Protein 9A1D (pdb70)

Radius of gyration: 10.18 Å; Cα contacts (8 Å, |Δi|>4): 101; chains: 1; bounding box: 21×28×16 Å

Nearest PDB structures (foldseek):
  6che-assembly1_A  TM=9.660E-01  e=5.397E-08  Streptococcus sp. 'group G'
  5hi1-assembly3_C  TM=9.562E-01  e=9.779E-08  Streptococcus sp. 'group G'
  8dij-assembly1_A  TM=9.666E-01  e=1.659E-07  Streptococcus
  1fcc-assembly1_D  TM=9.504E-01  e=1.453E-07  Streptococcus
  4kgr-assembly6_F  TM=9.557E-01  e=2.022E-07  unclassified

Structure (mmCIF, N/CA/C/O backbone):
data_9A1D
#
_entry.id   9A1D
#
loop_
_entity.id
_entity.type
_entity.pdbx_description
1 polymer 'Immunoglobulin G-binding protein G'
#
loop_
_atom_site.group_PDB
_atom_site.id
_atom_site.type_symbol
_atom_site.label_atom_id
_atom_site.label_alt_id
_atom_site.label_comp_id
_atom_site.label_asym_id
_atom_site.label_entity_id
_atom_site.label_seq_id
_atom_site.pdbx_PDB_ins_code
_atom_site.Cartn_x
_atom_site.Cartn_y
_atom_site.Cartn_z
_atom_site.occupancy
_atom_site.B_iso_or_equiv
_atom_site.auth_seq_id
_atom_site.auth_comp_id
_atom_site.auth_asym_id
_atom_site.auth_atom_id
_atom_site.pdbx_PDB_model_num
ATOM 1 N N . THR A 1 1 ? 0.000 0.000 0.000 1.000 0.000 1 THR A N 1
ATOM 2 C CA . THR A 1 1 ? 1.458 0.000 0.000 1.000 0.000 1 THR A CA 1
ATOM 3 C C . THR A 1 1 ? 2.009 1.420 0.000 1.000 0.000 1 THR A C 1
ATOM 4 O O . THR A 1 1 ? 1.609 2.252 -0.815 1.000 0.000 1 THR A O 1
ATOM 17 N N . THR A 1 2 ? 2.929 1.692 0.919 1.000 0.000 2 THR A N 1
ATOM 18 C CA . THR A 1 2 ? 3.581 2.995 0.988 1.000 0.000 2 THR A CA 1
ATOM 19 C C . THR A 1 2 ? 4.831 3.032 0.118 1.000 0.000 2 THR A C 1
ATOM 20 O O . THR A 1 2 ? 5.725 2.199 0.263 1.000 0.000 2 THR A O 1
ATOM 31 N N . TYR A 1 3 ? 4.886 4.004 -0.787 1.000 0.000 3 TYR A N 1
ATOM 32 C CA . TYR A 1 3 ? 6.039 4.168 -1.665 1.000 0.000 3 TYR A CA 1
ATOM 33 C C . TYR A 1 3 ? 6.858 5.392 -1.276 1.000 0.000 3 TYR A C 1
ATOM 34 O O . TYR A 1 3 ? 6.309 6.410 -0.857 1.000 0.000 3 TYR A O 1
ATOM 52 N N . LYS A 1 4 ? 8.175 5.286 -1.418 1.000 0.000 4 LYS A N 1
ATOM 53 C CA . LYS A 1 4 ? 9.075 6.373 -1.054 1.000 0.000 4 LYS A CA 1
ATOM 54 C C . LYS A 1 4 ? 9.435 7.220 -2.268 1.000 0.000 4 LYS A C 1
ATOM 55 O O . LYS A 1 4 ? 9.632 6.698 -3.365 1.000 0.000 4 LYS A O 1
ATOM 74 N N . LEU A 1 5 ? 9.518 8.531 -2.065 1.000 0.000 5 LEU A N 1
ATOM 75 C CA . LEU A 1 5 ? 9.957 9.442 -3.115 1.000 0.000 5 LEU A CA 1
ATOM 76 C C . LEU A 1 5 ? 11.198 10.217 -2.688 1.000 0.000 5 LEU A C 1
ATOM 77 O O . LEU A 1 5 ? 11.173 10.953 -1.702 1.000 0.000 5 LEU A O 1
ATOM 93 N N . ILE A 1 6 ? 12.282 10.046 -3.437 1.000 0.000 6 ILE A N 1
ATOM 94 C CA . ILE A 1 6 ? 13.510 10.792 -3.188 1.000 0.000 6 ILE A CA 1
ATOM 95 C C . ILE A 1 6 ? 13.708 11.889 -4.227 1.000 0.000 6 ILE A C 1
ATOM 96 O O . ILE A 1 6 ? 13.741 11.621 -5.428 1.000 0.000 6 ILE A O 1
ATOM 112 N N . LEU A 1 7 ? 13.841 13.125 -3.758 1.000 0.000 7 LEU A N 1
ATOM 113 C CA . LEU A 1 7 ? 13.933 14.276 -4.647 1.000 0.000 7 LEU A CA 1
ATOM 114 C C . LEU A 1 7 ? 15.324 14.896 -4.602 1.000 0.000 7 LEU A C 1
ATOM 115 O O . LEU A 1 7 ? 15.748 15.419 -3.572 1.000 0.000 7 LEU A O 1
ATOM 131 N N . ASN A 1 8 ? 16.030 14.835 -5.726 1.000 0.000 8 ASN A N 1
ATOM 132 C CA . ASN A 1 8 ? 17.261 15.597 -5.900 1.000 0.000 8 ASN A CA 1
ATOM 133 C C . ASN A 1 8 ? 17.144 16.575 -7.062 1.000 0.000 8 ASN A C 1
ATOM 134 O O . ASN A 1 8 ? 17.938 16.535 -8.002 1.000 0.000 8 ASN A O 1
ATOM 145 N N . LEU A 1 9 ? 16.150 17.454 -6.991 1.000 0.000 9 LEU A N 1
ATOM 146 C CA . LEU A 1 9 ? 15.850 18.362 -8.092 1.000 0.000 9 LEU A CA 1
ATOM 147 C C . LEU A 1 9 ? 16.569 19.694 -7.918 1.000 0.000 9 LEU A C 1
ATOM 148 O O . LEU A 1 9 ? 17.270 19.907 -6.929 1.000 0.000 9 LEU A O 1
ATOM 164 N N . LYS A 1 10 ? 16.390 20.587 -8.885 1.000 0.000 10 LYS A N 1
ATOM 165 C CA . LYS A 1 10 ? 17.030 21.896 -8.847 1.000 0.000 10 LYS A CA 1
ATOM 166 C C . LYS A 1 10 ? 16.511 22.730 -7.683 1.000 0.000 10 LYS A C 1
ATOM 167 O O . LYS A 1 10 ? 17.208 23.608 -7.175 1.000 0.000 10 LYS A O 1
ATOM 186 N N . PHE A 1 11 ? 15.281 22.450 -7.264 1.000 0.000 11 PHE A N 1
ATOM 187 C CA . PHE A 1 11 ? 14.649 23.204 -6.188 1.000 0.000 11 PHE A CA 1
ATOM 188 C C . PHE A 1 11 ? 14.288 22.296 -5.018 1.000 0.000 11 PHE A C 1
ATOM 189 O O . PHE A 1 11 ? 14.359 22.704 -3.859 1.000 0.000 11 PHE A O 1
ATOM 206 N N . ALA A 1 12 ? 13.901 21.064 -5.330 1.000 0.000 12 ALA A N 1
ATOM 207 C CA . ALA A 1 12 ? 13.465 20.117 -4.310 1.000 0.000 12 ALA A CA 1
ATOM 208 C C . ALA A 1 12 ? 14.629 19.271 -3.810 1.000 0.000 12 ALA A C 1
ATOM 209 O O . ALA A 1 12 ? 15.262 18.552 -4.583 1.000 0.000 12 ALA A O 1
ATOM 216 N N . PHE A 1 13 ? 14.906 19.362 -2.514 1.000 0.000 13 PHE A N 1
ATOM 217 C CA . PHE A 1 13 ? 15.952 18.557 -1.896 1.000 0.000 13 PHE A CA 1
ATOM 218 C C . PHE A 1 13 ? 15.436 17.843 -0.653 1.000 0.000 13 PHE A C 1
ATOM 219 O O . PHE A 1 13 ? 15.086 18.481 0.340 1.000 0.000 13 PHE A O 1
ATOM 236 N N . GLY A 1 14 ? 15.392 16.517 -0.714 1.000 0.000 14 GLY A N 1
ATOM 237 C CA . GLY A 1 14 ? 14.962 15.711 0.423 1.000 0.000 14 GLY A CA 1
ATOM 238 C C . GLY A 1 14 ? 14.222 14.461 -0.036 1.000 0.000 14 GLY A C 1
ATOM 239 O O . GLY A 1 14 ? 14.416 13.989 -1.156 1.000 0.000 14 GLY A O 1
ATOM 243 N N . ASP A 1 15 ? 13.372 13.929 0.836 1.000 0.000 15 ASP A N 1
ATOM 244 C CA . ASP A 1 15 ? 12.574 12.754 0.509 1.000 0.000 15 ASP A CA 1
ATOM 245 C C . ASP A 1 15 ? 11.280 12.726 1.312 1.000 0.000 15 ASP A C 1
ATOM 246 O O . ASP A 1 15 ? 11.148 13.421 2.320 1.000 0.000 15 ASP A O 1
ATOM 255 N N . THR A 1 16 ? 10.326 11.919 0.860 1.000 0.000 16 THR A N 1
ATOM 256 C CA . THR A 1 16 ? 9.051 11.777 1.552 1.000 0.000 16 THR A CA 1
ATOM 257 C C . THR A 1 16 ? 8.410 10.428 1.256 1.000 0.000 16 THR A C 1
ATOM 258 O O . THR A 1 16 ? 8.982 9.601 0.545 1.000 0.000 16 THR A O 1
ATOM 269 N N . ASN A 1 17 ? 7.220 10.210 1.806 1.000 0.000 17 ASN A N 1
ATOM 270 C CA . ASN A 1 17 ? 6.490 8.967 1.585 1.000 0.000 17 ASN A CA 1
ATOM 271 C C . ASN A 1 17 ? 5.049 9.240 1.176 1.000 0.000 17 ASN A C 1
ATOM 272 O O . ASN A 1 17 ? 4.469 10.260 1.551 1.000 0.000 17 ASN A O 1
ATOM 283 N N . SER A 1 18 ? 4.474 8.324 0.404 1.000 0.000 18 SER A N 1
ATOM 284 C CA . SER A 1 18 ? 3.082 8.437 -0.014 1.000 0.000 18 SER A CA 1
ATOM 285 C C . SER A 1 18 ? 2.497 7.074 -0.359 1.000 0.000 18 SER A C 1
ATOM 286 O O . SER A 1 18 ? 3.165 6.237 -0.967 1.000 0.000 18 SER A O 1
ATOM 294 N N . GLU A 1 19 ? 1.247 6.856 0.034 1.000 0.000 19 GLU A N 1
ATOM 295 C CA . GLU A 1 19 ? 0.574 5.587 -0.221 1.000 0.000 19 GLU A CA 1
ATOM 296 C C . GLU A 1 19 ? 0.006 5.538 -1.633 1.000 0.000 19 GLU A C 1
ATOM 297 O O . GLU A 1 19 ? -0.421 6.557 -2.176 1.000 0.000 19 GLU A O 1
ATOM 309 N N . ALA A 1 20 ? 0.003 4.348 -2.224 1.000 0.000 20 ALA A N 1
ATOM 310 C CA . ALA A 1 20 ? -0.550 4.157 -3.559 1.000 0.000 20 ALA A CA 1
ATOM 311 C C . ALA A 1 20 ? -1.001 2.717 -3.768 1.000 0.000 20 ALA A C 1
ATOM 312 O O . ALA A 1 20 ? -0.501 1.799 -3.116 1.000 0.000 20 ALA A O 1
ATOM 319 N N . VAL A 1 21 ? -1.947 2.525 -4.680 1.000 0.000 21 VAL A N 1
ATOM 320 C CA . VAL A 1 21 ? -2.482 1.198 -4.962 1.000 0.000 21 VAL A CA 1
ATOM 321 C C . VAL A 1 21 ? -1.441 0.319 -5.644 1.000 0.000 21 VAL A C 1
ATOM 322 O O . VAL A 1 21 ? -1.409 -0.895 -5.440 1.000 0.000 21 VAL A O 1
ATOM 335 N N . ASP A 1 22 ? -0.592 0.939 -6.456 1.000 0.000 22 ASP A N 1
ATOM 336 C CA . ASP A 1 22 ? 0.427 0.208 -7.202 1.000 0.000 22 ASP A CA 1
ATOM 337 C C . ASP A 1 22 ? 1.613 1.103 -7.535 1.000 0.000 22 ASP A C 1
ATOM 338 O O . ASP A 1 22 ? 1.555 2.320 -7.356 1.000 0.000 22 ASP A O 1
ATOM 347 N N . ALA A 1 23 ? 2.690 0.494 -8.020 1.000 0.000 23 ALA A N 1
ATOM 348 C CA . ALA A 1 23 ? 3.892 1.235 -8.383 1.000 0.000 23 ALA A CA 1
ATOM 349 C C . ALA A 1 23 ? 3.627 2.176 -9.551 1.000 0.000 23 ALA A C 1
ATOM 350 O O . ALA A 1 23 ? 4.281 3.210 -9.688 1.000 0.000 23 ALA A O 1
ATOM 357 N N . ALA A 1 24 ? 2.664 1.813 -10.391 1.000 0.000 24 ALA A N 1
ATOM 358 C CA . ALA A 1 24 ? 2.272 2.651 -11.517 1.000 0.000 24 ALA A CA 1
ATOM 359 C C . ALA A 1 24 ? 1.676 3.970 -11.041 1.000 0.000 24 ALA A C 1
ATOM 360 O O . ALA A 1 24 ? 2.040 5.039 -11.530 1.000 0.000 24 ALA A O 1
ATOM 367 N N . GLU A 1 25 ? 0.758 3.887 -10.084 1.000 0.000 25 GLU A N 1
ATOM 368 C CA . GLU A 1 25 ? 0.160 5.077 -9.491 1.000 0.000 25 GLU A CA 1
ATOM 369 C C . GLU A 1 25 ? 1.211 5.938 -8.802 1.000 0.000 25 GLU A C 1
ATOM 370 O O . GLU A 1 25 ? 1.236 7.157 -8.969 1.000 0.000 25 GLU A O 1
ATOM 382 N N . ALA A 1 26 ? 2.079 5.296 -8.027 1.000 0.000 26 ALA A N 1
ATOM 383 C CA . ALA A 1 26 ? 3.145 5.999 -7.324 1.000 0.000 26 ALA A CA 1
ATOM 384 C C . ALA A 1 26 ? 4.049 6.744 -8.299 1.000 0.000 26 ALA A C 1
ATOM 385 O O . ALA A 1 26 ? 4.338 7.926 -8.112 1.000 0.000 26 ALA A O 1
ATOM 392 N N . GLU A 1 27 ? 4.492 6.046 -9.338 1.000 0.000 27 GLU A N 1
ATOM 393 C CA . GLU A 1 27 ? 5.385 6.633 -10.330 1.000 0.000 27 GLU A CA 1
ATOM 394 C C . GLU A 1 27 ? 4.759 7.863 -10.976 1.000 0.000 27 GLU A C 1
ATOM 395 O O . GLU A 1 27 ? 5.387 8.918 -11.061 1.000 0.000 27 GLU A O 1
ATOM 407 N N . LYS A 1 28 ? 3.519 7.720 -11.429 1.000 0.000 28 LYS A N 1
ATOM 408 C CA . LYS A 1 28 ? 2.838 8.790 -12.148 1.000 0.000 28 LYS A CA 1
ATOM 409 C C . LYS A 1 28 ? 2.675 10.025 -11.272 1.000 0.000 28 LYS A C 1
ATOM 410 O O . LYS A 1 28 ? 2.942 11.146 -11.707 1.000 0.000 28 LYS A O 1
ATOM 429 N N . LYS A 1 29 ? 2.235 9.814 -10.037 1.000 0.000 29 LYS A N 1
ATOM 430 C CA . LYS A 1 29 ? 1.977 10.916 -9.117 1.000 0.000 29 LYS A CA 1
ATOM 431 C C . LYS A 1 29 ? 3.275 11.580 -8.675 1.000 0.000 29 LYS A C 1
ATOM 432 O O . LYS A 1 29 ? 3.323 12.791 -8.464 1.000 0.000 29 LYS A O 1
ATOM 451 N N . PHE A 1 30 ? 4.326 10.779 -8.537 1.000 0.000 30 PHE A N 1
ATOM 452 C CA . PHE A 1 30 ? 5.642 11.296 -8.181 1.000 0.000 30 PHE A CA 1
ATOM 453 C C . PHE A 1 30 ? 6.210 12.167 -9.295 1.000 0.000 30 PHE A C 1
ATOM 454 O O . PHE A 1 30 ? 6.881 13.166 -9.034 1.000 0.000 30 PHE A O 1
ATOM 471 N N . LYS A 1 31 ? 5.938 11.782 -10.537 1.000 0.000 31 LYS A N 1
ATOM 472 C CA . LYS A 1 31 ? 6.345 12.575 -11.691 1.000 0.000 31 LYS A CA 1
ATOM 473 C C . LYS A 1 31 ? 5.547 13.870 -11.779 1.000 0.000 31 LYS A C 1
ATOM 474 O O . LYS A 1 31 ? 6.069 14.906 -12.191 1.000 0.000 31 LYS A O 1
ATOM 493 N N . GLN A 1 32 ? 4.278 13.805 -11.388 1.000 0.000 32 GLN A N 1
ATOM 494 C CA . GLN A 1 32 ? 3.442 14.996 -11.298 1.000 0.000 32 GLN A CA 1
ATOM 495 C C . GLN A 1 32 ? 3.953 15.946 -10.222 1.000 0.000 32 GLN A C 1
ATOM 496 O O . GLN A 1 32 ? 3.890 17.166 -10.377 1.000 0.000 32 GLN A O 1
ATOM 510 N N . TYR A 1 33 ? 4.457 15.380 -9.131 1.000 0.000 33 TYR A N 1
ATOM 511 C CA . TYR A 1 33 ? 5.055 16.173 -8.063 1.000 0.000 33 TYR A CA 1
ATOM 512 C C . TYR A 1 33 ? 6.311 16.887 -8.544 1.000 0.000 33 TYR A C 1
ATOM 513 O O . TYR A 1 33 ? 6.527 18.060 -8.236 1.000 0.000 33 TYR A O 1
ATOM 531 N N . ALA A 1 34 ? 7.139 16.173 -9.300 1.000 0.000 34 ALA A N 1
ATOM 532 C CA . ALA A 1 34 ? 8.332 16.762 -9.896 1.000 0.000 34 ALA A CA 1
ATOM 533 C C . ALA A 1 34 ? 7.968 17.834 -10.915 1.000 0.000 34 ALA A C 1
ATOM 534 O O . ALA A 1 34 ? 8.670 18.835 -11.055 1.000 0.000 34 ALA A O 1
ATOM 541 N N . ASN A 1 35 ? 6.866 17.618 -11.625 1.000 0.000 35 ASN A N 1
ATOM 542 C CA . ASN A 1 35 ? 6.342 18.616 -12.549 1.000 0.000 35 ASN A CA 1
ATOM 543 C C . ASN A 1 35 ? 5.866 19.858 -11.806 1.000 0.000 35 ASN A C 1
ATOM 544 O O . ASN A 1 35 ? 5.993 20.977 -12.303 1.000 0.000 35 ASN A O 1
ATOM 555 N N . ASP A 1 36 ? 5.317 19.654 -10.614 1.000 0.000 36 ASP A N 1
ATOM 556 C CA . ASP A 1 36 ? 4.934 20.762 -9.747 1.000 0.000 36 ASP A CA 1
ATOM 557 C C . ASP A 1 36 ? 6.156 21.537 -9.272 1.000 0.000 36 ASP A C 1
ATOM 558 O O . ASP A 1 36 ? 6.099 22.753 -9.087 1.000 0.000 36 ASP A O 1
ATOM 567 N N . HIS A 1 37 ? 7.261 20.827 -9.075 1.000 0.000 37 HIS A N 1
ATOM 568 C CA . HIS A 1 37 ? 8.534 21.462 -8.757 1.000 0.000 37 HIS A CA 1
ATOM 569 C C . HIS A 1 37 ? 9.138 22.130 -9.986 1.000 0.000 37 HIS A C 1
ATOM 570 O O . HIS A 1 37 ? 9.886 23.102 -9.872 1.000 0.000 37 HIS A O 1
ATOM 584 N N . GLY A 1 38 ? 8.810 21.604 -11.161 1.000 0.000 38 GLY A N 1
ATOM 585 C CA . GLY A 1 38 ? 9.218 22.219 -12.418 1.000 0.000 38 GLY A CA 1
ATOM 586 C C . GLY A 1 38 ? 10.546 21.652 -12.903 1.000 0.000 38 GLY A C 1
ATOM 587 O O . GLY A 1 38 ? 11.243 22.276 -13.702 1.000 0.000 38 GLY A O 1
ATOM 591 N N . VAL A 1 39 ? 10.889 20.464 -12.416 1.000 0.000 39 VAL A N 1
ATOM 592 C CA . VAL A 1 39 ? 12.156 19.831 -12.764 1.000 0.000 39 VAL A CA 1
ATOM 593 C C . VAL A 1 39 ? 11.960 18.359 -13.102 1.000 0.000 39 VAL A C 1
ATOM 594 O O . VAL A 1 39 ? 11.393 17.601 -12.316 1.000 0.000 39 VAL A O 1
ATOM 607 N N . ASP A 1 40 ? 12.434 17.959 -14.278 1.000 0.000 40 ASP A N 1
ATOM 608 C CA . ASP A 1 40 ? 12.366 16.564 -14.697 1.000 0.000 40 ASP A CA 1
ATOM 609 C C . ASP A 1 40 ? 13.752 16.016 -15.012 1.000 0.000 40 ASP A C 1
ATOM 610 O O . ASP A 1 40 ? 14.256 16.176 -16.123 1.000 0.000 40 ASP A O 1
ATOM 619 N N . GLY A 1 41 ? 14.364 15.367 -14.026 1.000 0.000 41 GLY A N 1
ATOM 620 C CA . GLY A 1 41 ? 15.710 14.830 -14.183 1.000 0.000 41 GLY A CA 1
ATOM 621 C C . GLY A 1 41 ? 15.674 13.347 -14.530 1.000 0.000 41 GLY A C 1
ATOM 622 O O . GLY A 1 41 ? 14.696 12.855 -15.093 1.000 0.000 41 GLY A O 1
ATOM 626 N N . GLU A 1 42 ? 16.746 12.639 -14.192 1.000 0.000 42 GLU A N 1
ATOM 627 C CA . GLU A 1 42 ? 16.826 11.204 -14.439 1.000 0.000 42 GLU A CA 1
ATOM 628 C C . GLU A 1 42 ? 16.036 10.421 -13.399 1.000 0.000 42 GLU A C 1
ATOM 629 O O . GLU A 1 42 ? 16.126 10.694 -12.202 1.000 0.000 42 GLU A O 1
ATOM 641 N N . TRP A 1 43 ? 15.260 9.447 -13.862 1.000 0.000 43 TRP A N 1
ATOM 642 C CA . TRP A 1 43 ? 14.377 8.688 -12.985 1.000 0.000 43 TRP A CA 1
ATOM 643 C C . TRP A 1 43 ? 14.871 7.258 -12.809 1.000 0.000 43 TRP A C 1
ATOM 644 O O . TRP A 1 43 ? 15.162 6.567 -13.786 1.000 0.000 43 TRP A O 1
ATOM 665 N N . THR A 1 44 ? 14.963 6.819 -11.559 1.000 0.000 44 THR A N 1
ATOM 666 C CA . THR A 1 44 ? 15.170 5.408 -11.256 1.000 0.000 44 THR A CA 1
ATOM 667 C C . THR A 1 44 ? 14.197 4.925 -10.188 1.000 0.000 44 THR A C 1
ATOM 668 O O . THR A 1 44 ? 13.502 5.725 -9.560 1.000 0.000 44 THR A O 1
ATOM 679 N N . TYR A 1 45 ? 14.151 3.613 -9.986 1.000 0.000 45 TYR A N 1
ATOM 680 C CA . TYR A 1 45 ? 13.245 3.019 -9.011 1.000 0.000 45 TYR A CA 1
ATOM 681 C C . TYR A 1 45 ? 13.767 1.674 -8.520 1.000 0.000 45 TYR A C 1
ATOM 682 O O . TYR A 1 45 ? 14.597 1.044 -9.174 1.000 0.000 45 TYR A O 1
ATOM 700 N N . ASP A 1 46 ? 13.275 1.240 -7.365 1.000 0.000 46 ASP A N 1
ATOM 701 C CA . ASP A 1 46 ? 13.584 -0.089 -6.852 1.000 0.000 46 ASP A CA 1
ATOM 702 C C . ASP A 1 46 ? 12.350 -0.748 -6.249 1.000 0.000 46 ASP A C 1
ATOM 703 O O . ASP A 1 46 ? 11.896 -0.369 -5.170 1.000 0.000 46 ASP A O 1
ATOM 712 N N . ASP A 1 47 ? 11.810 -1.737 -6.954 1.000 0.000 47 ASP A N 1
ATOM 713 C CA . ASP A 1 47 ? 10.578 -2.393 -6.533 1.000 0.000 47 ASP A CA 1
ATOM 714 C C . ASP A 1 47 ? 10.778 -3.157 -5.231 1.000 0.000 47 ASP A C 1
ATOM 715 O O . ASP A 1 47 ? 9.838 -3.342 -4.458 1.000 0.000 47 ASP A O 1
ATOM 724 N N . ALA A 1 48 ? 12.008 -3.600 -4.993 1.000 0.000 48 ALA A N 1
ATOM 725 C CA . ALA A 1 48 ? 12.330 -4.358 -3.790 1.000 0.000 48 ALA A CA 1
ATOM 726 C C . ALA A 1 48 ? 12.157 -3.507 -2.539 1.000 0.000 48 ALA A C 1
ATOM 727 O O . ALA A 1 48 ? 11.825 -4.018 -1.470 1.000 0.000 48 ALA A O 1
ATOM 734 N N . THR A 1 49 ? 12.382 -2.205 -2.680 1.000 0.000 49 THR A N 1
ATOM 735 C CA . THR A 1 49 ? 12.273 -1.283 -1.555 1.000 0.000 49 THR A CA 1
ATOM 736 C C . THR A 1 49 ? 11.136 -0.292 -1.765 1.000 0.000 49 THR A C 1
ATOM 737 O O . THR A 1 49 ? 10.936 0.618 -0.960 1.000 0.000 49 THR A O 1
ATOM 748 N N . LYS A 1 50 ? 10.392 -0.473 -2.851 1.000 0.000 50 LYS A N 1
ATOM 749 C CA . LYS A 1 50 ? 9.242 0.374 -3.142 1.000 0.000 50 LYS A CA 1
ATOM 750 C C . LYS A 1 50 ? 9.633 1.846 -3.163 1.000 0.000 50 LYS A C 1
ATOM 751 O O . LYS A 1 50 ? 8.895 2.702 -2.675 1.000 0.000 50 LYS A O 1
ATOM 770 N N . THR A 1 51 ? 10.799 2.135 -3.731 1.000 0.000 51 THR A N 1
ATOM 771 C CA . THR A 1 51 ? 11.368 3.476 -3.673 1.000 0.000 51 THR A CA 1
ATOM 772 C C . THR A 1 51 ? 11.581 4.045 -5.070 1.000 0.000 51 THR A C 1
ATOM 773 O O . THR A 1 51 ? 12.168 3.393 -5.933 1.000 0.000 51 THR A O 1
ATOM 784 N N . PHE A 1 52 ? 11.101 5.265 -5.286 1.000 0.000 52 PHE A N 1
ATOM 785 C CA . PHE A 1 52 ? 11.391 5.996 -6.514 1.000 0.000 52 PHE A CA 1
ATOM 786 C C . PHE A 1 52 ? 12.355 7.146 -6.256 1.000 0.000 52 PHE A C 1
ATOM 787 O O . PHE A 1 52 ? 12.293 7.800 -5.215 1.000 0.000 52 PHE A O 1
ATOM 804 N N . THR A 1 53 ? 13.247 7.389 -7.211 1.000 0.000 53 THR A N 1
ATOM 805 C CA . THR A 1 53 ? 14.259 8.429 -7.068 1.000 0.000 53 THR A CA 1
ATOM 806 C C . THR A 1 53 ? 14.386 9.252 -8.343 1.000 0.000 53 THR A C 1
ATOM 807 O O . THR A 1 53 ? 14.405 8.707 -9.446 1.000 0.000 53 THR A O 1
ATOM 818 N N . VAL A 1 54 ? 14.474 10.569 -8.185 1.000 0.000 54 VAL A N 1
ATOM 819 C CA . VAL A 1 54 ? 14.748 11.458 -9.307 1.000 0.000 54 VAL A CA 1
ATOM 820 C C . VAL A 1 54 ? 15.897 12.407 -8.990 1.000 0.000 54 VAL A C 1
ATOM 821 O O . VAL A 1 54 ? 15.951 12.993 -7.909 1.000 0.000 54 VAL A O 1
ATOM 834 N N . THR A 1 55 ? 16.814 12.555 -9.940 1.000 0.000 55 THR A N 1
ATOM 835 C CA . THR A 1 55 ? 17.969 13.427 -9.761 1.000 0.000 55 THR A CA 1
ATOM 836 C C . THR A 1 55 ? 18.184 14.313 -10.981 1.000 0.000 55 THR A C 1
ATOM 837 O O . THR A 1 55 ? 18.227 13.829 -12.112 1.000 0.000 55 THR A O 1
ATOM 848 N N . ALA A 1 56 ? 18.320 15.614 -10.745 1.000 0.000 56 ALA A N 1
ATOM 849 C CA . ALA A 1 56 ? 18.510 16.573 -11.826 1.000 0.000 56 ALA A CA 1
ATOM 850 C C . ALA A 1 56 ? 19.987 16.746 -12.156 1.000 0.000 56 ALA A C 1
ATOM 851 O O . ALA A 1 56 ? 20.547 15.937 -12.842 1.000 0.000 56 ALA A O 1
ATOM 859 N N . THR A 1 1 ? 0.394 0.043 -1.433 1.000 0.000 1 THR A N 2
ATOM 860 C CA . THR A 1 1 ? 1.293 0.273 -0.308 1.000 0.000 1 THR A CA 2
ATOM 861 C C . THR A 1 1 ? 1.864 1.685 -0.339 1.000 0.000 1 THR A C 2
ATOM 862 O O . THR A 1 1 ? 1.599 2.451 -1.266 1.000 0.000 1 THR A O 2
ATOM 875 N N . THR A 1 2 ? 2.648 2.023 0.679 1.000 0.000 2 THR A N 2
ATOM 876 C CA . THR A 1 2 ? 3.275 3.337 0.759 1.000 0.000 2 THR A CA 2
ATOM 877 C C . THR A 1 2 ? 4.622 3.348 0.051 1.000 0.000 2 THR A C 2
ATOM 878 O O . THR A 1 2 ? 5.507 2.551 0.364 1.000 0.000 2 THR A O 2
ATOM 889 N N . TYR A 1 3 ? 4.775 4.257 -0.907 1.000 0.000 3 TYR A N 2
ATOM 890 C CA . TYR A 1 3 ? 6.023 4.388 -1.649 1.000 0.000 3 TYR A CA 2
ATOM 891 C C . TYR A 1 3 ? 6.795 5.626 -1.213 1.000 0.000 3 TYR A C 2
ATOM 892 O O . TYR A 1 3 ? 6.206 6.619 -0.785 1.000 0.000 3 TYR A O 2
ATOM 910 N N . LYS A 1 4 ? 8.117 5.562 -1.323 1.000 0.000 4 LYS A N 2
ATOM 911 C CA . LYS A 1 4 ? 8.973 6.682 -0.950 1.000 0.000 4 LYS A CA 2
ATOM 912 C C . LYS A 1 4 ? 9.548 7.370 -2.182 1.000 0.000 4 LYS A C 2
ATOM 913 O O . LYS A 1 4 ? 10.032 6.712 -3.103 1.000 0.000 4 LYS A O 2
ATOM 932 N N . LEU A 1 5 ? 9.491 8.697 -2.193 1.000 0.000 5 LEU A N 2
ATOM 933 C CA . LEU A 1 5 ? 10.087 9.481 -3.268 1.000 0.000 5 LEU A CA 2
ATOM 934 C C . LEU A 1 5 ? 11.292 10.269 -2.772 1.000 0.000 5 LEU A C 2
ATOM 935 O O . LEU A 1 5 ? 11.208 10.991 -1.778 1.000 0.000 5 LEU A O 2
ATOM 951 N N . ILE A 1 6 ? 12.414 10.129 -3.470 1.000 0.000 6 ILE A N 2
ATOM 952 C CA . ILE A 1 6 ? 13.606 10.912 -3.171 1.000 0.000 6 ILE A CA 2
ATOM 953 C C . ILE A 1 6 ? 13.955 11.847 -4.323 1.000 0.000 6 ILE A C 2
ATOM 954 O O . ILE A 1 6 ? 14.199 11.401 -5.444 1.000 0.000 6 ILE A O 2
ATOM 970 N N . LEU A 1 7 ? 13.974 13.144 -4.040 1.000 0.000 7 LEU A N 2
ATOM 971 C CA . LEU A 1 7 ? 14.221 14.150 -5.068 1.000 0.000 7 LEU A CA 2
ATOM 972 C C . LEU A 1 7 ? 15.618 14.742 -4.934 1.000 0.000 7 LEU A C 2
ATOM 973 O O . LEU A 1 7 ? 15.997 15.230 -3.869 1.000 0.000 7 LEU A O 2
ATOM 989 N N . ASN A 1 8 ? 16.379 14.697 -6.021 1.000 0.000 8 ASN A N 2
ATOM 990 C CA . ASN A 1 8 ? 17.670 15.374 -6.080 1.000 0.000 8 ASN A CA 2
ATOM 991 C C . ASN A 1 8 ? 17.782 16.239 -7.330 1.000 0.000 8 ASN A C 2
ATOM 992 O O . ASN A 1 8 ? 18.630 15.999 -8.188 1.000 0.000 8 ASN A O 2
ATOM 1003 N N . LEU A 1 9 ? 16.919 17.244 -7.425 1.000 0.000 9 LEU A N 2
ATOM 1004 C CA . LEU A 1 9 ? 16.857 18.090 -8.612 1.000 0.000 9 LEU A CA 2
ATOM 1005 C C . LEU A 1 9 ? 17.498 19.448 -8.354 1.000 0.000 9 LEU A C 2
ATOM 1006 O O . LEU A 1 9 ? 17.943 19.734 -7.243 1.000 0.000 9 LEU A O 2
ATOM 1022 N N . LYS A 1 10 ? 17.542 20.282 -9.389 1.000 0.000 10 LYS A N 2
ATOM 1023 C CA . LYS A 1 10 ? 18.173 21.592 -9.290 1.000 0.000 10 LYS A CA 2
ATOM 1024 C C . LYS A 1 10 ? 17.599 22.394 -8.128 1.000 0.000 10 LYS A C 2
ATOM 1025 O O . LYS A 1 10 ? 18.326 23.100 -7.429 1.000 0.000 10 LYS A O 2
ATOM 1044 N N . PHE A 1 11 ? 16.291 22.281 -7.928 1.000 0.000 11 PHE A N 2
ATOM 1045 C CA . PHE A 1 11 ? 15.604 23.052 -6.898 1.000 0.000 11 PHE A CA 2
ATOM 1046 C C . PHE A 1 11 ? 15.036 22.144 -5.815 1.000 0.000 11 PHE A C 2
ATOM 1047 O O . PHE A 1 11 ? 15.007 22.508 -4.639 1.000 0.000 11 PHE A O 2
ATOM 1064 N N . ALA A 1 12 ? 14.586 20.961 -6.219 1.000 0.000 12 ALA A N 2
ATOM 1065 C CA . ALA A 1 12 ? 13.918 20.044 -5.304 1.000 0.000 12 ALA A CA 2
ATOM 1066 C C . ALA A 1 12 ? 14.919 19.126 -4.615 1.000 0.000 12 ALA A C 2
ATOM 1067 O O . ALA A 1 12 ? 15.377 18.143 -5.197 1.000 0.000 12 ALA A O 2
ATOM 1074 N N . PHE A 1 13 ? 15.254 19.452 -3.371 1.000 0.000 13 PHE A N 2
ATOM 1075 C CA . PHE A 1 13 ? 16.082 18.580 -2.547 1.000 0.000 13 PHE A CA 2
ATOM 1076 C C . PHE A 1 13 ? 15.309 18.065 -1.340 1.000 0.000 13 PHE A C 2
ATOM 1077 O O . PHE A 1 13 ? 14.789 18.846 -0.544 1.000 0.000 13 PHE A O 2
ATOM 1094 N N . GLY A 1 14 ? 15.236 16.744 -1.211 1.000 0.000 14 GLY A N 2
ATOM 1095 C CA . GLY A 1 14 ? 14.599 16.121 -0.057 1.000 0.000 14 GLY A CA 2
ATOM 1096 C C . GLY A 1 14 ? 13.883 14.835 -0.450 1.000 0.000 14 GLY A C 2
ATOM 1097 O O . GLY A 1 14 ? 14.201 14.224 -1.470 1.000 0.000 14 GLY A O 2
ATOM 1101 N N . ASP A 1 15 ? 12.917 14.429 0.366 1.000 0.000 15 ASP A N 2
ATOM 1102 C CA . ASP A 1 15 ? 12.146 13.221 0.099 1.000 0.000 15 ASP A CA 2
ATOM 1103 C C . ASP A 1 15 ? 10.733 13.334 0.656 1.000 0.000 15 ASP A C 2
ATOM 1104 O O . ASP A 1 15 ? 10.403 14.298 1.348 1.000 0.000 15 ASP A O 2
ATOM 1113 N N . THR A 1 16 ? 9.901 12.344 0.351 1.000 0.000 16 THR A N 2
ATOM 1114 C CA . THR A 1 16 ? 8.538 12.302 0.867 1.000 0.000 16 THR A CA 2
ATOM 1115 C C . THR A 1 16 ? 7.938 10.909 0.725 1.000 0.000 16 THR A C 2
ATOM 1116 O O . THR A 1 16 ? 8.550 10.015 0.141 1.000 0.000 16 THR A O 2
ATOM 1127 N N . ASN A 1 17 ? 6.736 10.731 1.262 1.000 0.000 17 ASN A N 2
ATOM 1128 C CA . ASN A 1 17 ? 6.039 9.453 1.173 1.000 0.000 17 ASN A CA 2
ATOM 1129 C C . ASN A 1 17 ? 4.611 9.637 0.677 1.000 0.000 17 ASN A C 2
ATOM 1130 O O . ASN A 1 17 ? 3.990 10.673 0.915 1.000 0.000 17 ASN A O 2
ATOM 1141 N N . SER A 1 18 ? 4.095 8.627 -0.016 1.000 0.000 18 SER A N 2
ATOM 1142 C CA . SER A 1 18 ? 2.723 8.656 -0.506 1.000 0.000 18 SER A CA 2
ATOM 1143 C C . SER A 1 18 ? 2.217 7.252 -0.811 1.000 0.000 18 SER A C 2
ATOM 1144 O O . SER A 1 18 ? 2.950 6.421 -1.345 1.000 0.000 18 SER A O 2
ATOM 1152 N N . GLU A 1 19 ? 0.960 6.995 -0.468 1.000 0.000 19 GLU A N 2
ATOM 1153 C CA . GLU A 1 19 ? 0.332 5.711 -0.763 1.000 0.000 19 GLU A CA 2
ATOM 1154 C C . GLU A 1 19 ? -0.070 5.619 -2.229 1.000 0.000 19 GLU A C 2
ATOM 1155 O O . GLU A 1 19 ? -0.554 6.589 -2.812 1.000 0.000 19 GLU A O 2
ATOM 1167 N N . ALA A 1 20 ? 0.134 4.447 -2.821 1.000 0.000 20 ALA A N 2
ATOM 1168 C CA . ALA A 1 20 ? -0.217 4.222 -4.217 1.000 0.000 20 ALA A CA 2
ATOM 1169 C C . ALA A 1 20 ? -0.625 2.773 -4.457 1.000 0.000 20 ALA A C 2
ATOM 1170 O O . ALA A 1 20 ? -0.239 1.878 -3.706 1.000 0.000 20 ALA A O 2
ATOM 1177 N N . VAL A 1 21 ? -1.407 2.551 -5.508 1.000 0.000 21 VAL A N 2
ATOM 1178 C CA . VAL A 1 21 ? -1.891 1.214 -5.832 1.000 0.000 21 VAL A CA 2
ATOM 1179 C C . VAL A 1 21 ? -0.740 0.284 -6.192 1.000 0.000 21 VAL A C 2
ATOM 1180 O O . VAL A 1 21 ? -0.638 -0.826 -5.669 1.000 0.000 21 VAL A O 2
ATOM 1193 N N . ASP A 1 22 ? 0.126 0.743 -7.089 1.000 0.000 22 ASP A N 2
ATOM 1194 C CA . ASP A 1 22 ? 1.308 -0.020 -7.473 1.000 0.000 22 ASP A CA 2
ATOM 1195 C C . ASP A 1 22 ? 2.451 0.903 -7.877 1.000 0.000 22 ASP A C 2
ATOM 1196 O O . ASP A 1 22 ? 2.400 2.110 -7.643 1.000 0.000 22 ASP A O 2
ATOM 1205 N N . ALA A 1 23 ? 3.483 0.326 -8.484 1.000 0.000 23 ALA A N 2
ATOM 1206 C CA . ALA A 1 23 ? 4.670 1.083 -8.863 1.000 0.000 23 ALA A CA 2
ATOM 1207 C C . ALA A 1 23 ? 4.342 2.128 -9.923 1.000 0.000 23 ALA A C 2
ATOM 1208 O O . ALA A 1 23 ? 4.872 3.239 -9.898 1.000 0.000 23 ALA A O 2
ATOM 1215 N N . ALA A 1 24 ? 3.465 1.765 -10.853 1.000 0.000 24 ALA A N 2
ATOM 1216 C CA . ALA A 1 24 ? 3.056 2.674 -11.917 1.000 0.000 24 ALA A CA 2
ATOM 1217 C C . ALA A 1 24 ? 2.307 3.876 -11.357 1.000 0.000 24 ALA A C 2
ATOM 1218 O O . ALA A 1 24 ? 2.575 5.018 -11.733 1.000 0.000 24 ALA A O 2
ATOM 1225 N N . GLU A 1 25 ? 1.365 3.613 -10.458 1.000 0.000 25 GLU A N 2
ATOM 1226 C CA . GLU A 1 25 ? 0.598 4.677 -9.818 1.000 0.000 25 GLU A CA 2
ATOM 1227 C C . GLU A 1 25 ? 1.491 5.556 -8.952 1.000 0.000 25 GLU A C 2
ATOM 1228 O O . GLU A 1 25 ? 1.302 6.771 -8.882 1.000 0.000 25 GLU A O 2
ATOM 1240 N N . ALA A 1 26 ? 2.465 4.936 -8.294 1.000 0.000 26 ALA A N 2
ATOM 1241 C CA . ALA A 1 26 ? 3.441 5.672 -7.500 1.000 0.000 26 ALA A CA 2
ATOM 1242 C C . ALA A 1 26 ? 4.237 6.642 -8.366 1.000 0.000 26 ALA A C 2
ATOM 1243 O O . ALA A 1 26 ? 4.430 7.801 -7.999 1.000 0.000 26 ALA A O 2
ATOM 1250 N N . GLU A 1 27 ? 4.697 6.160 -9.515 1.000 0.000 27 GLU A N 2
ATOM 1251 C CA . GLU A 1 27 ? 5.447 6.992 -10.449 1.000 0.000 27 GLU A CA 2
ATOM 1252 C C . GLU A 1 27 ? 4.601 8.153 -10.954 1.000 0.000 27 GLU A C 2
ATOM 1253 O O . GLU A 1 27 ? 5.088 9.275 -11.090 1.000 0.000 27 GLU A O 2
ATOM 1265 N N . LYS A 1 28 ? 3.331 7.878 -11.230 1.000 0.000 28 LYS A N 2
ATOM 1266 C CA . LYS A 1 28 ? 2.411 8.901 -11.711 1.000 0.000 28 LYS A CA 2
ATOM 1267 C C . LYS A 1 28 ? 2.228 10.006 -10.678 1.000 0.000 28 LYS A C 2
ATOM 1268 O O . LYS A 1 28 ? 2.274 11.191 -11.008 1.000 0.000 28 LYS A O 2
ATOM 1287 N N . LYS A 1 29 ? 2.020 9.610 -9.427 1.000 0.000 29 LYS A N 2
ATOM 1288 C CA . LYS A 1 29 ? 1.835 10.566 -8.342 1.000 0.000 29 LYS A CA 2
ATOM 1289 C C . LYS A 1 29 ? 3.118 11.338 -8.063 1.000 0.000 29 LYS A C 2
ATOM 1290 O O . LYS A 1 29 ? 3.083 12.535 -7.774 1.000 0.000 29 LYS A O 2
ATOM 1309 N N . PHE A 1 30 ? 4.249 10.648 -8.150 1.000 0.000 30 PHE A N 2
ATOM 1310 C CA . PHE A 1 30 ? 5.548 11.272 -7.928 1.000 0.000 30 PHE A CA 2
ATOM 1311 C C . PHE A 1 30 ? 5.907 12.218 -9.066 1.000 0.000 30 PHE A C 2
ATOM 1312 O O . PHE A 1 30 ? 6.606 13.210 -8.864 1.000 0.000 30 PHE A O 2
ATOM 1329 N N . LYS A 1 31 ? 5.426 11.903 -10.263 1.000 0.000 31 LYS A N 2
ATOM 1330 C CA . LYS A 1 31 ? 5.633 12.762 -11.423 1.000 0.000 31 LYS A CA 2
ATOM 1331 C C . LYS A 1 31 ? 4.855 14.065 -11.288 1.000 0.000 31 LYS A C 2
ATOM 1332 O O . LYS A 1 31 ? 5.378 15.143 -11.572 1.000 0.000 31 LYS A O 2
ATOM 1351 N N . GLN A 1 32 ? 3.604 13.959 -10.856 1.000 0.000 32 GLN A N 2
ATOM 1352 C CA . GLN A 1 32 ? 2.779 15.134 -10.601 1.000 0.000 32 GLN A CA 2
ATOM 1353 C C . GLN A 1 32 ? 3.342 15.963 -9.454 1.000 0.000 32 GLN A C 2
ATOM 1354 O O . GLN A 1 32 ? 3.274 17.192 -9.472 1.000 0.000 32 GLN A O 2
ATOM 1368 N N . TYR A 1 33 ? 3.896 15.284 -8.456 1.000 0.000 33 TYR A N 2
ATOM 1369 C CA . TYR A 1 33 ? 4.552 15.958 -7.341 1.000 0.000 33 TYR A CA 2
ATOM 1370 C C . TYR A 1 33 ? 5.760 16.756 -7.815 1.000 0.000 33 TYR A C 2
ATOM 1371 O O . TYR A 1 33 ? 5.942 17.911 -7.431 1.000 0.000 33 TYR A O 2
ATOM 1389 N N . ALA A 1 34 ? 6.583 16.134 -8.652 1.000 0.000 34 ALA A N 2
ATOM 1390 C CA . ALA A 1 34 ? 7.732 16.810 -9.241 1.000 0.000 34 ALA A CA 2
ATOM 1391 C C . ALA A 1 34 ? 7.292 17.941 -10.163 1.000 0.000 34 ALA A C 2
ATOM 1392 O O . ALA A 1 34 ? 7.974 18.958 -10.283 1.000 0.000 34 ALA A O 2
ATOM 1399 N N . ASN A 1 35 ? 6.149 17.755 -10.814 1.000 0.000 35 ASN A N 2
ATOM 1400 C CA . ASN A 1 35 ? 5.587 18.783 -11.683 1.000 0.000 35 ASN A CA 2
ATOM 1401 C C . ASN A 1 35 ? 5.110 19.984 -10.876 1.000 0.000 35 ASN A C 2
ATOM 1402 O O . ASN A 1 35 ? 5.166 21.122 -11.346 1.000 0.000 35 ASN A O 2
ATOM 1413 N N . ASP A 1 36 ? 4.641 19.726 -9.661 1.000 0.000 36 ASP A N 2
ATOM 1414 C CA . ASP A 1 36 ? 4.262 20.794 -8.743 1.000 0.000 36 ASP A CA 2
ATOM 1415 C C . ASP A 1 36 ? 5.470 21.633 -8.344 1.000 0.000 36 ASP A C 2
ATOM 1416 O O . ASP A 1 36 ? 5.362 22.844 -8.154 1.000 0.000 36 ASP A O 2
ATOM 1425 N N . HIS A 1 37 ? 6.622 20.980 -8.221 1.000 0.000 37 HIS A N 2
ATOM 1426 C CA . HIS A 1 37 ? 7.877 21.682 -7.977 1.000 0.000 37 HIS A CA 2
ATOM 1427 C C . HIS A 1 37 ? 8.416 22.307 -9.257 1.000 0.000 37 HIS A C 2
ATOM 1428 O O . HIS A 1 37 ? 9.128 23.310 -9.217 1.000 0.000 37 HIS A O 2
ATOM 1442 N N . GLY A 1 38 ? 8.075 21.706 -10.392 1.000 0.000 38 GLY A N 2
ATOM 1443 C CA . GLY A 1 38 ? 8.531 22.198 -11.687 1.000 0.000 38 GLY A CA 2
ATOM 1444 C C . GLY A 1 38 ? 9.913 21.657 -12.026 1.000 0.000 38 GLY A C 2
ATOM 1445 O O . GLY A 1 38 ? 10.705 22.322 -12.692 1.000 0.000 38 GLY A O 2
ATOM 1449 N N . VAL A 1 39 ? 10.197 20.443 -11.564 1.000 0.000 39 VAL A N 2
ATOM 1450 C CA . VAL A 1 39 ? 11.518 19.849 -11.734 1.000 0.000 39 VAL A CA 2
ATOM 1451 C C . VAL A 1 39 ? 11.427 18.493 -12.423 1.000 0.000 39 VAL A C 2
ATOM 1452 O O . VAL A 1 39 ? 10.357 17.886 -12.482 1.000 0.000 39 VAL A O 2
ATOM 1465 N N . ASP A 1 40 ? 12.556 18.022 -12.941 1.000 0.000 40 ASP A N 2
ATOM 1466 C CA . ASP A 1 40 ? 12.621 16.707 -13.566 1.000 0.000 40 ASP A CA 2
ATOM 1467 C C . ASP A 1 40 ? 14.064 16.251 -13.742 1.000 0.000 40 ASP A C 2
ATOM 1468 O O . ASP A 1 40 ? 14.989 17.063 -13.716 1.000 0.000 40 ASP A O 2
ATOM 1477 N N . GLY A 1 41 ? 14.250 14.947 -13.920 1.000 0.000 41 GLY A N 2
ATOM 1478 C CA . GLY A 1 41 ? 15.586 14.374 -14.036 1.000 0.000 41 GLY A CA 2
ATOM 1479 C C . GLY A 1 41 ? 15.519 12.887 -14.366 1.000 0.000 41 GLY A C 2
ATOM 1480 O O . GLY A 1 41 ? 14.486 12.385 -14.806 1.000 0.000 41 GLY A O 2
ATOM 1484 N N . GLU A 1 42 ? 16.628 12.189 -14.149 1.000 0.000 42 GLU A N 2
ATOM 1485 C CA . GLU A 1 42 ? 16.692 10.755 -14.405 1.000 0.000 42 GLU A CA 2
ATOM 1486 C C . GLU A 1 42 ? 15.817 9.981 -13.428 1.000 0.000 42 GLU A C 2
ATOM 1487 O O . GLU A 1 42 ? 15.907 10.172 -12.214 1.000 0.000 42 GLU A O 2
ATOM 1499 N N . TRP A 1 43 ? 14.973 9.105 -13.962 1.000 0.000 43 TRP A N 2
ATOM 1500 C CA . TRP A 1 43 ? 14.039 8.343 -13.142 1.000 0.000 43 TRP A CA 2
ATOM 1501 C C . TRP A 1 43 ? 14.558 6.936 -12.879 1.000 0.000 43 TRP A C 2
ATOM 1502 O O . TRP A 1 43 ? 14.640 6.113 -13.791 1.000 0.000 43 TRP A O 2
ATOM 1523 N N . THR A 1 44 ? 14.908 6.665 -11.627 1.000 0.000 44 THR A N 2
ATOM 1524 C CA . THR A 1 44 ? 15.194 5.304 -11.189 1.000 0.000 44 THR A CA 2
ATOM 1525 C C . THR A 1 44 ? 14.310 4.906 -10.013 1.000 0.000 44 THR A C 2
ATOM 1526 O O . THR A 1 44 ? 13.686 5.756 -9.378 1.000 0.000 44 THR A O 2
ATOM 1537 N N . TYR A 1 45 ? 14.261 3.610 -9.728 1.000 0.000 45 TYR A N 2
ATOM 1538 C CA . TYR A 1 45 ? 13.444 3.096 -8.634 1.000 0.000 45 TYR A CA 2
ATOM 1539 C C . TYR A 1 45 ? 13.831 1.665 -8.282 1.000 0.000 45 TYR A C 2
ATOM 1540 O O . TYR A 1 45 ? 14.523 0.993 -9.047 1.000 0.000 45 TYR A O 2
ATOM 1558 N N . ASP A 1 46 ? 13.379 1.205 -7.122 1.000 0.000 46 ASP A N 2
ATOM 1559 C CA . ASP A 1 46 ? 13.572 -0.185 -6.722 1.000 0.000 46 ASP A CA 2
ATOM 1560 C C . ASP A 1 46 ? 12.316 -0.751 -6.074 1.000 0.000 46 ASP A C 2
ATOM 1561 O O . ASP A 1 46 ? 11.925 -0.332 -4.983 1.000 0.000 46 ASP A O 2
ATOM 1570 N N . ASP A 1 47 ? 11.686 -1.706 -6.749 1.000 0.000 47 ASP A N 2
ATOM 1571 C CA . ASP A 1 47 ? 10.419 -2.262 -6.289 1.000 0.000 47 ASP A CA 2
ATOM 1572 C C . ASP A 1 47 ? 10.613 -3.116 -5.044 1.000 0.000 47 ASP A C 2
ATOM 1573 O O . ASP A 1 47 ? 9.656 -3.418 -4.331 1.000 0.000 47 ASP A O 2
ATOM 1582 N N . ALA A 1 48 ? 11.857 -3.505 -4.786 1.000 0.000 48 ALA A N 2
ATOM 1583 C CA . ALA A 1 48 ? 12.189 -4.275 -3.594 1.000 0.000 48 ALA A CA 2
ATOM 1584 C C . ALA A 1 48 ? 12.178 -3.397 -2.349 1.000 0.000 48 ALA A C 2
ATOM 1585 O O . ALA A 1 48 ? 12.064 -3.893 -1.228 1.000 0.000 48 ALA A O 2
ATOM 1592 N N . THR A 1 49 ? 12.297 -2.089 -2.554 1.000 0.000 49 THR A N 2
ATOM 1593 C CA . THR A 1 49 ? 12.285 -1.137 -1.449 1.000 0.000 49 THR A CA 2
ATOM 1594 C C . THR A 1 49 ? 11.157 -0.126 -1.605 1.000 0.000 49 THR A C 2
ATOM 1595 O O . THR A 1 49 ? 11.005 0.782 -0.787 1.000 0.000 49 THR A O 2
ATOM 1606 N N . LYS A 1 50 ? 10.367 -0.287 -2.661 1.000 0.000 50 LYS A N 2
ATOM 1607 C CA . LYS A 1 50 ? 9.219 0.581 -2.900 1.000 0.000 50 LYS A CA 2
ATOM 1608 C C . LYS A 1 50 ? 9.634 2.046 -2.928 1.000 0.000 50 LYS A C 2
ATOM 1609 O O . LYS A 1 50 ? 8.910 2.916 -2.444 1.000 0.000 50 LYS A O 2
ATOM 1628 N N . THR A 1 51 ? 10.804 2.313 -3.498 1.000 0.000 51 THR A N 2
ATOM 1629 C CA . THR A 1 51 ? 11.381 3.653 -3.471 1.000 0.000 51 THR A CA 2
ATOM 1630 C C . THR A 1 51 ? 11.682 4.152 -4.878 1.000 0.000 51 THR A C 2
ATOM 1631 O O . THR A 1 51 ? 12.334 3.464 -5.664 1.000 0.000 51 THR A O 2
ATOM 1642 N N . PHE A 1 52 ? 11.203 5.351 -5.190 1.000 0.000 52 PHE A N 2
ATOM 1643 C CA . PHE A 1 52 ? 11.581 6.030 -6.424 1.000 0.000 52 PHE A CA 2
ATOM 1644 C C . PHE A 1 52 ? 12.565 7.161 -6.149 1.000 0.000 52 PHE A C 2
ATOM 1645 O O . PHE A 1 52 ? 12.481 7.835 -5.123 1.000 0.000 52 PHE A O 2
ATOM 1662 N N . THR A 1 53 ? 13.498 7.362 -7.073 1.000 0.000 53 THR A N 2
ATOM 1663 C CA . THR A 1 53 ? 14.496 8.417 -6.937 1.000 0.000 53 THR A CA 2
ATOM 1664 C C . THR A 1 53 ? 14.672 9.180 -8.243 1.000 0.000 53 THR A C 2
ATOM 1665 O O . THR A 1 53 ? 14.957 8.590 -9.285 1.000 0.000 53 THR A O 2
ATOM 1676 N N . VAL A 1 54 ? 14.500 10.496 -8.182 1.000 0.000 54 VAL A N 2
ATOM 1677 C CA . VAL A 1 54 ? 14.647 11.344 -9.359 1.000 0.000 54 VAL A CA 2
ATOM 1678 C C . VAL A 1 54 ? 15.828 12.295 -9.210 1.000 0.000 54 VAL A C 2
ATOM 1679 O O . VAL A 1 54 ? 15.798 13.215 -8.393 1.000 0.000 54 VAL A O 2
ATOM 1692 N N . THR A 1 55 ? 16.869 12.065 -10.003 1.000 0.000 55 THR A N 2
ATOM 1693 C CA . THR A 1 55 ? 18.123 12.792 -9.851 1.000 0.000 55 THR A CA 2
ATOM 1694 C C . THR A 1 55 ? 18.459 13.582 -11.109 1.000 0.000 55 THR A C 2
ATOM 1695 O O . THR A 1 55 ? 18.384 13.058 -12.221 1.000 0.000 55 THR A O 2
ATOM 1706 N N . ALA A 1 56 ? 18.828 14.846 -10.928 1.000 0.000 56 ALA A N 2
ATOM 1707 C CA . ALA A 1 56 ? 19.178 15.710 -12.049 1.000 0.000 56 ALA A CA 2
ATOM 1708 C C . ALA A 1 56 ? 20.384 15.168 -12.806 1.000 0.000 56 ALA A C 2
ATOM 1709 O O . ALA A 1 56 ? 20.244 14.278 -13.599 1.000 0.000 56 ALA A O 2
ATOM 1717 N N . THR A 1 1 ? -0.130 0.188 -0.382 1.000 0.000 1 THR A N 3
ATOM 1718 C CA . THR A 1 1 ? 1.323 0.212 -0.270 1.000 0.000 1 THR A CA 3
ATOM 1719 C C . THR A 1 1 ? 1.854 1.639 -0.309 1.000 0.000 1 THR A C 3
ATOM 1720 O O . THR A 1 1 ? 1.532 2.408 -1.216 1.000 0.000 1 THR A O 3
ATOM 1733 N N . THR A 1 2 ? 2.669 1.989 0.680 1.000 0.000 2 THR A N 3
ATOM 1734 C CA . THR A 1 2 ? 3.308 3.299 0.721 1.000 0.000 2 THR A CA 3
ATOM 1735 C C . THR A 1 2 ? 4.649 3.281 -0.000 1.000 0.000 2 THR A C 3
ATOM 1736 O O . THR A 1 2 ? 5.525 2.477 0.318 1.000 0.000 2 THR A O 3
ATOM 1747 N N . TYR A 1 3 ? 4.804 4.172 -0.973 1.000 0.000 3 TYR A N 3
ATOM 1748 C CA . TYR A 1 3 ? 6.045 4.269 -1.733 1.000 0.000 3 TYR A CA 3
ATOM 1749 C C . TYR A 1 3 ? 6.854 5.489 -1.313 1.000 0.000 3 TYR A C 3
ATOM 1750 O O . TYR A 1 3 ? 6.304 6.469 -0.812 1.000 0.000 3 TYR A O 3
ATOM 1768 N N . LYS A 1 4 ? 8.165 5.423 -1.519 1.000 0.000 4 LYS A N 3
ATOM 1769 C CA . LYS A 1 4 ? 9.058 6.508 -1.130 1.000 0.000 4 LYS A CA 3
ATOM 1770 C C . LYS A 1 4 ? 9.664 7.187 -2.352 1.000 0.000 4 LYS A C 3
ATOM 1771 O O . LYS A 1 4 ? 10.107 6.523 -3.288 1.000 0.000 4 LYS A O 3
ATOM 1790 N N . LEU A 1 5 ? 9.679 8.516 -2.337 1.000 0.000 5 LEU A N 3
ATOM 1791 C CA . LEU A 1 5 ? 10.336 9.287 -3.385 1.000 0.000 5 LEU A CA 3
ATOM 1792 C C . LEU A 1 5 ? 11.569 10.005 -2.850 1.000 0.000 5 LEU A C 3
ATOM 1793 O O . LEU A 1 5 ? 11.497 10.723 -1.853 1.000 0.000 5 LEU A O 3
ATOM 1809 N N . ILE A 1 6 ? 12.699 9.806 -3.520 1.000 0.000 6 ILE A N 3
ATOM 1810 C CA . ILE A 1 6 ? 13.930 10.504 -3.168 1.000 0.000 6 ILE A CA 3
ATOM 1811 C C . ILE A 1 6 ? 14.415 11.377 -4.319 1.000 0.000 6 ILE A C 3
ATOM 1812 O O . ILE A 1 6 ? 14.593 10.901 -5.440 1.000 0.000 6 ILE A O 3
ATOM 1828 N N . LEU A 1 7 ? 14.628 12.657 -4.033 1.000 0.000 7 LEU A N 3
ATOM 1829 C CA . LEU A 1 7 ? 15.077 13.603 -5.048 1.000 0.000 7 LEU A CA 3
ATOM 1830 C C . LEU A 1 7 ? 16.572 13.870 -4.929 1.000 0.000 7 LEU A C 3
ATOM 1831 O O . LEU A 1 7 ? 17.063 14.250 -3.867 1.000 0.000 7 LEU A O 3
ATOM 1847 N N . ASN A 1 8 ? 17.292 13.667 -6.027 1.000 0.000 8 ASN A N 3
ATOM 1848 C CA . ASN A 1 8 ? 18.713 13.988 -6.081 1.000 0.000 8 ASN A CA 3
ATOM 1849 C C . ASN A 1 8 ? 19.042 14.829 -7.308 1.000 0.000 8 ASN A C 3
ATOM 1850 O O . ASN A 1 8 ? 19.776 14.391 -8.195 1.000 0.000 8 ASN A O 3
ATOM 1861 N N . LEU A 1 9 ? 18.496 16.040 -7.353 1.000 0.000 9 LEU A N 3
ATOM 1862 C CA . LEU A 1 9 ? 18.729 16.944 -8.473 1.000 0.000 9 LEU A CA 3
ATOM 1863 C C . LEU A 1 9 ? 19.958 17.811 -8.232 1.000 0.000 9 LEU A C 3
ATOM 1864 O O . LEU A 1 9 ? 20.508 17.834 -7.132 1.000 0.000 9 LEU A O 3
ATOM 1880 N N . LYS A 1 10 ? 20.384 18.525 -9.270 1.000 0.000 10 LYS A N 3
ATOM 1881 C CA . LYS A 1 10 ? 21.559 19.382 -9.179 1.000 0.000 10 LYS A CA 3
ATOM 1882 C C . LYS A 1 10 ? 21.454 20.339 -7.998 1.000 0.000 10 LYS A C 3
ATOM 1883 O O . LYS A 1 10 ? 22.437 20.588 -7.300 1.000 0.000 10 LYS A O 3
ATOM 1902 N N . PHE A 1 11 ? 20.256 20.871 -7.779 1.000 0.000 11 PHE A N 3
ATOM 1903 C CA . PHE A 1 11 ? 20.029 21.831 -6.706 1.000 0.000 11 PHE A CA 3
ATOM 1904 C C . PHE A 1 11 ? 19.002 21.310 -5.709 1.000 0.000 11 PHE A C 3
ATOM 1905 O O . PHE A 1 11 ? 19.103 21.565 -4.509 1.000 0.000 11 PHE A O 3
ATOM 1922 N N . ALA A 1 12 ? 18.014 20.578 -6.212 1.000 0.000 12 ALA A N 3
ATOM 1923 C CA . ALA A 1 12 ? 16.898 20.128 -5.389 1.000 0.000 12 ALA A CA 3
ATOM 1924 C C . ALA A 1 12 ? 17.219 18.807 -4.702 1.000 0.000 12 ALA A C 3
ATOM 1925 O O . ALA A 1 12 ? 17.494 17.804 -5.361 1.000 0.000 12 ALA A O 3
ATOM 1932 N N . PHE A 1 13 ? 17.181 18.812 -3.374 1.000 0.000 13 PHE A N 3
ATOM 1933 C CA . PHE A 1 13 ? 17.384 17.595 -2.597 1.000 0.000 13 PHE A CA 3
ATOM 1934 C C . PHE A 1 13 ? 16.281 17.411 -1.562 1.000 0.000 13 PHE A C 3
ATOM 1935 O O . PHE A 1 13 ? 15.719 18.386 -1.060 1.000 0.000 13 PHE A O 3
ATOM 1952 N N . GLY A 1 14 ? 15.975 16.157 -1.247 1.000 0.000 14 GLY A N 3
ATOM 1953 C CA . GLY A 1 14 ? 14.963 15.845 -0.246 1.000 0.000 14 GLY A CA 3
ATOM 1954 C C . GLY A 1 14 ? 14.269 14.525 -0.557 1.000 0.000 14 GLY A C 3
ATOM 1955 O O . GLY A 1 14 ? 14.677 13.798 -1.463 1.000 0.000 14 GLY A O 3
ATOM 1959 N N . ASP A 1 15 ? 13.218 14.222 0.196 1.000 0.000 15 ASP A N 3
ATOM 1960 C CA . ASP A 1 15 ? 12.434 13.014 -0.031 1.000 0.000 15 ASP A CA 3
ATOM 1961 C C . ASP A 1 15 ? 11.010 13.177 0.484 1.000 0.000 15 ASP A C 3
ATOM 1962 O O . ASP A 1 15 ? 10.682 14.175 1.125 1.000 0.000 15 ASP A O 3
ATOM 1971 N N . THR A 1 16 ? 10.167 12.189 0.199 1.000 0.000 16 THR A N 3
ATOM 1972 C CA . THR A 1 16 ? 8.796 12.184 0.697 1.000 0.000 16 THR A CA 3
ATOM 1973 C C . THR A 1 16 ? 8.166 10.804 0.562 1.000 0.000 16 THR A C 3
ATOM 1974 O O . THR A 1 16 ? 8.757 9.896 -0.022 1.000 0.000 16 THR A O 3
ATOM 1985 N N . ASN A 1 17 ? 6.963 10.654 1.103 1.000 0.000 17 ASN A N 3
ATOM 1986 C CA . ASN A 1 17 ? 6.241 9.389 1.027 1.000 0.000 17 ASN A CA 3
ATOM 1987 C C . ASN A 1 17 ? 4.812 9.599 0.542 1.000 0.000 17 ASN A C 3
ATOM 1988 O O . ASN A 1 17 ? 4.224 10.659 0.753 1.000 0.000 17 ASN A O 3
ATOM 1999 N N . SER A 1 18 ? 4.259 8.581 -0.109 1.000 0.000 18 SER A N 3
ATOM 2000 C CA . SER A 1 18 ? 2.878 8.630 -0.576 1.000 0.000 18 SER A CA 3
ATOM 2001 C C . SER A 1 18 ? 2.333 7.230 -0.830 1.000 0.000 18 SER A C 3
ATOM 2002 O O . SER A 1 18 ? 3.036 6.366 -1.354 1.000 0.000 18 SER A O 3
ATOM 2010 N N . GLU A 1 19 ? 1.077 7.014 -0.456 1.000 0.000 19 GLU A N 3
ATOM 2011 C CA . GLU A 1 19 ? 0.412 5.741 -0.705 1.000 0.000 19 GLU A CA 3
ATOM 2012 C C . GLU A 1 19 ? -0.135 5.673 -2.125 1.000 0.000 19 GLU A C 3
ATOM 2013 O O . GLU A 1 19 ? -0.663 6.655 -2.644 1.000 0.000 19 GLU A O 3
ATOM 2025 N N . ALA A 1 20 ? -0.006 4.506 -2.748 1.000 0.000 20 ALA A N 3
ATOM 2026 C CA . ALA A 1 20 ? -0.481 4.310 -4.112 1.000 0.000 20 ALA A CA 3
ATOM 2027 C C . ALA A 1 20 ? -0.959 2.880 -4.329 1.000 0.000 20 ALA A C 3
ATOM 2028 O O . ALA A 1 20 ? -0.527 1.960 -3.636 1.000 0.000 20 ALA A O 3
ATOM 2035 N N . VAL A 1 21 ? -1.853 2.700 -5.295 1.000 0.000 21 VAL A N 3
ATOM 2036 C CA . VAL A 1 21 ? -2.387 1.380 -5.610 1.000 0.000 21 VAL A CA 3
ATOM 2037 C C . VAL A 1 21 ? -1.296 0.459 -6.143 1.000 0.000 21 VAL A C 3
ATOM 2038 O O . VAL A 1 21 ? -1.288 -0.739 -5.858 1.000 0.000 21 VAL A O 3
ATOM 2051 N N . ASP A 1 22 ? -0.377 1.025 -6.918 1.000 0.000 22 ASP A N 3
ATOM 2052 C CA . ASP A 1 22 ? 0.708 0.252 -7.509 1.000 0.000 22 ASP A CA 3
ATOM 2053 C C . ASP A 1 22 ? 1.915 1.134 -7.807 1.000 0.000 22 ASP A C 3
ATOM 2054 O O . ASP A 1 22 ? 1.846 2.356 -7.685 1.000 0.000 22 ASP A O 3
ATOM 2063 N N . ALA A 1 23 ? 3.018 0.505 -8.200 1.000 0.000 23 ALA A N 3
ATOM 2064 C CA . ALA A 1 23 ? 4.232 1.234 -8.547 1.000 0.000 23 ALA A CA 3
ATOM 2065 C C . ALA A 1 23 ? 3.982 2.203 -9.694 1.000 0.000 23 ALA A C 3
ATOM 2066 O O . ALA A 1 23 ? 4.546 3.297 -9.729 1.000 0.000 23 ALA A O 3
ATOM 2073 N N . ALA A 1 24 ? 3.136 1.797 -10.634 1.000 0.000 24 ALA A N 3
ATOM 2074 C CA . ALA A 1 24 ? 2.762 2.654 -11.752 1.000 0.000 24 ALA A CA 3
ATOM 2075 C C . ALA A 1 24 ? 2.061 3.916 -11.268 1.000 0.000 24 ALA A C 3
ATOM 2076 O O . ALA A 1 24 ? 2.366 5.019 -11.721 1.000 0.000 24 ALA A O 3
ATOM 2083 N N . GLU A 1 25 ? 1.120 3.749 -10.345 1.000 0.000 25 GLU A N 3
ATOM 2084 C CA . GLU A 1 25 ? 0.387 4.876 -9.783 1.000 0.000 25 GLU A CA 3
ATOM 2085 C C . GLU A 1 25 ? 1.297 5.760 -8.940 1.000 0.000 25 GLU A C 3
ATOM 2086 O O . GLU A 1 25 ? 1.142 6.981 -8.913 1.000 0.000 25 GLU A O 3
ATOM 2098 N N . ALA A 1 26 ? 2.248 5.136 -8.254 1.000 0.000 26 ALA A N 3
ATOM 2099 C CA . ALA A 1 26 ? 3.233 5.871 -7.469 1.000 0.000 26 ALA A CA 3
ATOM 2100 C C . ALA A 1 26 ? 4.127 6.722 -8.362 1.000 0.000 26 ALA A C 3
ATOM 2101 O O . ALA A 1 26 ? 4.446 7.863 -8.030 1.000 0.000 26 ALA A O 3
ATOM 2108 N N . GLU A 1 27 ? 4.527 6.159 -9.498 1.000 0.000 27 GLU A N 3
ATOM 2109 C CA . GLU A 1 27 ? 5.320 6.892 -10.477 1.000 0.000 27 GLU A CA 3
ATOM 2110 C C . GLU A 1 27 ? 4.558 8.098 -11.012 1.000 0.000 27 GLU A C 3
ATOM 2111 O O . GLU A 1 27 ? 5.124 9.177 -11.179 1.000 0.000 27 GLU A O 3
ATOM 2123 N N . LYS A 1 28 ? 3.270 7.907 -11.278 1.000 0.000 28 LYS A N 3
ATOM 2124 C CA . LYS A 1 28 ? 2.413 8.995 -11.733 1.000 0.000 28 LYS A CA 3
ATOM 2125 C C . LYS A 1 28 ? 2.360 10.121 -10.708 1.000 0.000 28 LYS A C 3
ATOM 2126 O O . LYS A 1 28 ? 2.515 11.292 -11.050 1.000 0.000 28 LYS A O 3
ATOM 2145 N N . LYS A 1 29 ? 2.138 9.757 -9.449 1.000 0.000 29 LYS A N 3
ATOM 2146 C CA . LYS A 1 29 ? 2.009 10.740 -8.380 1.000 0.000 29 LYS A CA 3
ATOM 2147 C C . LYS A 1 29 ? 3.332 11.453 -8.126 1.000 0.000 29 LYS A C 3
ATOM 2148 O O . LYS A 1 29 ? 3.360 12.659 -7.880 1.000 0.000 29 LYS A O 3
ATOM 2167 N N . PHE A 1 30 ? 4.425 10.701 -8.187 1.000 0.000 30 PHE A N 3
ATOM 2168 C CA . PHE A 1 30 ? 5.748 11.249 -7.913 1.000 0.000 30 PHE A CA 3
ATOM 2169 C C . PHE A 1 30 ? 6.229 12.126 -9.063 1.000 0.000 30 PHE A C 3
ATOM 2170 O O . PHE A 1 30 ? 6.956 13.097 -8.853 1.000 0.000 30 PHE A O 3
ATOM 2187 N N . LYS A 1 31 ? 5.820 11.777 -10.278 1.000 0.000 31 LYS A N 3
ATOM 2188 C CA . LYS A 1 31 ? 6.155 12.568 -11.455 1.000 0.000 31 LYS A CA 3
ATOM 2189 C C . LYS A 1 31 ? 5.442 13.915 -11.436 1.000 0.000 31 LYS A C 3
ATOM 2190 O O . LYS A 1 31 ? 6.040 14.948 -11.736 1.000 0.000 31 LYS A O 3
ATOM 2209 N N . GLN A 1 32 ? 4.163 13.896 -11.080 1.000 0.000 32 GLN A N 3
ATOM 2210 C CA . GLN A 1 32 ? 3.389 15.123 -10.937 1.000 0.000 32 GLN A CA 3
ATOM 2211 C C . GLN A 1 32 ? 3.901 15.965 -9.776 1.000 0.000 32 GLN A C 3
ATOM 2212 O O . GLN A 1 32 ? 3.989 17.189 -9.875 1.000 0.000 32 GLN A O 3
ATOM 2226 N N . TYR A 1 33 ? 4.239 15.303 -8.675 1.000 0.000 33 TYR A N 3
ATOM 2227 C CA . TYR A 1 33 ? 4.871 15.969 -7.543 1.000 0.000 33 TYR A CA 3
ATOM 2228 C C . TYR A 1 33 ? 6.132 16.708 -7.972 1.000 0.000 33 TYR A C 3
ATOM 2229 O O . TYR A 1 33 ? 6.315 17.883 -7.651 1.000 0.000 33 TYR A O 3
ATOM 2247 N N . ALA A 1 34 ? 7.001 16.013 -8.698 1.000 0.000 34 ALA A N 3
ATOM 2248 C CA . ALA A 1 34 ? 8.225 16.615 -9.211 1.000 0.000 34 ALA A CA 3
ATOM 2249 C C . ALA A 1 34 ? 7.919 17.783 -10.139 1.000 0.000 34 ALA A C 3
ATOM 2250 O O . ALA A 1 34 ? 8.547 18.838 -10.054 1.000 0.000 34 ALA A O 3
ATOM 2257 N N . ASN A 1 35 ? 6.948 17.589 -11.026 1.000 0.000 35 ASN A N 3
ATOM 2258 C CA . ASN A 1 35 ? 6.580 18.614 -11.995 1.000 0.000 35 ASN A CA 3
ATOM 2259 C C . ASN A 1 35 ? 6.122 19.890 -11.300 1.000 0.000 35 ASN A C 3
ATOM 2260 O O . ASN A 1 35 ? 6.361 20.994 -11.789 1.000 0.000 35 ASN A O 3
ATOM 2271 N N . ASP A 1 36 ? 5.460 19.731 -10.159 1.000 0.000 36 ASP A N 3
ATOM 2272 C CA . ASP A 1 36 ? 4.963 20.870 -9.396 1.000 0.000 36 ASP A CA 3
ATOM 2273 C C . ASP A 1 36 ? 6.109 21.729 -8.879 1.000 0.000 36 ASP A C 3
ATOM 2274 O O . ASP A 1 36 ? 5.929 22.911 -8.584 1.000 0.000 36 ASP A O 3
ATOM 2283 N N . HIS A 1 37 ? 7.290 21.129 -8.770 1.000 0.000 37 HIS A N 3
ATOM 2284 C CA . HIS A 1 37 ? 8.460 21.827 -8.251 1.000 0.000 37 HIS A CA 3
ATOM 2285 C C . HIS A 1 37 ? 9.426 22.191 -9.372 1.000 0.000 37 HIS A C 3
ATOM 2286 O O . HIS A 1 37 ? 10.516 22.703 -9.121 1.000 0.000 37 HIS A O 3
ATOM 2300 N N . GLY A 1 38 ? 9.019 21.921 -10.608 1.000 0.000 38 GLY A N 3
ATOM 2301 C CA . GLY A 1 38 ? 9.857 22.201 -11.768 1.000 0.000 38 GLY A CA 3
ATOM 2302 C C . GLY A 1 38 ? 10.981 21.180 -11.894 1.000 0.000 38 GLY A C 3
ATOM 2303 O O . GLY A 1 38 ? 12.017 21.456 -12.499 1.000 0.000 38 GLY A O 3
ATOM 2307 N N . VAL A 1 39 ? 10.771 20.001 -11.320 1.000 0.000 39 VAL A N 3
ATOM 2308 C CA . VAL A 1 39 ? 11.776 18.945 -11.347 1.000 0.000 39 VAL A CA 3
ATOM 2309 C C . VAL A 1 39 ? 11.514 17.964 -12.482 1.000 0.000 39 VAL A C 3
ATOM 2310 O O . VAL A 1 39 ? 10.401 17.461 -12.636 1.000 0.000 39 VAL A O 3
ATOM 2323 N N . ASP A 1 40 ? 12.545 17.694 -13.275 1.000 0.000 40 ASP A N 3
ATOM 2324 C CA . ASP A 1 40 ? 12.445 16.727 -14.361 1.000 0.000 40 ASP A CA 3
ATOM 2325 C C . ASP A 1 40 ? 13.786 16.054 -14.625 1.000 0.000 40 ASP A C 3
ATOM 2326 O O . ASP A 1 40 ? 14.563 16.507 -15.466 1.000 0.000 40 ASP A O 3
ATOM 2335 N N . GLY A 1 41 ? 14.051 14.971 -13.904 1.000 0.000 41 GLY A N 3
ATOM 2336 C CA . GLY A 1 41 ? 15.295 14.228 -14.065 1.000 0.000 41 GLY A CA 3
ATOM 2337 C C . GLY A 1 41 ? 15.033 12.814 -14.564 1.000 0.000 41 GLY A C 3
ATOM 2338 O O . GLY A 1 41 ? 14.004 12.544 -15.184 1.000 0.000 41 GLY A O 3
ATOM 2342 N N . GLU A 1 42 ? 15.970 11.912 -14.291 1.000 0.000 42 GLU A N 3
ATOM 2343 C CA . GLU A 1 42 ? 15.802 10.505 -14.633 1.000 0.000 42 GLU A CA 3
ATOM 2344 C C . GLU A 1 42 ? 15.082 9.750 -13.522 1.000 0.000 42 GLU A C 3
ATOM 2345 O O . GLU A 1 42 ? 15.497 9.786 -12.364 1.000 0.000 42 GLU A O 3
ATOM 2357 N N . TRP A 1 43 ? 14.002 9.066 -13.883 1.000 0.000 43 TRP A N 3
ATOM 2358 C CA . TRP A 1 43 ? 13.216 8.308 -12.916 1.000 0.000 43 TRP A CA 3
ATOM 2359 C C . TRP A 1 43 ? 13.681 6.860 -12.842 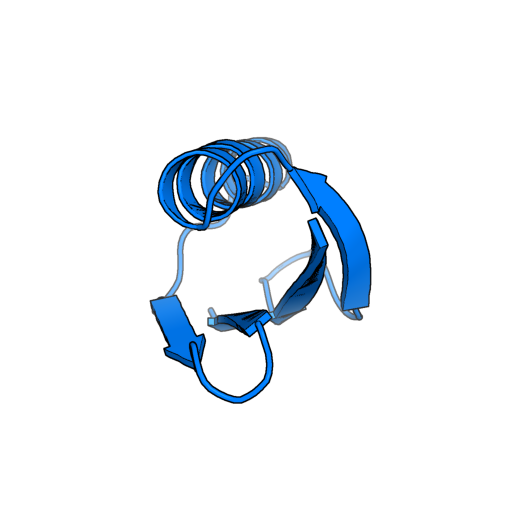1.000 0.000 43 TRP A C 3
ATOM 2360 O O . TRP A 1 43 ? 13.647 6.136 -13.837 1.000 0.000 43 TRP A O 3
ATOM 2381 N N . THR A 1 44 ? 14.115 6.442 -11.658 1.000 0.000 44 THR A N 3
ATOM 2382 C CA . THR A 1 44 ? 14.429 5.041 -11.407 1.000 0.000 44 THR A CA 3
ATOM 2383 C C . THR A 1 44 ? 13.615 4.494 -10.241 1.000 0.000 44 THR A C 3
ATOM 2384 O O . THR A 1 44 ? 13.028 5.255 -9.471 1.000 0.000 44 THR A O 3
ATOM 2395 N N . TYR A 1 45 ? 13.584 3.172 -10.116 1.000 0.000 45 TYR A N 3
ATOM 2396 C CA . TYR A 1 45 ? 12.728 2.515 -9.135 1.000 0.000 45 TYR A CA 3
ATOM 2397 C C . TYR A 1 45 ? 13.408 1.284 -8.549 1.000 0.000 45 TYR A C 3
ATOM 2398 O O . TYR A 1 45 ? 13.843 0.396 -9.282 1.000 0.000 45 TYR A O 3
ATOM 2416 N N . ASP A 1 46 ? 13.497 1.238 -7.224 1.000 0.000 46 ASP A N 3
ATOM 2417 C CA . ASP A 1 46 ? 13.953 0.040 -6.528 1.000 0.000 46 ASP A CA 3
ATOM 2418 C C . ASP A 1 46 ? 12.788 -0.703 -5.887 1.000 0.000 46 ASP A C 3
ATOM 2419 O O . ASP A 1 46 ? 12.256 -0.276 -4.862 1.000 0.000 46 ASP A O 3
ATOM 2428 N N . ASP A 1 47 ? 12.396 -1.816 -6.497 1.000 0.000 47 ASP A N 3
ATOM 2429 C CA . ASP A 1 47 ? 11.238 -2.575 -6.037 1.000 0.000 47 ASP A CA 3
ATOM 2430 C C . ASP A 1 47 ? 11.500 -3.209 -4.678 1.000 0.000 47 ASP A C 3
ATOM 2431 O O . ASP A 1 47 ? 10.571 -3.456 -3.907 1.000 0.000 47 ASP A O 3
ATOM 2440 N N . ALA A 1 48 ? 12.770 -3.471 -4.387 1.000 0.000 48 ALA A N 3
ATOM 2441 C CA . ALA A 1 48 ? 13.154 -4.105 -3.131 1.000 0.000 48 ALA A CA 3
ATOM 2442 C C . ALA A 1 48 ? 12.834 -3.209 -1.942 1.000 0.000 48 ALA A C 3
ATOM 2443 O O . ALA A 1 48 ? 12.590 -3.692 -0.836 1.000 0.000 48 ALA A O 3
ATOM 2450 N N . THR A 1 49 ? 12.837 -1.901 -2.175 1.000 0.000 49 THR A N 3
ATOM 2451 C CA . THR A 1 49 ? 12.563 -0.934 -1.120 1.000 0.000 49 THR A CA 3
ATOM 2452 C C . THR A 1 49 ? 11.357 -0.068 -1.464 1.000 0.000 49 THR A C 3
ATOM 2453 O O . THR A 1 49 ? 11.014 0.857 -0.728 1.000 0.000 49 THR A O 3
ATOM 2464 N N . LYS A 1 50 ? 10.718 -0.374 -2.588 1.000 0.000 50 LYS A N 3
ATOM 2465 C CA . LYS A 1 50 ? 9.543 0.369 -3.027 1.000 0.000 50 LYS A CA 3
ATOM 2466 C C . LYS A 1 50 ? 9.830 1.864 -3.095 1.000 0.000 50 LYS A C 3
ATOM 2467 O O . LYS A 1 50 ? 9.007 2.683 -2.683 1.000 0.000 50 LYS A O 3
ATOM 2486 N N . THR A 1 51 ? 11.001 2.214 -3.616 1.000 0.000 51 THR A N 3
ATOM 2487 C CA . THR A 1 51 ? 11.469 3.595 -3.589 1.000 0.000 51 THR A CA 3
ATOM 2488 C C . THR A 1 51 ? 11.767 4.101 -4.995 1.000 0.000 51 THR A C 3
ATOM 2489 O O . THR A 1 51 ? 12.594 3.533 -5.707 1.000 0.000 51 THR A O 3
ATOM 2500 N N . PHE A 1 52 ? 11.088 5.174 -5.387 1.000 0.000 52 PHE A N 3
ATOM 2501 C CA . PHE A 1 52 ? 11.424 5.885 -6.616 1.000 0.000 52 PHE A CA 3
ATOM 2502 C C . PHE A 1 52 ? 12.477 6.955 -6.364 1.000 0.000 52 PHE A C 3
ATOM 2503 O O . PHE A 1 52 ? 12.496 7.586 -5.307 1.000 0.000 52 PHE A O 3
ATOM 2520 N N . THR A 1 53 ? 13.356 7.156 -7.341 1.000 0.000 53 THR A N 3
ATOM 2521 C CA . THR A 1 53 ? 14.433 8.130 -7.215 1.000 0.000 53 THR A CA 3
ATOM 2522 C C . THR A 1 53 ? 14.566 8.972 -8.477 1.000 0.000 53 THR A C 3
ATOM 2523 O O . THR A 1 53 ? 14.590 8.443 -9.588 1.000 0.000 53 THR A O 3
ATOM 2534 N N . VAL A 1 54 ? 14.650 10.286 -8.299 1.000 0.000 54 VAL A N 3
ATOM 2535 C CA . VAL A 1 54 ? 14.870 11.197 -9.415 1.000 0.000 54 VAL A CA 3
ATOM 2536 C C . VAL A 1 54 ? 16.297 11.732 -9.418 1.000 0.000 54 VAL A C 3
ATOM 2537 O O . VAL A 1 54 ? 16.675 12.523 -8.554 1.000 0.000 54 VAL A O 3
ATOM 2550 N N . THR A 1 55 ? 17.085 11.294 -10.394 1.000 0.000 55 THR A N 3
ATOM 2551 C CA . THR A 1 55 ? 18.494 11.665 -10.466 1.000 0.000 55 THR A CA 3
ATOM 2552 C C . THR A 1 55 ? 18.723 12.757 -11.503 1.000 0.000 55 THR A C 3
ATOM 2553 O O . THR A 1 55 ? 18.247 12.660 -12.634 1.000 0.000 55 THR A O 3
ATOM 2564 N N . ALA A 1 56 ? 19.455 13.794 -11.111 1.000 0.000 56 ALA A N 3
ATOM 2565 C CA . ALA A 1 56 ? 19.819 14.865 -12.030 1.000 0.000 56 ALA A CA 3
ATOM 2566 C C . ALA A 1 56 ? 20.211 14.312 -13.394 1.000 0.000 56 ALA A C 3
ATOM 2567 O O . ALA A 1 56 ? 19.361 13.994 -14.179 1.000 0.000 56 ALA A O 3
ATOM 2575 N N . THR A 1 1 ? -0.632 0.915 -0.200 1.000 0.000 1 THR A N 4
ATOM 2576 C CA . THR A 1 1 ? 0.810 0.764 -0.047 1.000 0.000 1 THR A CA 4
ATOM 2577 C C . THR A 1 1 ? 1.517 2.110 -0.132 1.000 0.000 1 THR A C 4
ATOM 2578 O O . THR A 1 1 ? 1.311 2.873 -1.077 1.000 0.000 1 THR A O 4
ATOM 2591 N N . THR A 1 2 ? 2.353 2.398 0.860 1.000 0.000 2 THR A N 4
ATOM 2592 C CA . THR A 1 2 ? 3.113 3.642 0.886 1.000 0.000 2 THR A CA 4
ATOM 2593 C C . THR A 1 2 ? 4.453 3.483 0.179 1.000 0.000 2 THR A C 4
ATOM 2594 O O . THR A 1 2 ? 5.233 2.585 0.501 1.000 0.000 2 THR A O 4
ATOM 2605 N N . TYR A 1 3 ? 4.715 4.359 -0.786 1.000 0.000 3 TYR A N 4
ATOM 2606 C CA . TYR A 1 3 ? 5.974 4.335 -1.521 1.000 0.000 3 TYR A CA 4
ATOM 2607 C C . TYR A 1 3 ? 6.835 5.544 -1.178 1.000 0.000 3 TYR A C 4
ATOM 2608 O O . TYR A 1 3 ? 6.319 6.618 -0.870 1.000 0.000 3 TYR A O 4
ATOM 2626 N N . LYS A 1 4 ? 8.150 5.361 -1.231 1.000 0.000 4 LYS A N 4
ATOM 2627 C CA . LYS A 1 4 ? 9.085 6.431 -0.906 1.000 0.000 4 LYS A CA 4
ATOM 2628 C C . LYS A 1 4 ? 9.542 7.162 -2.162 1.000 0.000 4 LYS A C 4
ATOM 2629 O O . LYS A 1 4 ? 9.720 6.554 -3.216 1.000 0.000 4 LYS A O 4
ATOM 2648 N N . LEU A 1 5 ? 9.732 8.472 -2.042 1.000 0.000 5 LEU A N 4
ATOM 2649 C CA . LEU A 1 5 ? 10.292 9.268 -3.127 1.000 0.000 5 LEU A CA 4
ATOM 2650 C C . LEU A 1 5 ? 11.510 10.055 -2.663 1.000 0.000 5 LEU A C 4
ATOM 2651 O O . LEU A 1 5 ? 11.441 10.808 -1.692 1.000 0.000 5 LEU A O 4
ATOM 2667 N N . ILE A 1 6 ? 12.626 9.875 -3.363 1.000 0.000 6 ILE A N 4
ATOM 2668 C CA . ILE A 1 6 ? 13.828 10.658 -3.101 1.000 0.000 6 ILE A CA 4
ATOM 2669 C C . ILE A 1 6 ? 13.959 11.812 -4.088 1.000 0.000 6 ILE A C 4
ATOM 2670 O O . ILE A 1 6 ? 13.919 11.610 -5.302 1.000 0.000 6 ILE A O 4
ATOM 2686 N N . LEU A 1 7 ? 14.116 13.021 -3.560 1.000 0.000 7 LEU A N 4
ATOM 2687 C CA . LEU A 1 7 ? 14.148 14.220 -4.387 1.000 0.000 7 LEU A CA 4
ATOM 2688 C C . LEU A 1 7 ? 15.567 14.756 -4.527 1.000 0.000 7 LEU A C 4
ATOM 2689 O O . LEU A 1 7 ? 16.170 15.206 -3.551 1.000 0.000 7 LEU A O 4
ATOM 2705 N N . ASN A 1 8 ? 16.098 14.704 -5.743 1.000 0.000 8 ASN A N 4
ATOM 2706 C CA . ASN A 1 8 ? 17.336 15.400 -6.070 1.000 0.000 8 ASN A CA 4
ATOM 2707 C C . ASN A 1 8 ? 17.121 16.417 -7.183 1.000 0.000 8 ASN A C 4
ATOM 2708 O O . ASN A 1 8 ? 17.806 16.387 -8.206 1.000 0.000 8 ASN A O 4
ATOM 2719 N N . LEU A 1 9 ? 16.166 17.318 -6.977 1.000 0.000 9 LEU A N 4
ATOM 2720 C CA . LEU A 1 9 ? 15.759 18.254 -8.018 1.000 0.000 9 LEU A CA 4
ATOM 2721 C C . LEU A 1 9 ? 16.491 19.583 -7.882 1.000 0.000 9 LEU A C 4
ATOM 2722 O O . LEU A 1 9 ? 17.089 19.870 -6.844 1.000 0.000 9 LEU A O 4
ATOM 2738 N N . LYS A 1 10 ? 16.443 20.390 -8.935 1.000 0.000 10 LYS A N 4
ATOM 2739 C CA . LYS A 1 10 ? 17.165 21.656 -8.965 1.000 0.000 10 LYS A CA 4
ATOM 2740 C C . LYS A 1 10 ? 16.878 22.483 -7.717 1.000 0.000 10 LYS A C 4
ATOM 2741 O O . LYS A 1 10 ? 17.767 23.145 -7.181 1.000 0.000 10 LYS A O 4
ATOM 2760 N N . PHE A 1 11 ? 15.632 22.441 -7.259 1.000 0.000 11 PHE A N 4
ATOM 2761 C CA . PHE A 1 11 ? 15.208 23.240 -6.116 1.000 0.000 11 PHE A CA 4
ATOM 2762 C C . PHE A 1 11 ? 14.818 22.354 -4.940 1.000 0.000 11 PHE A C 4
ATOM 2763 O O . PHE A 1 11 ? 15.043 22.707 -3.782 1.000 0.000 11 PHE A O 4
ATOM 2780 N N . ALA A 1 12 ? 14.231 21.201 -5.242 1.000 0.000 12 ALA A N 4
ATOM 2781 C CA . ALA A 1 12 ? 13.714 20.310 -4.211 1.000 0.000 12 ALA A CA 4
ATOM 2782 C C . ALA A 1 12 ? 14.734 19.239 -3.845 1.000 0.000 12 ALA A C 4
ATOM 2783 O O . ALA A 1 12 ? 14.950 18.291 -4.600 1.000 0.000 12 ALA A O 4
ATOM 2790 N N . PHE A 1 13 ? 15.360 19.397 -2.684 1.000 0.000 13 PHE A N 4
ATOM 2791 C CA . PHE A 1 13 ? 16.257 18.377 -2.152 1.000 0.000 13 PHE A CA 4
ATOM 2792 C C . PHE A 1 13 ? 15.705 17.775 -0.866 1.000 0.000 13 PHE A C 4
ATOM 2793 O O . PHE A 1 13 ? 15.298 18.497 0.044 1.000 0.000 13 PHE A O 4
ATOM 2810 N N . GLY A 1 14 ? 15.693 16.448 -0.797 1.000 0.000 14 GLY A N 4
ATOM 2811 C CA . GLY A 1 14 ? 15.178 15.746 0.372 1.000 0.000 14 GLY A CA 4
ATOM 2812 C C . GLY A 1 14 ? 14.483 14.450 -0.026 1.000 0.000 14 GLY A C 4
ATOM 2813 O O . GLY A 1 14 ? 14.849 13.816 -1.015 1.000 0.000 14 GLY A O 4
ATOM 2817 N N . ASP A 1 15 ? 13.476 14.063 0.751 1.000 0.000 15 ASP A N 4
ATOM 2818 C CA . ASP A 1 15 ? 12.648 12.911 0.414 1.000 0.000 15 ASP A CA 4
ATOM 2819 C C . ASP A 1 15 ? 11.234 13.072 0.957 1.000 0.000 15 ASP A C 4
ATOM 2820 O O . ASP A 1 15 ? 10.950 14.002 1.712 1.000 0.000 15 ASP A O 4
ATOM 2829 N N . THR A 1 16 ? 10.350 12.160 0.569 1.000 0.000 16 THR A N 4
ATOM 2830 C CA . THR A 1 16 ? 8.974 12.171 1.054 1.000 0.000 16 THR A CA 4
ATOM 2831 C C . THR A 1 16 ? 8.316 10.809 0.874 1.000 0.000 16 THR A C 4
ATOM 2832 O O . THR A 1 16 ? 8.930 9.876 0.354 1.000 0.000 16 THR A O 4
ATOM 2843 N N . ASN A 1 17 ? 7.064 10.700 1.307 1.000 0.000 17 ASN A N 4
ATOM 2844 C CA . ASN A 1 17 ? 6.311 9.460 1.168 1.000 0.000 17 ASN A CA 4
ATOM 2845 C C . ASN A 1 17 ? 4.882 9.732 0.717 1.000 0.000 17 ASN A C 4
ATOM 2846 O O . ASN A 1 17 ? 4.305 10.770 1.042 1.000 0.000 17 ASN A O 4
ATOM 2857 N N . SER A 1 18 ? 4.313 8.793 -0.032 1.000 0.000 18 SER A N 4
ATOM 2858 C CA . SER A 1 18 ? 2.939 8.917 -0.503 1.000 0.000 18 SER A CA 4
ATOM 2859 C C . SER A 1 18 ? 2.353 7.555 -0.853 1.000 0.000 18 SER A C 4
ATOM 2860 O O . SER A 1 18 ? 3.066 6.659 -1.306 1.000 0.000 18 SER A O 4
ATOM 2868 N N . GLU A 1 19 ? 1.050 7.404 -0.640 1.000 0.000 19 GLU A N 4
ATOM 2869 C CA . GLU A 1 19 ? 0.371 6.142 -0.904 1.000 0.000 19 GLU A CA 4
ATOM 2870 C C . GLU A 1 19 ? -0.019 6.021 -2.371 1.000 0.000 19 GLU A C 4
ATOM 2871 O O . GLU A 1 19 ? -0.308 7.020 -3.030 1.000 0.000 19 GLU A O 4
ATOM 2883 N N . ALA A 1 20 ? -0.024 4.793 -2.878 1.000 0.000 20 ALA A N 4
ATOM 2884 C CA . ALA A 1 20 ? -0.433 4.534 -4.253 1.000 0.000 20 ALA A CA 4
ATOM 2885 C C . ALA A 1 20 ? -0.972 3.117 -4.410 1.000 0.000 20 ALA A C 4
ATOM 2886 O O . ALA A 1 20 ? -0.626 2.223 -3.638 1.000 0.000 20 ALA A O 4
ATOM 2893 N N . VAL A 1 21 ? -1.820 2.919 -5.413 1.000 0.000 21 VAL A N 4
ATOM 2894 C CA . VAL A 1 21 ? -2.408 1.611 -5.673 1.000 0.000 21 VAL A CA 4
ATOM 2895 C C . VAL A 1 21 ? -1.346 0.604 -6.094 1.000 0.000 21 VAL A C 4
ATOM 2896 O O . VAL A 1 21 ? -1.424 -0.576 -5.752 1.000 0.000 21 VAL A O 4
ATOM 2909 N N . ASP A 1 22 ? -0.351 1.076 -6.839 1.000 0.000 22 ASP A N 4
ATOM 2910 C CA . ASP A 1 22 ? 0.700 0.208 -7.354 1.000 0.000 22 ASP A CA 4
ATOM 2911 C C . ASP A 1 22 ? 1.984 0.987 -7.606 1.000 0.000 22 ASP A C 4
ATOM 2912 O O . ASP A 1 22 ? 2.005 2.215 -7.516 1.000 0.000 22 ASP A O 4
ATOM 2921 N N . ALA A 1 23 ? 3.056 0.266 -7.921 1.000 0.000 23 ALA A N 4
ATOM 2922 C CA . ALA A 1 23 ? 4.338 0.892 -8.222 1.000 0.000 23 ALA A CA 4
ATOM 2923 C C . ALA A 1 23 ? 4.229 1.822 -9.423 1.000 0.000 23 ALA A C 4
ATOM 2924 O O . ALA A 1 23 ? 4.868 2.873 -9.467 1.000 0.000 23 ALA A O 4
ATOM 2931 N N . ALA A 1 24 ? 3.417 1.427 -10.398 1.000 0.000 24 ALA A N 4
ATOM 2932 C CA . ALA A 1 24 ? 3.176 2.254 -11.575 1.000 0.000 24 ALA A CA 4
ATOM 2933 C C . ALA A 1 24 ? 2.469 3.551 -11.203 1.000 0.000 24 ALA A C 4
ATOM 2934 O O . ALA A 1 24 ? 2.833 4.626 -11.681 1.000 0.000 24 ALA A O 4
ATOM 2941 N N . GLU A 1 25 ? 1.459 3.444 -10.348 1.000 0.000 25 GLU A N 4
ATOM 2942 C CA . GLU A 1 25 ? 0.720 4.612 -9.884 1.000 0.000 25 GLU A CA 4
ATOM 2943 C C . GLU A 1 25 ? 1.601 5.519 -9.034 1.000 0.000 25 GLU A C 4
ATOM 2944 O O . GLU A 1 25 ? 1.457 6.742 -9.061 1.000 0.000 25 GLU A O 4
ATOM 2956 N N . ALA A 1 26 ? 2.512 4.914 -8.282 1.000 0.000 26 ALA A N 4
ATOM 2957 C CA . ALA A 1 26 ? 3.482 5.669 -7.497 1.000 0.000 26 ALA A CA 4
ATOM 2958 C C . ALA A 1 26 ? 4.401 6.486 -8.397 1.000 0.000 26 ALA A C 4
ATOM 2959 O O . ALA A 1 26 ? 4.665 7.658 -8.129 1.000 0.000 26 ALA A O 4
ATOM 2966 N N . GLU A 1 27 ? 4.887 5.860 -9.464 1.000 0.000 27 GLU A N 4
ATOM 2967 C CA . GLU A 1 27 ? 5.714 6.551 -10.446 1.000 0.000 27 GLU A CA 4
ATOM 2968 C C . GLU A 1 27 ? 4.974 7.735 -11.055 1.000 0.000 27 GLU A C 4
ATOM 2969 O O . GLU A 1 27 ? 5.547 8.808 -11.240 1.000 0.000 27 GLU A O 4
ATOM 2981 N N . LYS A 1 28 ? 3.698 7.532 -11.367 1.000 0.000 28 LYS A N 4
ATOM 2982 C CA . LYS A 1 28 ? 2.870 8.591 -11.931 1.000 0.000 28 LYS A CA 4
ATOM 2983 C C . LYS A 1 28 ? 2.767 9.776 -10.980 1.000 0.000 28 LYS A C 4
ATOM 2984 O O . LYS A 1 28 ? 2.957 10.924 -11.381 1.000 0.000 28 LYS A O 4
ATOM 3003 N N . LYS A 1 29 ? 2.464 9.491 -9.718 1.000 0.000 29 LYS A N 4
ATOM 3004 C CA . LYS A 1 29 ? 2.304 10.536 -8.714 1.000 0.000 29 LYS A CA 4
ATOM 3005 C C . LYS A 1 29 ? 3.620 11.254 -8.451 1.000 0.000 29 LYS A C 4
ATOM 3006 O O . LYS A 1 29 ? 3.650 12.473 -8.281 1.000 0.000 29 LYS A O 4
ATOM 3025 N N . PHE A 1 30 ? 4.709 10.492 -8.419 1.000 0.000 30 PHE A N 4
ATOM 3026 C CA . PHE A 1 30 ? 6.022 11.044 -8.111 1.000 0.000 30 PHE A CA 4
ATOM 3027 C C . PHE A 1 30 ? 6.533 11.917 -9.251 1.000 0.000 30 PHE A C 4
ATOM 3028 O O . PHE A 1 30 ? 7.217 12.915 -9.023 1.000 0.000 30 PHE A O 4
ATOM 3045 N N . LYS A 1 31 ? 6.199 11.535 -10.478 1.000 0.000 31 LYS A N 4
ATOM 3046 C CA . LYS A 1 31 ? 6.482 12.364 -11.643 1.000 0.000 31 LYS A CA 4
ATOM 3047 C C . LYS A 1 31 ? 5.700 13.670 -11.592 1.000 0.000 31 LYS A C 4
ATOM 3048 O O . LYS A 1 31 ? 6.223 14.733 -11.926 1.000 0.000 31 LYS A O 4
ATOM 3067 N N . GLN A 1 32 ? 4.441 13.585 -11.172 1.000 0.000 32 GLN A N 4
ATOM 3068 C CA . GLN A 1 32 ? 3.610 14.770 -10.994 1.000 0.000 32 GLN A CA 4
ATOM 3069 C C . GLN A 1 32 ? 4.167 15.673 -9.902 1.000 0.000 32 GLN A C 4
ATOM 3070 O O . GLN A 1 32 ? 4.111 16.898 -10.006 1.000 0.000 32 GLN A O 4
ATOM 3084 N N . TYR A 1 33 ? 4.706 15.061 -8.852 1.000 0.000 33 TYR A N 4
ATOM 3085 C CA . TYR A 1 33 ? 5.319 15.809 -7.761 1.000 0.000 33 TYR A CA 4
ATOM 3086 C C . TYR A 1 33 ? 6.514 16.619 -8.251 1.000 0.000 33 TYR A C 4
ATOM 3087 O O . TYR A 1 33 ? 6.661 17.793 -7.911 1.000 0.000 33 TYR A O 4
ATOM 3105 N N . ALA A 1 34 ? 7.364 15.984 -9.051 1.000 0.000 34 ALA A N 4
ATOM 3106 C CA . ALA A 1 34 ? 8.504 16.666 -9.651 1.000 0.000 34 ALA A CA 4
ATOM 3107 C C . ALA A 1 34 ? 8.051 17.758 -10.610 1.000 0.000 34 ALA A C 4
ATOM 3108 O O . ALA A 1 34 ? 8.683 18.810 -10.711 1.000 0.000 34 ALA A O 4
ATOM 3115 N N . ASN A 1 35 ? 6.953 17.503 -11.313 1.000 0.000 35 ASN A N 4
ATOM 3116 C CA . ASN A 1 35 ? 6.348 18.507 -12.181 1.000 0.000 35 ASN A CA 4
ATOM 3117 C C . ASN A 1 35 ? 5.784 19.668 -11.372 1.000 0.000 35 ASN A C 4
ATOM 3118 O O . ASN A 1 35 ? 5.781 20.811 -11.829 1.000 0.000 35 ASN A O 4
ATOM 3129 N N . ASP A 1 36 ? 5.308 19.368 -10.169 1.000 0.000 36 ASP A N 4
ATOM 3130 C CA . ASP A 1 36 ? 4.832 20.399 -9.254 1.000 0.000 36 ASP A CA 4
ATOM 3131 C C . ASP A 1 36 ? 5.986 21.241 -8.726 1.000 0.000 36 ASP A C 4
ATOM 3132 O O . ASP A 1 36 ? 5.826 22.432 -8.459 1.000 0.000 36 ASP A O 4
ATOM 3141 N N . HIS A 1 37 ? 7.149 20.615 -8.577 1.000 0.000 37 HIS A N 4
ATOM 3142 C CA . HIS A 1 37 ? 8.367 21.336 -8.226 1.000 0.000 37 HIS A CA 4
ATOM 3143 C C . HIS A 1 37 ? 8.909 22.115 -9.418 1.000 0.000 37 HIS A C 4
ATOM 3144 O O . HIS A 1 37 ? 9.599 23.122 -9.252 1.000 0.000 37 HIS A O 4
ATOM 3158 N N . GLY A 1 38 ? 8.593 21.644 -10.619 1.000 0.000 38 GLY A N 4
ATOM 3159 C CA . GLY A 1 38 ? 8.939 22.363 -11.839 1.000 0.000 38 GLY A CA 4
ATOM 3160 C C . GLY A 1 38 ? 10.275 21.891 -12.397 1.000 0.000 38 GLY A C 4
ATOM 3161 O O . GLY A 1 38 ? 10.952 22.624 -13.119 1.000 0.000 38 GLY A O 4
ATOM 3165 N N . VAL A 1 39 ? 10.651 20.662 -12.058 1.000 0.000 39 VAL A N 4
ATOM 3166 C CA . VAL A 1 39 ? 11.911 20.092 -12.519 1.000 0.000 39 VAL A CA 4
ATOM 3167 C C . VAL A 1 39 ? 11.688 18.761 -13.227 1.000 0.000 39 VAL A C 4
ATOM 3168 O O . VAL A 1 39 ? 11.231 17.793 -12.618 1.000 0.000 39 VAL A O 4
ATOM 3181 N N . ASP A 1 40 ? 12.013 18.720 -14.514 1.000 0.000 40 ASP A N 4
ATOM 3182 C CA . ASP A 1 40 ? 11.900 17.492 -15.294 1.000 0.000 40 ASP A CA 4
ATOM 3183 C C . ASP A 1 40 ? 13.255 16.816 -15.453 1.000 0.000 40 ASP A C 4
ATOM 3184 O O . ASP A 1 40 ? 14.006 17.118 -16.380 1.000 0.000 40 ASP A O 4
ATOM 3193 N N . GLY A 1 41 ? 13.564 15.898 -14.543 1.000 0.000 41 GLY A N 4
ATOM 3194 C CA . GLY A 1 41 ? 14.841 15.193 -14.566 1.000 0.000 41 GLY A CA 4
ATOM 3195 C C . GLY A 1 41 ? 14.672 13.765 -15.071 1.000 0.000 41 GLY A C 4
ATOM 3196 O O . GLY A 1 41 ? 13.936 13.516 -16.024 1.000 0.000 41 GLY A O 4
ATOM 3200 N N . GLU A 1 42 ? 15.361 12.830 -14.424 1.000 0.000 42 GLU A N 4
ATOM 3201 C CA . GLU A 1 42 ? 15.235 11.418 -14.760 1.000 0.000 42 GLU A CA 4
ATOM 3202 C C . GLU A 1 42 ? 14.717 10.613 -13.575 1.000 0.000 42 GLU A C 4
ATOM 3203 O O . GLU A 1 42 ? 14.959 10.965 -12.420 1.000 0.000 42 GLU A O 4
ATOM 3215 N N . TRP A 1 43 ? 14.002 9.532 -13.867 1.000 0.000 43 TRP A N 4
ATOM 3216 C CA . TRP A 1 43 ? 13.339 8.749 -12.831 1.000 0.000 43 TRP A CA 4
ATOM 3217 C C . TRP A 1 43 ? 13.868 7.321 -12.799 1.000 0.000 43 TRP A C 4
ATOM 3218 O O . TRP A 1 43 ? 13.937 6.651 -13.829 1.000 0.000 43 TRP A O 4
ATOM 3239 N N . THR A 1 44 ? 14.237 6.858 -11.609 1.000 0.000 44 THR A N 4
ATOM 3240 C CA . THR A 1 44 ? 14.511 5.444 -11.388 1.000 0.000 44 THR A CA 4
ATOM 3241 C C . THR A 1 44 ? 13.685 4.897 -10.230 1.000 0.000 44 THR A C 4
ATOM 3242 O O . THR A 1 44 ? 13.066 5.656 -9.485 1.000 0.000 44 THR A O 4
ATOM 3253 N N . TYR A 1 45 ? 13.680 3.577 -10.086 1.000 0.000 45 TYR A N 4
ATOM 3254 C CA . TYR A 1 45 ? 12.837 2.917 -9.095 1.000 0.000 45 TYR A CA 4
ATOM 3255 C C . TYR A 1 45 ? 13.496 1.649 -8.569 1.000 0.000 45 TYR A C 4
ATOM 3256 O O . TYR A 1 45 ? 14.335 1.049 -9.241 1.000 0.000 45 TYR A O 4
ATOM 3274 N N . ASP A 1 46 ? 13.110 1.244 -7.363 1.000 0.000 46 ASP A N 4
ATOM 3275 C CA . ASP A 1 46 ? 13.493 -0.059 -6.833 1.000 0.000 46 ASP A CA 4
ATOM 3276 C C . ASP A 1 46 ? 12.315 -0.744 -6.152 1.000 0.000 46 ASP A C 4
ATOM 3277 O O . ASP A 1 46 ? 11.947 -0.395 -5.030 1.000 0.000 46 ASP A O 4
ATOM 3286 N N . ASP A 1 47 ? 11.729 -1.720 -6.835 1.000 0.000 47 ASP A N 4
ATOM 3287 C CA . ASP A 1 47 ? 10.517 -2.373 -6.352 1.000 0.000 47 ASP A CA 4
ATOM 3288 C C . ASP A 1 47 ? 10.794 -3.182 -5.092 1.000 0.000 47 ASP A C 4
ATOM 3289 O O . ASP A 1 47 ? 9.901 -3.395 -4.271 1.000 0.000 47 ASP A O 4
ATOM 3298 N N . ALA A 1 48 ? 12.035 -3.632 -4.943 1.000 0.000 48 ALA A N 4
ATOM 3299 C CA . ALA A 1 48 ? 12.427 -4.438 -3.793 1.000 0.000 48 ALA A CA 4
ATOM 3300 C C . ALA A 1 48 ? 12.325 -3.640 -2.500 1.000 0.000 48 ALA A C 4
ATOM 3301 O O . ALA A 1 48 ? 12.081 -4.199 -1.431 1.000 0.000 48 ALA A O 4
ATOM 3308 N N . THR A 1 49 ? 12.513 -2.328 -2.604 1.000 0.000 49 THR A N 4
ATOM 3309 C CA . THR A 1 49 ? 12.466 -1.453 -1.439 1.000 0.000 49 THR A CA 4
ATOM 3310 C C . THR A 1 49 ? 11.311 -0.466 -1.538 1.000 0.000 49 THR A C 4
ATOM 3311 O O . THR A 1 49 ? 11.161 0.415 -0.691 1.000 0.000 49 THR A O 4
ATOM 3322 N N . LYS A 1 50 ? 10.495 -0.618 -2.576 1.000 0.000 50 LYS A N 4
ATOM 3323 C CA . LYS A 1 50 ? 9.355 0.264 -2.789 1.000 0.000 50 LYS A CA 4
ATOM 3324 C C . LYS A 1 50 ? 9.780 1.727 -2.785 1.000 0.000 50 LYS A C 4
ATOM 3325 O O . LYS A 1 50 ? 9.068 2.588 -2.268 1.000 0.000 50 LYS A O 4
ATOM 3344 N N . THR A 1 51 ? 10.943 2.001 -3.365 1.000 0.000 51 THR A N 4
ATOM 3345 C CA . THR A 1 51 ? 11.531 3.334 -3.310 1.000 0.000 51 THR A CA 4
ATOM 3346 C C . THR A 1 51 ? 11.798 3.876 -4.708 1.000 0.000 51 THR A C 4
ATOM 3347 O O . THR A 1 51 ? 12.411 3.204 -5.538 1.000 0.000 51 THR A O 4
ATOM 3358 N N . PHE A 1 52 ? 11.337 5.095 -4.963 1.000 0.000 52 PHE A N 4
ATOM 3359 C CA . PHE A 1 52 ? 11.608 5.768 -6.228 1.000 0.000 52 PHE A CA 4
ATOM 3360 C C . PHE A 1 52 ? 12.564 6.938 -6.036 1.000 0.000 52 PHE A C 4
ATOM 3361 O O . PHE A 1 52 ? 12.613 7.543 -4.964 1.000 0.000 52 PHE A O 4
ATOM 3378 N N . THR A 1 53 ? 13.324 7.252 -7.079 1.000 0.000 53 THR A N 4
ATOM 3379 C CA . THR A 1 53 ? 14.286 8.345 -7.024 1.000 0.000 53 THR A CA 4
ATOM 3380 C C . THR A 1 53 ? 14.214 9.206 -8.279 1.000 0.000 53 THR A C 4
ATOM 3381 O O . THR A 1 53 ? 14.172 8.690 -9.396 1.000 0.000 53 THR A O 4
ATOM 3392 N N . VAL A 1 54 ? 14.199 10.521 -8.088 1.000 0.000 54 VAL A N 4
ATOM 3393 C CA . VAL A 1 54 ? 14.248 11.457 -9.204 1.000 0.000 54 VAL A CA 4
ATOM 3394 C C . VAL A 1 54 ? 15.399 12.442 -9.049 1.000 0.000 54 VAL A C 4
ATOM 3395 O O . VAL A 1 54 ? 15.614 12.996 -7.971 1.000 0.000 54 VAL A O 4
ATOM 3408 N N . THR A 1 55 ? 16.139 12.655 -10.132 1.000 0.000 55 THR A N 4
ATOM 3409 C CA . THR A 1 55 ? 17.307 13.528 -10.103 1.000 0.000 55 THR A CA 4
ATOM 3410 C C . THR A 1 55 ? 17.328 14.462 -11.306 1.000 0.000 55 THR A C 4
ATOM 3411 O O . THR A 1 55 ? 17.103 14.036 -12.438 1.000 0.000 55 THR A O 4
ATOM 3422 N N . ALA A 1 56 ? 17.597 15.738 -11.052 1.000 0.000 56 ALA A N 4
ATOM 3423 C CA . ALA A 1 56 ? 17.634 16.739 -12.113 1.000 0.000 56 ALA A CA 4
ATOM 3424 C C . ALA A 1 56 ? 18.778 16.471 -13.083 1.000 0.000 56 ALA A C 4
ATOM 3425 O O . ALA A 1 56 ? 18.656 15.639 -13.939 1.000 0.000 56 ALA A O 4
ATOM 3433 N N . THR A 1 1 ? -0.583 1.096 -0.159 1.000 0.000 1 THR A N 5
ATOM 3434 C CA . THR A 1 1 ? 0.849 0.871 -0.004 1.000 0.000 1 THR A CA 5
ATOM 3435 C C . THR A 1 1 ? 1.620 2.184 -0.038 1.000 0.000 1 THR A C 5
ATOM 3436 O O . THR A 1 1 ? 1.435 3.001 -0.941 1.000 0.000 1 THR A O 5
ATOM 3449 N N . THR A 1 2 ? 2.484 2.383 0.952 1.000 0.000 2 THR A N 5
ATOM 3450 C CA . THR A 1 2 ? 3.300 3.589 1.026 1.000 0.000 2 THR A CA 5
ATOM 3451 C C . THR A 1 2 ? 4.637 3.394 0.323 1.000 0.000 2 THR A C 5
ATOM 3452 O O . THR A 1 2 ? 5.376 2.457 0.622 1.000 0.000 2 THR A O 5
ATOM 3463 N N . TYR A 1 3 ? 4.941 4.286 -0.615 1.000 0.000 3 TYR A N 5
ATOM 3464 C CA . TYR A 1 3 ? 6.202 4.227 -1.346 1.000 0.000 3 TYR A CA 5
ATOM 3465 C C . TYR A 1 3 ? 7.109 5.393 -0.974 1.000 0.000 3 TYR A C 5
ATOM 3466 O O . TYR A 1 3 ? 6.636 6.492 -0.684 1.000 0.000 3 TYR A O 5
ATOM 3484 N N . LYS A 1 4 ? 8.415 5.146 -0.983 1.000 0.000 4 LYS A N 5
ATOM 3485 C CA . LYS A 1 4 ? 9.390 6.169 -0.628 1.000 0.000 4 LYS A CA 5
ATOM 3486 C C . LYS A 1 4 ? 9.749 7.030 -1.832 1.000 0.000 4 LYS A C 5
ATOM 3487 O O . LYS A 1 4 ? 9.954 6.519 -2.934 1.000 0.000 4 LYS A O 5
ATOM 3506 N N . LEU A 1 5 ? 9.824 8.339 -1.615 1.000 0.000 5 LEU A N 5
ATOM 3507 C CA . LEU A 1 5 ? 10.192 9.271 -2.675 1.000 0.000 5 LEU A CA 5
ATOM 3508 C C . LEU A 1 5 ? 11.436 10.066 -2.300 1.000 0.000 5 LEU A C 5
ATOM 3509 O O . LEU A 1 5 ? 11.433 10.822 -1.328 1.000 0.000 5 LEU A O 5
ATOM 3525 N N . ILE A 1 6 ? 12.501 9.891 -3.076 1.000 0.000 6 ILE A N 5
ATOM 3526 C CA . ILE A 1 6 ? 13.723 10.663 -2.887 1.000 0.000 6 ILE A CA 5
ATOM 3527 C C . ILE A 1 6 ? 13.839 11.773 -3.924 1.000 0.000 6 ILE A C 5
ATOM 3528 O O . ILE A 1 6 ? 13.908 11.509 -5.124 1.000 0.000 6 ILE A O 5
A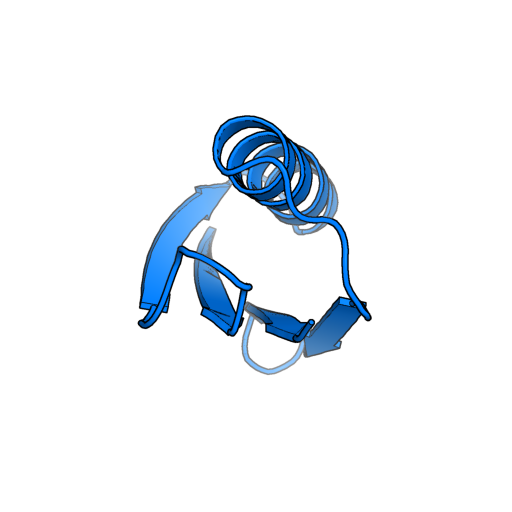TOM 3544 N N . LEU A 1 7 ? 13.862 13.015 -3.453 1.000 0.000 7 LEU A N 5
ATOM 3545 C CA . LEU A 1 7 ? 13.916 14.170 -4.343 1.000 0.000 7 LEU A CA 5
ATOM 3546 C C . LEU A 1 7 ? 15.327 14.739 -4.422 1.000 0.000 7 LEU A C 5
ATOM 3547 O O . LEU A 1 7 ? 15.876 15.201 -3.422 1.000 0.000 7 LEU A O 5
ATOM 3563 N N . ASN A 1 8 ? 15.908 14.702 -5.616 1.000 0.000 8 ASN A N 5
ATOM 3564 C CA . ASN A 1 8 ? 17.129 15.448 -5.897 1.000 0.000 8 ASN A CA 5
ATOM 3565 C C . ASN A 1 8 ? 16.917 16.448 -7.025 1.000 0.000 8 ASN A C 5
ATOM 3566 O O . ASN A 1 8 ? 17.650 16.449 -8.013 1.000 0.000 8 ASN A O 5
ATOM 3577 N N . LEU A 1 9 ? 15.909 17.300 -6.871 1.000 0.000 9 LEU A N 5
ATOM 3578 C CA . LEU A 1 9 ? 15.515 18.220 -7.932 1.000 0.000 9 LEU A CA 5
ATOM 3579 C C . LEU A 1 9 ? 16.171 19.583 -7.751 1.000 0.000 9 LEU A C 5
ATOM 3580 O O . LEU A 1 9 ? 16.680 19.900 -6.675 1.000 0.000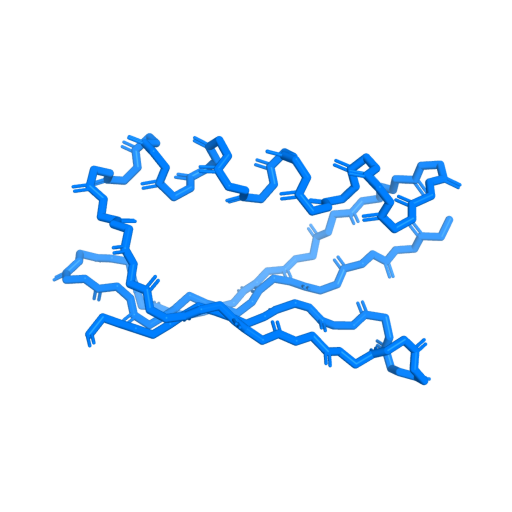 9 LEU A O 5
ATOM 3596 N N . LYS A 1 10 ? 16.155 20.387 -8.809 1.000 0.000 10 LYS A N 5
ATOM 3597 C CA . LYS A 1 10 ? 16.831 21.679 -8.799 1.000 0.000 10 LYS A CA 5
ATOM 3598 C C . LYS A 1 10 ? 16.454 22.488 -7.566 1.000 0.000 10 LYS A C 5
ATOM 3599 O O . LYS A 1 10 ? 17.291 23.181 -6.986 1.000 0.000 10 LYS A O 5
ATOM 3618 N N . PHE A 1 11 ? 15.189 22.397 -7.169 1.000 0.000 11 PHE A N 5
ATOM 3619 C CA . PHE A 1 11 ? 14.683 23.170 -6.039 1.000 0.000 11 PHE A CA 5
ATOM 3620 C C . PHE A 1 11 ? 14.270 22.260 -4.891 1.000 0.000 11 PHE A C 5
ATOM 3621 O O . PHE A 1 11 ? 14.428 22.610 -3.721 1.000 0.000 11 PHE A O 5
ATOM 3638 N N . ALA A 1 12 ? 13.738 21.090 -5.231 1.000 0.000 12 ALA A N 5
ATOM 3639 C CA . ALA A 1 12 ? 13.206 20.171 -4.232 1.000 0.000 12 ALA A CA 5
ATOM 3640 C C . ALA A 1 12 ? 14.244 19.131 -3.832 1.000 0.000 12 ALA A C 5
ATOM 3641 O O . ALA A 1 12 ? 14.523 18.197 -4.582 1.000 0.000 12 ALA A O 5
ATOM 3648 N N . PHE A 1 13 ? 14.814 19.299 -2.643 1.000 0.000 13 PHE A N 5
ATOM 3649 C CA . PHE A 1 13 ? 15.728 18.310 -2.085 1.000 0.000 13 PHE A CA 5
ATOM 3650 C C . PHE A 1 13 ? 15.155 17.681 -0.822 1.000 0.000 13 PHE A C 5
ATOM 3651 O O . PHE A 1 13 ? 14.530 18.359 -0.007 1.000 0.000 13 PHE A O 5
ATOM 3668 N N . GLY A 1 14 ? 15.372 16.379 -0.665 1.000 0.000 14 GLY A N 5
ATOM 3669 C CA . GLY A 1 14 ? 15.056 15.695 0.583 1.000 0.000 14 GLY A CA 5
ATOM 3670 C C . GLY A 1 14 ? 14.234 14.438 0.330 1.000 0.000 14 GLY A C 5
ATOM 3671 O O . GLY A 1 14 ? 13.878 14.136 -0.809 1.000 0.000 14 GLY A O 5
ATOM 3675 N N . ASP A 1 15 ? 13.933 13.708 1.399 1.000 0.000 15 ASP A N 5
ATOM 3676 C CA . ASP A 1 15 ? 13.173 12.468 1.291 1.000 0.000 15 ASP A CA 5
ATOM 3677 C C . ASP A 1 15 ? 11.768 12.633 1.856 1.000 0.000 15 ASP A C 5
ATOM 3678 O O . ASP A 1 15 ? 11.549 13.413 2.783 1.000 0.000 15 ASP A O 5
ATOM 3687 N N . THR A 1 16 ? 10.819 11.895 1.292 1.000 0.000 16 THR A N 5
ATOM 3688 C CA . THR A 1 16 ? 9.454 11.881 1.804 1.000 0.000 16 THR A CA 5
ATOM 3689 C C . THR A 1 16 ? 8.755 10.568 1.473 1.000 0.000 16 THR A C 5
ATOM 3690 O O . THR A 1 16 ? 9.346 9.675 0.867 1.000 0.000 16 THR A O 5
ATOM 3701 N N . ASN A 1 17 ? 7.493 10.457 1.877 1.000 0.000 17 ASN A N 5
ATOM 3702 C CA . ASN A 1 17 ? 6.704 9.264 1.600 1.000 0.000 17 ASN A CA 5
ATOM 3703 C C . ASN A 1 17 ? 5.334 9.627 1.039 1.000 0.000 17 ASN A C 5
ATOM 3704 O O . ASN A 1 17 ? 4.801 10.699 1.325 1.000 0.000 17 ASN A O 5
ATOM 3715 N N . SER A 1 18 ? 4.771 8.729 0.239 1.000 0.000 18 SER A N 5
ATOM 3716 C CA . SER A 1 18 ? 3.454 8.944 -0.348 1.000 0.000 18 SER A CA 5
ATOM 3717 C C . SER A 1 18 ? 2.778 7.622 -0.686 1.000 0.000 18 SER A C 5
ATOM 3718 O O . SER A 1 18 ? 3.431 6.675 -1.126 1.000 0.000 18 SER A O 5
ATOM 3726 N N . GLU A 1 19 ? 1.467 7.563 -0.480 1.000 0.000 19 GLU A N 5
ATOM 3727 C CA . GLU A 1 19 ? 0.707 6.343 -0.726 1.000 0.000 19 GLU A CA 5
ATOM 3728 C C . GLU A 1 19 ? 0.274 6.247 -2.183 1.000 0.000 19 GLU A C 5
ATOM 3729 O O . GLU A 1 19 ? 0.035 7.262 -2.838 1.000 0.000 19 GLU A O 5
ATOM 3741 N N . ALA A 1 20 ? 0.177 5.021 -2.687 1.000 0.000 20 ALA A N 5
ATOM 3742 C CA . ALA A 1 20 ? -0.298 4.787 -4.046 1.000 0.000 20 ALA A CA 5
ATOM 3743 C C . ALA A 1 20 ? -0.893 3.392 -4.187 1.000 0.000 20 ALA A C 5
ATOM 3744 O O . ALA A 1 20 ? -0.547 2.480 -3.436 1.000 0.000 20 ALA A O 5
ATOM 3751 N N . VAL A 1 21 ? -1.788 3.232 -5.156 1.000 0.000 21 VAL A N 5
ATOM 3752 C CA . VAL A 1 21 ? -2.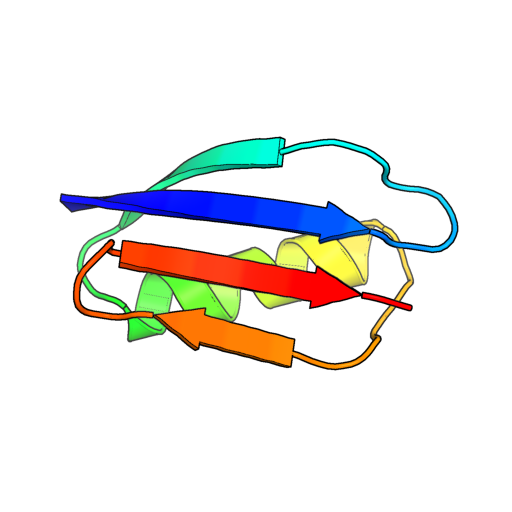429 1.946 -5.402 1.000 0.000 21 VAL A CA 5
ATOM 3753 C C . VAL A 1 21 ? -1.417 0.905 -5.863 1.000 0.000 21 VAL A C 5
ATOM 3754 O O . VAL A 1 21 ? -1.540 -0.278 -5.548 1.000 0.000 21 VAL A O 5
ATOM 3767 N N . ASP A 1 22 ? -0.415 1.354 -6.612 1.000 0.000 22 ASP A N 5
ATOM 3768 C CA . ASP A 1 22 ? 0.609 0.459 -7.138 1.000 0.000 22 ASP A CA 5
ATOM 3769 C C . ASP A 1 22 ? 1.909 1.206 -7.407 1.000 0.000 22 ASP A C 5
ATOM 3770 O O . ASP A 1 22 ? 1.956 2.435 -7.337 1.000 0.000 22 ASP A O 5
ATOM 3779 N N . ALA A 1 23 ? 2.963 0.458 -7.715 1.000 0.000 23 ALA A N 5
ATOM 3780 C CA . ALA A 1 23 ? 4.254 1.051 -8.041 1.000 0.000 23 ALA A CA 5
ATOM 3781 C C . ALA A 1 23 ? 4.162 1.923 -9.287 1.000 0.000 23 ALA A C 5
ATOM 3782 O O . ALA A 1 23 ? 4.816 2.961 -9.380 1.000 0.000 23 ALA A O 5
ATOM 3789 N N . ALA A 1 24 ? 3.345 1.493 -10.243 1.000 0.000 24 ALA A N 5
ATOM 3790 C CA . ALA A 1 24 ? 3.104 2.273 -11.451 1.000 0.000 24 ALA A CA 5
ATOM 3791 C C . ALA A 1 24 ? 2.400 3.583 -11.131 1.000 0.000 24 ALA A C 5
ATOM 3792 O O . ALA A 1 24 ? 2.738 4.632 -11.679 1.000 0.000 24 ALA A O 5
ATOM 3799 N N . GLU A 1 25 ? 1.417 3.518 -10.239 1.000 0.000 25 GLU A N 5
ATOM 3800 C CA . GLU A 1 25 ? 0.682 4.707 -9.820 1.000 0.000 25 GLU A CA 5
ATOM 3801 C C . GLU A 1 25 ? 1.570 5.652 -9.023 1.000 0.000 25 GLU A C 5
ATOM 3802 O O . GLU A 1 25 ? 1.436 6.873 -9.116 1.000 0.000 25 GLU A O 5
ATOM 3814 N N . ALA A 1 26 ? 2.479 5.082 -8.239 1.000 0.000 26 ALA A N 5
ATOM 3815 C CA . ALA A 1 26 ? 3.466 5.871 -7.512 1.000 0.000 26 ALA A CA 5
ATOM 3816 C C . ALA A 1 26 ? 4.379 6.629 -8.467 1.000 0.000 26 ALA A C 5
ATOM 3817 O O . ALA A 1 26 ? 4.656 7.812 -8.268 1.000 0.000 26 ALA A O 5
ATOM 3824 N N . GLU A 1 27 ? 4.843 5.941 -9.504 1.000 0.000 27 GLU A N 5
ATOM 3825 C CA . GLU A 1 27 ? 5.644 6.573 -10.546 1.000 0.000 27 GLU A CA 5
ATOM 3826 C C . GLU A 1 27 ? 4.905 7.749 -11.171 1.000 0.000 27 GLU A C 5
ATOM 3827 O O . GLU A 1 27 ? 5.481 8.819 -11.374 1.000 0.000 27 GLU A O 5
ATOM 3839 N N . LYS A 1 28 ? 3.628 7.546 -11.476 1.000 0.000 28 LYS A N 5
ATOM 3840 C CA . LYS A 1 28 ? 2.804 8.595 -12.063 1.000 0.000 28 LYS A CA 5
ATOM 3841 C C . LYS A 1 28 ? 2.720 9.808 -11.145 1.000 0.000 28 LYS A C 5
ATOM 3842 O O . LYS A 1 28 ? 2.882 10.945 -11.588 1.000 0.000 28 LYS A O 5
ATOM 3861 N N . LYS A 1 29 ? 2.466 9.558 -9.864 1.000 0.000 29 LYS A N 5
ATOM 3862 C CA . LYS A 1 29 ? 2.324 10.632 -8.888 1.000 0.000 29 LYS A CA 5
ATOM 3863 C C . LYS A 1 29 ? 3.629 11.400 -8.720 1.000 0.000 29 LYS A C 5
ATOM 3864 O O . LYS A 1 29 ? 3.630 12.626 -8.616 1.000 0.000 29 LYS A O 5
ATOM 3883 N N . PHE A 1 30 ? 4.740 10.671 -8.695 1.000 0.000 30 PHE A N 5
ATOM 3884 C CA . PHE A 1 30 ? 6.040 11.264 -8.407 1.000 0.000 30 PHE A CA 5
ATOM 3885 C C . PHE A 1 30 ? 6.555 12.067 -9.595 1.000 0.000 30 PHE A C 5
ATOM 3886 O O . PHE A 1 30 ? 7.278 13.049 -9.427 1.000 0.000 30 PHE A O 5
ATOM 3903 N N . LYS A 1 31 ? 6.180 11.641 -10.796 1.000 0.000 31 LYS A N 5
ATOM 3904 C CA . LYS A 1 31 ? 6.443 12.419 -12.001 1.000 0.000 31 LYS A CA 5
ATOM 3905 C C . LYS A 1 31 ? 5.619 13.701 -12.021 1.000 0.000 31 LYS A C 5
ATOM 3906 O O . LYS A 1 31 ? 6.100 14.753 -12.441 1.000 0.000 31 LYS A O 5
ATOM 3925 N N . GLN A 1 32 ? 4.375 13.604 -11.563 1.000 0.000 32 GLN A N 5
ATOM 3926 C CA . GLN A 1 32 ? 3.520 14.777 -11.416 1.000 0.000 32 GLN A CA 5
ATOM 3927 C C . GLN A 1 32 ? 4.070 15.729 -10.362 1.000 0.000 32 GLN A C 5
ATOM 3928 O O . GLN A 1 32 ? 3.989 16.948 -10.510 1.000 0.000 32 GLN A O 5
ATOM 3942 N N . TYR A 1 33 ? 4.629 15.165 -9.296 1.000 0.000 33 TYR A N 5
ATOM 3943 C CA . TYR A 1 33 ? 5.228 15.964 -8.233 1.000 0.000 33 TYR A CA 5
ATOM 3944 C C . TYR A 1 33 ? 6.411 16.772 -8.750 1.000 0.000 33 TYR A C 5
ATOM 3945 O O . TYR A 1 33 ? 6.534 17.963 -8.463 1.000 0.000 33 TYR A O 5
ATOM 3963 N N . ALA A 1 34 ? 7.279 16.118 -9.515 1.000 0.000 34 ALA A N 5
ATOM 3964 C CA . ALA A 1 34 ? 8.421 16.789 -10.123 1.000 0.000 34 ALA A CA 5
ATOM 3965 C C . ALA A 1 34 ? 7.972 17.846 -11.123 1.000 0.000 34 ALA A C 5
ATOM 3966 O O . ALA A 1 34 ? 8.590 18.904 -11.243 1.000 0.000 34 ALA A O 5
ATOM 3973 N N . ASN A 1 35 ? 6.892 17.554 -11.839 1.000 0.000 35 ASN A N 5
ATOM 3974 C CA . ASN A 1 35 ? 6.289 18.522 -12.748 1.000 0.000 35 ASN A CA 5
ATOM 3975 C C . ASN A 1 35 ? 5.718 19.710 -11.985 1.000 0.000 35 ASN A C 5
ATOM 3976 O O . ASN A 1 35 ? 5.753 20.844 -12.465 1.000 0.000 35 ASN A O 5
ATOM 3987 N N . ASP A 1 36 ? 5.191 19.446 -10.794 1.000 0.000 36 ASP A N 5
ATOM 3988 C CA . ASP A 1 36 ? 4.692 20.503 -9.924 1.000 0.000 36 ASP A CA 5
ATOM 3989 C C . ASP A 1 36 ? 5.832 21.362 -9.392 1.000 0.000 36 ASP A C 5
ATOM 3990 O O . ASP A 1 36 ? 5.671 22.565 -9.185 1.000 0.000 36 ASP A O 5
ATOM 3999 N N . HIS A 1 37 ? 6.983 20.738 -9.171 1.000 0.000 37 HIS A N 5
ATOM 4000 C CA . HIS A 1 37 ? 8.186 21.463 -8.779 1.000 0.000 37 HIS A CA 5
ATOM 4001 C C . HIS A 1 37 ? 8.790 22.209 -9.962 1.000 0.000 37 HIS A C 5
ATOM 4002 O O . HIS A 1 37 ? 9.478 23.214 -9.788 1.000 0.000 37 HIS A O 5
ATOM 4016 N N . GLY A 1 38 ? 8.528 21.709 -11.165 1.000 0.000 38 GLY A N 5
ATOM 4017 C CA . GLY A 1 38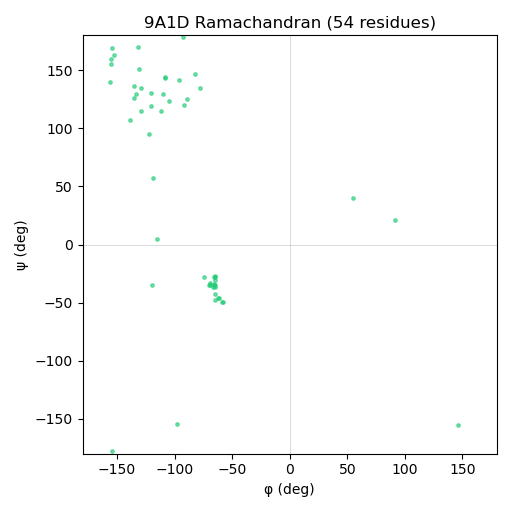 ? 8.973 22.374 -12.384 1.000 0.000 38 GLY A CA 5
ATOM 4018 C C . GLY A 1 38 ? 10.356 21.890 -12.802 1.000 0.000 38 GLY A C 5
ATOM 4019 O O . GLY A 1 38 ? 11.106 22.614 -13.456 1.000 0.000 38 GLY A O 5
ATOM 4023 N N . VAL A 1 39 ? 10.687 20.661 -12.421 1.000 0.000 39 VAL A N 5
ATOM 4024 C CA . VAL A 1 39 ? 11.991 20.087 -12.733 1.000 0.000 39 VAL A CA 5
ATOM 4025 C C . VAL A 1 39 ? 11.847 18.783 -13.506 1.000 0.000 39 VAL A C 5
ATOM 4026 O O . VAL A 1 39 ? 11.328 17.795 -12.986 1.000 0.000 39 VAL A O 5
ATOM 4039 N N . ASP A 1 40 ? 12.310 18.786 -14.752 1.000 0.000 40 ASP A N 5
ATOM 4040 C CA . ASP A 1 40 ? 12.282 17.587 -15.582 1.000 0.000 40 ASP A CA 5
ATOM 4041 C C . ASP A 1 40 ? 13.604 16.835 -15.507 1.000 0.000 40 ASP A C 5
ATOM 4042 O O . ASP A 1 40 ? 14.485 17.023 -16.347 1.000 0.000 40 ASP A O 5
ATOM 4051 N N . GLY A 1 41 ? 13.739 15.981 -14.498 1.000 0.000 41 GLY A N 5
ATOM 4052 C CA . GLY A 1 41 ? 14.957 15.204 -14.309 1.000 0.000 41 GLY A CA 5
ATOM 4053 C C . GLY A 1 41 ? 14.801 13.791 -14.857 1.000 0.000 41 GLY A C 5
ATOM 4054 O O . GLY A 1 41 ? 14.030 13.559 -15.789 1.000 0.000 41 GLY A O 5
ATOM 4058 N N . GLU A 1 42 ? 15.534 12.850 -14.273 1.000 0.000 42 GLU A N 5
ATOM 4059 C CA . GLU A 1 42 ? 15.400 11.443 -14.629 1.000 0.000 42 GLU A CA 5
ATOM 4060 C C . GLU A 1 42 ? 14.791 10.642 -13.485 1.000 0.000 42 GLU A C 5
ATOM 4061 O O . GLU A 1 42 ? 15.086 10.888 -12.316 1.000 0.000 42 GLU A O 5
ATOM 4073 N N . TRP A 1 43 ? 13.940 9.681 -13.831 1.000 0.000 43 TRP A N 5
ATOM 4074 C CA . TRP A 1 43 ? 13.207 8.911 -12.832 1.000 0.000 43 TRP A CA 5
ATOM 4075 C C . TRP A 1 43 ? 13.679 7.463 -12.799 1.000 0.000 43 TRP A C 5
ATOM 4076 O O . TRP A 1 43 ? 13.632 6.762 -13.810 1.000 0.000 43 TRP A O 5
ATOM 4097 N N . THR A 1 44 ? 14.134 7.020 -11.632 1.000 0.000 44 THR A N 5
ATOM 4098 C CA . THR A 1 44 ? 14.405 5.606 -11.401 1.000 0.000 44 THR A CA 5
ATOM 4099 C C . THR A 1 44 ? 13.732 5.118 -10.125 1.000 0.000 44 THR A C 5
ATOM 4100 O O . THR A 1 44 ? 13.249 5.915 -9.321 1.000 0.000 44 THR A O 5
ATOM 4111 N N . TYR A 1 45 ? 13.705 3.802 -9.944 1.000 0.000 45 TYR A N 5
ATOM 4112 C CA . TYR A 1 45 ? 13.086 3.203 -8.767 1.000 0.000 45 TYR A CA 5
ATOM 4113 C C . TYR A 1 45 ? 13.439 1.726 -8.650 1.000 0.000 45 TYR A C 5
ATOM 4114 O O . TYR A 1 45 ? 13.938 1.120 -9.598 1.000 0.000 45 TYR A O 5
ATOM 4132 N N . ASP A 1 46 ? 13.177 1.151 -7.481 1.000 0.000 46 ASP A N 5
ATOM 4133 C CA . ASP A 1 46 ? 13.324 -0.287 -7.284 1.000 0.000 46 ASP A CA 5
ATOM 4134 C C . ASP A 1 46 ? 12.118 -0.868 -6.559 1.000 0.000 46 ASP A C 5
ATOM 4135 O O . ASP A 1 46 ? 11.910 -0.611 -5.373 1.000 0.000 46 ASP A O 5
ATOM 4144 N N . ASP A 1 47 ? 11.324 -1.656 -7.278 1.000 0.000 47 ASP A N 5
ATOM 4145 C CA . ASP A 1 47 ? 10.098 -2.218 -6.724 1.000 0.000 47 ASP A CA 5
ATOM 4146 C C . ASP A 1 47 ? 10.390 -3.091 -5.510 1.000 0.000 47 ASP A C 5
ATOM 4147 O O . ASP A 1 47 ? 9.595 -3.155 -4.574 1.000 0.000 47 ASP A O 5
ATOM 4156 N N . ALA A 1 48 ? 11.538 -3.760 -5.532 1.000 0.000 48 ALA A N 5
ATOM 4157 C CA . ALA A 1 48 ? 11.907 -4.682 -4.464 1.000 0.000 48 ALA A CA 5
ATOM 4158 C C . ALA A 1 48 ? 11.999 -3.965 -3.124 1.000 0.000 48 ALA A C 5
ATOM 4159 O O . ALA A 1 48 ? 11.786 -4.566 -2.072 1.000 0.000 48 ALA A O 5
ATOM 4166 N N . THR A 1 49 ? 12.317 -2.675 -3.170 1.000 0.000 49 THR A N 5
ATOM 4167 C CA . THR A 1 49 ? 12.472 -1.881 -1.957 1.000 0.000 49 THR A CA 5
ATOM 4168 C C . THR A 1 49 ? 11.410 -0.792 -1.873 1.000 0.000 49 THR A C 5
ATOM 4169 O O . THR A 1 49 ? 11.432 0.041 -0.966 1.000 0.000 49 THR A O 5
ATOM 4180 N N . LYS A 1 50 ? 10.482 -0.802 -2.824 1.000 0.000 50 LYS A N 5
ATOM 4181 C CA . LYS A 1 50 ? 9.419 0.194 -2.868 1.000 0.000 50 LYS A CA 5
ATOM 4182 C C . LYS A 1 50 ? 9.981 1.605 -2.751 1.000 0.000 50 LYS A C 5
ATOM 4183 O O . LYS A 1 50 ? 9.401 2.462 -2.083 1.000 0.000 50 LYS A O 5
ATOM 4202 N N . THR A 1 51 ? 11.113 1.841 -3.405 1.000 0.000 51 THR A N 5
ATOM 4203 C CA . THR A 1 51 ? 11.814 3.115 -3.287 1.000 0.000 51 THR A CA 5
ATOM 4204 C C . THR A 1 51 ? 11.961 3.789 -4.646 1.000 0.000 51 THR A C 5
ATOM 4205 O O . THR A 1 51 ? 12.501 3.204 -5.584 1.000 0.000 51 THR A O 5
ATOM 4216 N N . PHE A 1 52 ? 11.478 5.023 -4.744 1.000 0.000 52 PHE A N 5
ATOM 4217 C CA . PHE A 1 52 ? 11.608 5.802 -5.970 1.000 0.000 52 PHE A CA 5
ATOM 4218 C C . PHE A 1 52 ? 12.585 6.956 -5.787 1.000 0.000 52 PHE A C 5
ATOM 4219 O O . PHE A 1 52 ? 12.610 7.602 -4.740 1.000 0.000 52 PHE A O 5
ATOM 4236 N N . THR A 1 53 ? 13.389 7.211 -6.813 1.000 0.000 53 THR A N 5
ATOM 4237 C CA . THR A 1 53 ? 14.377 8.282 -6.765 1.000 0.000 53 THR A CA 5
ATOM 4238 C C . THR A 1 53 ? 14.373 9.095 -8.052 1.000 0.000 53 THR A C 5
ATOM 4239 O O . THR A 1 53 ? 14.442 8.540 -9.150 1.000 0.000 53 THR A O 5
ATOM 4250 N N . VAL A 1 54 ? 14.290 10.415 -7.913 1.000 0.000 54 VAL A N 5
ATOM 4251 C CA . VAL A 1 54 ? 14.353 11.312 -9.061 1.000 0.000 54 VAL A CA 5
ATOM 4252 C C . VAL A 1 54 ? 15.454 12.351 -8.888 1.000 0.000 54 VAL A C 5
ATOM 4253 O O . VAL A 1 54 ? 15.598 12.944 -7.819 1.000 0.000 54 VAL A O 5
ATOM 4266 N N . THR A 1 55 ? 16.226 12.568 -9.947 1.000 0.000 55 THR A N 5
ATOM 4267 C CA . THR A 1 55 ? 17.362 13.482 -9.892 1.000 0.000 55 THR A CA 5
ATOM 4268 C C . THR A 1 55 ? 17.380 14.410 -11.099 1.000 0.000 55 THR A C 5
ATOM 4269 O O . THR A 1 55 ? 17.224 13.968 -12.237 1.000 0.000 55 THR A O 5
ATOM 4280 N N . ALA A 1 56 ? 17.571 15.701 -10.843 1.000 0.000 56 ALA A N 5
ATOM 4281 C CA . ALA A 1 56 ? 17.598 16.697 -11.909 1.000 0.000 56 ALA A CA 5
ATOM 4282 C C . ALA A 1 56 ? 18.748 16.440 -12.873 1.000 0.000 56 ALA A C 5
ATOM 4283 O O . ALA A 1 56 ? 18.642 15.603 -13.726 1.000 0.000 56 ALA A O 5
ATOM 4291 N N . THR A 1 1 ? -0.438 0.499 -0.475 1.000 0.000 1 THR A N 6
ATOM 4292 C CA . THR A 1 1 ? 1.012 0.456 -0.333 1.000 0.000 1 THR A CA 6
ATOM 4293 C C . THR A 1 1 ? 1.611 1.856 -0.372 1.000 0.000 1 THR A C 6
ATOM 4294 O O . THR A 1 1 ? 1.315 2.643 -1.270 1.000 0.000 1 THR A O 6
ATOM 4307 N N . THR A 1 2 ? 2.455 2.161 0.608 1.000 0.000 2 THR A N 6
ATOM 4308 C CA . THR A 1 2 ? 3.146 3.444 0.652 1.000 0.000 2 THR A CA 6
ATOM 4309 C C . THR A 1 2 ? 4.492 3.370 -0.057 1.000 0.000 2 THR A C 6
ATOM 4310 O O . THR A 1 2 ? 5.328 2.525 0.263 1.000 0.000 2 THR A O 6
ATOM 4321 N N . TYR A 1 3 ? 4.696 4.259 -1.023 1.000 0.000 3 TYR A N 6
ATOM 4322 C CA . TYR A 1 3 ? 5.949 4.311 -1.766 1.000 0.000 3 TYR A CA 6
ATOM 4323 C C . TYR A 1 3 ? 6.774 5.528 -1.370 1.000 0.000 3 TYR A C 6
ATOM 4324 O O . TYR A 1 3 ? 6.228 6.563 -0.989 1.000 0.000 3 TYR A O 6
ATOM 4342 N N . LYS A 1 4 ? 8.094 5.399 -1.463 1.000 0.000 4 LYS A N 6
ATOM 4343 C CA . LYS A 1 4 ? 8.998 6.479 -1.092 1.000 0.000 4 LYS A CA 6
ATOM 4344 C C . LYS A 1 4 ? 9.491 7.233 -2.321 1.000 0.000 4 LYS A C 6
ATOM 4345 O O . LYS A 1 4 ? 9.697 6.643 -3.381 1.000 0.000 4 LYS A O 6
ATOM 4364 N N . LEU A 1 5 ? 9.677 8.540 -2.172 1.000 0.000 5 LEU A N 6
ATOM 4365 C CA . LEU A 1 5 ? 10.272 9.354 -3.225 1.000 0.000 5 LEU A CA 6
ATOM 4366 C C . LEU A 1 5 ? 11.511 10.084 -2.723 1.000 0.000 5 LEU A C 6
ATOM 4367 O O . LEU A 1 5 ? 11.451 10.829 -1.745 1.000 0.000 5 LEU A O 6
ATOM 4383 N N . ILE A 1 6 ? 12.634 9.866 -3.399 1.000 0.000 6 ILE A N 6
ATOM 4384 C CA . ILE A 1 6 ? 13.869 10.576 -3.083 1.000 0.000 6 ILE A CA 6
ATOM 4385 C C . ILE A 1 6 ? 14.296 11.476 -4.235 1.000 0.000 6 ILE A C 6
ATOM 4386 O O . ILE A 1 6 ? 14.563 11.003 -5.340 1.000 0.000 6 ILE A O 6
ATOM 4402 N N . LEU A 1 7 ? 14.360 12.776 -3.971 1.000 0.000 7 LEU A N 6
ATOM 4403 C CA . LEU A 1 7 ? 14.725 13.749 -4.994 1.000 0.000 7 LEU A CA 6
ATOM 4404 C C . LEU A 1 7 ? 16.163 14.218 -4.820 1.000 0.000 7 LEU A C 6
ATOM 4405 O O . LEU A 1 7 ? 16.567 14.627 -3.730 1.000 0.000 7 LEU A O 6
ATOM 4421 N N . ASN A 1 8 ? 16.934 14.158 -5.900 1.000 0.000 8 ASN A N 6
ATOM 4422 C CA . ASN A 1 8 ? 18.311 14.642 -5.887 1.000 0.000 8 ASN A CA 6
ATOM 4423 C C . ASN A 1 8 ? 18.576 15.576 -7.061 1.000 0.000 8 ASN A C 6
ATOM 4424 O O . ASN A 1 8 ? 19.555 15.410 -7.789 1.000 0.000 8 ASN A O 6
ATOM 4435 N N . LEU A 1 9 ? 17.700 16.559 -7.239 1.000 0.000 9 LEU A N 6
ATOM 4436 C CA . LEU A 1 9 ? 17.807 17.488 -8.357 1.000 0.000 9 LEU A CA 6
ATOM 4437 C C . LEU A 1 9 ? 18.452 18.798 -7.925 1.000 0.000 9 LEU A C 6
ATOM 4438 O O . LEU A 1 9 ? 18.570 19.080 -6.733 1.000 0.000 9 LEU A O 6
ATOM 4454 N N . LYS A 1 10 ? 18.871 19.596 -8.902 1.000 0.000 10 LYS A N 6
ATOM 4455 C CA . LYS A 1 10 ? 19.640 20.804 -8.628 1.000 0.000 10 LYS A CA 6
ATOM 4456 C C . LYS A 1 10 ? 18.967 21.655 -7.558 1.000 0.000 10 LYS A C 6
ATOM 4457 O O . LYS A 1 10 ? 19.636 22.252 -6.715 1.000 0.000 10 LYS A O 6
ATOM 4476 N N . PHE A 1 11 ? 17.640 21.706 -7.598 1.000 0.000 11 PHE A N 6
ATOM 4477 C CA . PHE A 1 11 ? 16.876 22.512 -6.654 1.000 0.000 11 PHE A CA 6
ATOM 4478 C C . PHE A 1 11 ? 16.016 21.637 -5.751 1.000 0.000 11 PHE A C 6
ATOM 4479 O O . PHE A 1 11 ? 15.818 21.947 -4.576 1.000 0.000 11 PHE A O 6
ATOM 4496 N N . ALA A 1 12 ? 15.506 20.543 -6.308 1.000 0.000 12 ALA A N 6
ATOM 4497 C CA . ALA A 1 12 ? 14.643 19.636 -5.562 1.000 0.000 12 ALA A CA 6
ATOM 4498 C C . ALA A 1 12 ? 15.457 18.581 -4.824 1.000 0.000 12 ALA A C 6
ATOM 4499 O O . ALA A 1 12 ? 15.652 17.473 -5.323 1.000 0.000 12 ALA A O 6
ATOM 4506 N N . PHE A 1 13 ? 15.931 18.932 -3.634 1.000 0.000 13 PHE A N 6
ATOM 4507 C CA . PHE A 1 13 ? 16.535 17.958 -2.733 1.000 0.000 13 PHE A CA 6
ATOM 4508 C C . PHE A 1 13 ? 15.585 17.590 -1.601 1.000 0.000 13 PHE A C 6
ATOM 4509 O O . PHE A 1 13 ? 14.892 18.449 -1.055 1.000 0.000 13 PHE A O 6
ATOM 4526 N N . GLY A 1 14 ? 15.555 16.308 -1.253 1.000 0.000 14 GLY A N 6
ATOM 4527 C CA . GLY A 1 14 ? 14.811 15.848 -0.086 1.000 0.000 14 GLY A CA 6
ATOM 4528 C C . GLY A 1 14 ? 14.161 14.495 -0.347 1.000 0.000 14 GLY A C 6
ATOM 4529 O O . GLY A 1 14 ? 14.396 13.872 -1.382 1.000 0.000 14 GLY A O 6
ATOM 4533 N N . ASP A 1 15 ? 13.340 14.048 0.598 1.000 0.000 15 ASP A N 6
ATOM 4534 C CA . ASP A 1 15 ? 12.626 12.784 0.456 1.000 0.000 15 ASP A CA 6
ATOM 4535 C C . ASP A 1 15 ? 11.253 12.851 1.111 1.000 0.000 15 ASP A C 6
ATOM 4536 O O . ASP A 1 15 ? 11.053 13.578 2.085 1.000 0.000 15 ASP A O 6
ATOM 4545 N N . THR A 1 16 ? 10.308 12.090 0.572 1.000 0.000 16 THR A N 6
ATOM 4546 C CA . THR A 1 16 ? 8.954 12.051 1.109 1.000 0.000 16 THR A CA 6
ATOM 4547 C C . THR A 1 16 ? 8.293 10.705 0.845 1.000 0.000 16 THR A C 6
ATOM 4548 O O . THR A 1 16 ? 8.905 9.805 0.269 1.000 0.000 16 THR A O 6
ATOM 4559 N N . ASN A 1 17 ? 7.041 10.572 1.269 1.000 0.000 17 ASN A N 6
ATOM 4560 C CA . ASN A 1 17 ? 6.283 9.346 1.047 1.000 0.000 17 ASN A CA 6
ATOM 4561 C C . ASN A 1 17 ? 4.891 9.649 0.508 1.000 0.000 17 ASN A C 6
ATOM 4562 O O . ASN A 1 17 ? 4.361 10.741 0.709 1.000 0.000 17 ASN A O 6
ATOM 4573 N N . SER A 1 18 ? 4.303 8.674 -0.179 1.000 0.000 18 SER A N 6
ATOM 4574 C CA . SER A 1 18 ? 2.940 8.803 -0.677 1.000 0.000 18 SER A CA 6
ATOM 4575 C C . SER A 1 18 ? 2.333 7.439 -0.981 1.000 0.000 18 SER A C 6
ATOM 4576 O O . SER A 1 18 ? 3.013 6.545 -1.481 1.000 0.000 18 SER A O 6
ATOM 4584 N N . GLU A 1 19 ? 1.049 7.287 -0.674 1.000 0.000 19 GLU A N 6
ATOM 4585 C CA . GLU A 1 19 ? 0.340 6.040 -0.939 1.000 0.000 19 GLU A CA 6
ATOM 4586 C C . GLU A 1 19 ? -0.070 5.940 -2.402 1.000 0.000 19 GLU A C 6
ATOM 4587 O O . GLU A 1 19 ? -0.380 6.947 -3.040 1.000 0.000 19 GLU A O 6
ATOM 4599 N N . ALA A 1 20 ? -0.071 4.721 -2.928 1.000 0.000 20 ALA A N 6
ATOM 4600 C CA . ALA A 1 20 ? -0.487 4.482 -4.306 1.000 0.000 20 ALA A CA 6
ATOM 4601 C C . ALA A 1 20 ? -0.984 3.054 -4.491 1.000 0.000 20 ALA A C 6
ATOM 4602 O O . ALA A 1 20 ? -0.605 2.152 -3.744 1.000 0.000 20 ALA A O 6
ATOM 4609 N N . VAL A 1 21 ? -1.836 2.855 -5.491 1.000 0.000 21 VAL A N 6
ATOM 4610 C CA . VAL A 1 21 ? -2.369 1.531 -5.792 1.000 0.000 21 VAL A CA 6
ATOM 4611 C C . VAL A 1 21 ? -1.266 0.586 -6.253 1.000 0.000 21 VAL A C 6
ATOM 4612 O O . VAL A 1 21 ? -1.279 -0.602 -5.931 1.000 0.000 21 VAL A O 6
ATOM 4625 N N . ASP A 1 22 ? -0.313 1.121 -7.008 1.000 0.000 22 ASP A N 6
ATOM 4626 C CA . ASP A 1 22 ? 0.785 0.320 -7.537 1.000 0.000 22 ASP A CA 6
ATOM 4627 C C . ASP A 1 22 ? 2.010 1.181 -7.814 1.000 0.000 22 ASP A C 6
ATOM 4628 O O . ASP A 1 22 ? 1.952 2.408 -7.728 1.000 0.000 22 ASP A O 6
ATOM 4637 N N . ALA A 1 23 ? 3.120 0.531 -8.149 1.000 0.000 23 ALA A N 6
ATOM 4638 C CA . ALA A 1 23 ? 4.355 1.238 -8.469 1.000 0.000 23 ALA A CA 6
ATOM 4639 C C . ALA A 1 23 ? 4.156 2.192 -9.640 1.000 0.000 23 ALA A C 6
ATOM 4640 O O . ALA A 1 23 ? 4.713 3.289 -9.659 1.000 0.000 23 ALA A O 6
ATOM 4647 N N . ALA A 1 24 ? 3.360 1.766 -10.614 1.000 0.000 24 ALA A N 6
ATOM 4648 C CA . ALA A 1 24 ? 3.039 2.605 -11.763 1.000 0.000 24 ALA A CA 6
ATOM 4649 C C . ALA A 1 24 ? 2.317 3.875 -11.332 1.000 0.000 24 ALA A C 6
ATOM 4650 O O . ALA A 1 24 ? 2.644 4.972 -11.786 1.000 0.000 24 ALA A O 6
ATOM 4657 N N . GLU A 1 25 ? 1.333 3.721 -10.453 1.000 0.000 25 GLU A N 6
ATOM 4658 C CA . GLU A 1 25 ? 0.575 4.857 -9.942 1.000 0.000 25 GLU A CA 6
ATOM 4659 C C . GLU A 1 25 ? 1.450 5.760 -9.082 1.000 0.000 25 GLU A C 6
ATOM 4660 O O . GLU A 1 25 ? 1.284 6.979 -9.077 1.000 0.000 25 GLU A O 6
ATOM 4672 N N . ALA A 1 26 ? 2.383 5.154 -8.356 1.000 0.000 26 ALA A N 6
ATOM 4673 C CA . ALA A 1 26 ? 3.334 5.907 -7.547 1.000 0.000 26 ALA A CA 6
ATOM 4674 C C . ALA A 1 26 ? 4.240 6.767 -8.420 1.000 0.000 26 ALA A C 6
ATOM 4675 O O . ALA A 1 26 ? 4.514 7.923 -8.096 1.000 0.000 26 ALA A O 6
ATOM 4682 N N . GLU A 1 27 ? 4.702 6.197 -9.526 1.000 0.000 27 GLU A N 6
ATOM 4683 C CA . GLU A 1 27 ? 5.523 6.930 -10.482 1.000 0.000 27 GLU A CA 6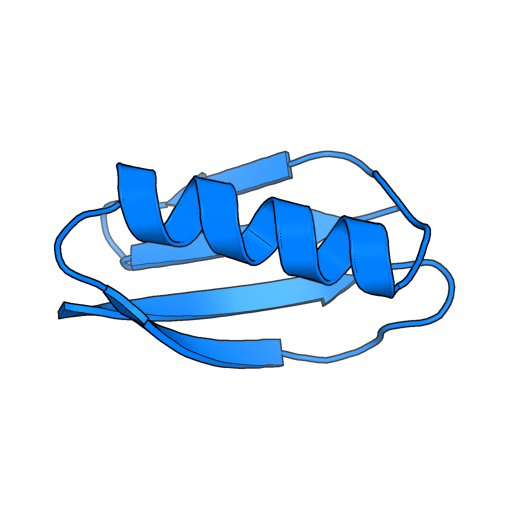
ATOM 4684 C C . GLU A 1 27 ? 4.757 8.101 -11.082 1.000 0.000 27 GLU A C 6
ATOM 4685 O O . GLU A 1 27 ? 5.308 9.187 -11.267 1.000 0.000 27 GLU A O 6
ATOM 4697 N N . LYS A 1 28 ? 3.483 7.876 -11.384 1.000 0.000 28 LYS A N 6
ATOM 4698 C CA . LYS A 1 28 ? 2.620 8.929 -11.906 1.000 0.000 28 LYS A CA 6
ATOM 4699 C C . LYS A 1 28 ? 2.503 10.084 -10.919 1.000 0.000 28 LYS A C 6
ATOM 4700 O O . LYS A 1 28 ? 2.632 11.249 -11.294 1.000 0.000 28 LYS A O 6
ATOM 4719 N N . LYS A 1 29 ? 2.257 9.753 -9.656 1.000 0.000 29 LYS A N 6
ATOM 4720 C CA . LYS A 1 29 ? 2.089 10.764 -8.618 1.000 0.000 29 LYS A CA 6
ATOM 4721 C C . LYS A 1 29 ? 3.396 11.501 -8.352 1.000 0.000 29 LYS A C 6
ATOM 4722 O O . LYS A 1 29 ? 3.404 12.716 -8.156 1.000 0.000 29 LYS A O 6
ATOM 4741 N N . PHE A 1 30 ? 4.498 10.758 -8.345 1.000 0.000 30 PHE A N 6
ATOM 4742 C CA . PHE A 1 30 ? 5.806 11.332 -8.055 1.000 0.000 30 PHE A CA 6
ATOM 4743 C C . PHE A 1 30 ? 6.270 12.244 -9.183 1.000 0.000 30 PHE A C 6
ATOM 4744 O O . PHE A 1 30 ? 6.917 13.264 -8.945 1.000 0.000 30 PHE A O 6
ATOM 4761 N N . LYS A 1 31 ? 5.935 11.871 -10.414 1.000 0.000 31 LYS A N 6
ATOM 4762 C CA . LYS A 1 31 ? 6.195 12.722 -11.570 1.000 0.000 31 LYS A CA 6
ATOM 4763 C C . LYS A 1 31 ? 5.351 13.989 -11.521 1.000 0.000 31 LYS A C 6
ATOM 4764 O O . LYS A 1 31 ? 5.820 15.072 -11.871 1.000 0.000 31 LYS A O 6
ATOM 4783 N N . GLN A 1 32 ? 4.104 13.847 -11.086 1.000 0.000 32 GLN A N 6
ATOM 4784 C CA . GLN A 1 32 ? 3.223 14.994 -10.896 1.000 0.000 32 GLN A CA 6
ATOM 4785 C C . GLN A 1 32 ? 3.754 15.923 -9.813 1.000 0.000 32 GLN A C 6
ATOM 4786 O O . GLN A 1 32 ? 3.639 17.144 -9.918 1.000 0.000 32 GLN A O 6
ATOM 4800 N N . TYR A 1 33 ? 4.337 15.338 -8.772 1.000 0.000 33 TYR A N 6
ATOM 4801 C CA . TYR A 1 33 ? 4.962 16.114 -7.707 1.000 0.000 33 TYR A CA 6
ATOM 4802 C C . TYR A 1 33 ? 6.116 16.953 -8.240 1.000 0.000 33 TYR A C 6
ATOM 4803 O O . TYR A 1 33 ? 6.242 18.133 -7.913 1.000 0.000 33 TYR A O 6
ATOM 4821 N N . ALA A 1 34 ? 6.958 16.336 -9.062 1.000 0.000 34 ALA A N 6
ATOM 4822 C CA . ALA A 1 34 ? 8.069 17.040 -9.692 1.000 0.000 34 ALA A CA 6
ATOM 4823 C C . ALA A 1 34 ? 7.568 18.115 -10.649 1.000 0.000 34 ALA A C 6
ATOM 4824 O O . ALA A 1 34 ? 8.152 19.193 -10.746 1.000 0.000 34 ALA A O 6
ATOM 4831 N N . ASN A 1 35 ? 6.481 17.813 -11.353 1.000 0.000 35 ASN A N 6
ATOM 4832 C CA . ASN A 1 35 ? 5.869 18.772 -12.265 1.000 0.000 35 ASN A CA 6
ATOM 4833 C C . ASN A 1 35 ? 5.304 19.967 -11.508 1.000 0.000 35 ASN A C 6
ATOM 4834 O O . ASN A 1 35 ? 5.363 21.101 -11.986 1.000 0.000 35 ASN A O 6
ATOM 4845 N N . ASP A 1 36 ? 4.756 19.708 -10.326 1.000 0.000 36 ASP A N 6
ATOM 4846 C CA . ASP A 1 36 ? 4.269 20.773 -9.457 1.000 0.000 36 ASP A CA 6
ATOM 4847 C C . ASP A 1 36 ? 5.421 21.599 -8.900 1.000 0.000 36 ASP A C 6
ATOM 4848 O O . ASP A 1 36 ? 5.297 22.810 -8.717 1.000 0.000 36 ASP A O 6
ATOM 4857 N N . HIS A 1 37 ? 6.542 20.939 -8.633 1.000 0.000 37 HIS A N 6
ATOM 4858 C CA . HIS A 1 37 ? 7.750 21.625 -8.190 1.000 0.000 37 HIS A CA 6
ATOM 4859 C C . HIS A 1 37 ? 8.362 22.445 -9.319 1.000 0.000 37 HIS A C 6
ATOM 4860 O O . HIS A 1 37 ? 8.996 23.473 -9.078 1.000 0.000 37 HIS A O 6
ATOM 4874 N N . GLY A 1 38 ? 8.170 21.984 -10.550 1.000 0.000 38 GLY A N 6
ATOM 4875 C CA . GLY A 1 38 ? 8.710 22.670 -11.718 1.000 0.000 38 GLY A CA 6
ATOM 4876 C C . GLY A 1 38 ? 10.104 22.158 -12.061 1.000 0.000 38 GLY A C 6
ATOM 4877 O O . GLY A 1 38 ? 10.924 22.889 -12.616 1.000 0.000 38 GLY A O 6
ATOM 4881 N N . VAL A 1 39 ? 10.365 20.899 -11.727 1.000 0.000 39 VAL A N 6
ATOM 4882 C CA . VAL A 1 39 ? 11.680 20.307 -11.938 1.000 0.000 39 VAL A CA 6
ATOM 4883 C C . VAL A 1 39 ? 11.584 19.027 -12.757 1.000 0.000 39 VAL A C 6
ATOM 4884 O O . VAL A 1 39 ? 10.563 18.339 -12.734 1.000 0.000 39 VAL A O 6
ATOM 4897 N N . ASP A 1 40 ? 12.653 18.713 -13.482 1.000 0.000 40 ASP A N 6
ATOM 4898 C CA . ASP A 1 40 ? 12.717 17.479 -14.257 1.000 0.000 40 ASP A CA 6
ATOM 4899 C C . ASP A 1 40 ? 13.968 16.680 -13.918 1.000 0.000 40 ASP A C 6
ATOM 4900 O O . ASP A 1 40 ? 14.861 17.171 -13.227 1.000 0.000 40 ASP A O 6
ATOM 4909 N N . GLY A 1 41 ? 14.027 15.447 -14.408 1.000 0.000 41 GLY A N 6
ATOM 4910 C CA . GLY A 1 41 ? 15.168 14.575 -14.153 1.000 0.000 41 GLY A CA 6
ATOM 4911 C C . GLY A 1 41 ? 14.932 13.180 -14.717 1.000 0.000 41 GLY A C 6
ATOM 4912 O O . GLY A 1 41 ? 14.065 12.983 -15.570 1.000 0.000 41 GLY A O 6
ATOM 4916 N N . GLU A 1 42 ? 15.707 12.214 -14.237 1.000 0.000 42 GLU A N 6
ATOM 4917 C CA . GLU A 1 42 ? 15.538 10.823 -14.641 1.000 0.000 42 GLU A CA 6
ATOM 4918 C C . GLU A 1 42 ? 15.003 9.978 -13.492 1.000 0.000 42 GLU A C 6
ATOM 4919 O O . GLU A 1 42 ? 15.423 10.133 -12.346 1.000 0.000 42 GLU A O 6
ATOM 4931 N N . TRP A 1 43 ? 14.075 9.081 -13.807 1.000 0.000 43 TRP A N 6
ATOM 4932 C CA . TRP A 1 43 ? 13.405 8.282 -12.788 1.000 0.000 43 TRP A CA 6
ATOM 4933 C C . TRP A 1 43 ? 14.009 6.886 -12.697 1.000 0.000 43 TRP A C 6
ATOM 4934 O O . TRP A 1 43 ? 14.357 6.283 -13.711 1.000 0.000 43 TRP A O 6
ATOM 4955 N N . THR A 1 44 ? 14.131 6.379 -11.475 1.000 0.000 44 THR A N 6
ATOM 4956 C CA . THR A 1 44 ? 14.459 4.975 -11.258 1.000 0.000 44 THR A CA 6
ATOM 4957 C C . THR A 1 44 ? 13.717 4.417 -10.050 1.000 0.000 44 THR A C 6
ATOM 4958 O O . THR A 1 44 ? 13.217 5.169 -9.214 1.000 0.000 44 THR A O 6
ATOM 4969 N N . TYR A 1 45 ? 13.649 3.092 -9.965 1.000 0.000 45 TYR A N 6
ATOM 4970 C CA . TYR A 1 45 ? 12.795 2.431 -8.985 1.000 0.000 45 TYR A CA 6
ATOM 4971 C C . TYR A 1 45 ? 13.489 1.216 -8.382 1.000 0.000 45 TYR A C 6
ATOM 4972 O O . TYR A 1 45 ? 13.952 0.332 -9.102 1.000 0.000 45 TYR A O 6
ATOM 4990 N N . ASP A 1 46 ? 13.557 1.179 -7.056 1.000 0.000 46 ASP A N 6
ATOM 4991 C CA . ASP A 1 46 ? 14.016 -0.010 -6.345 1.000 0.000 46 ASP A CA 6
ATOM 4992 C C . ASP A 1 46 ? 12.851 -0.752 -5.703 1.000 0.000 46 ASP A C 6
ATOM 4993 O O . ASP A 1 46 ? 12.311 -0.317 -4.686 1.000 0.000 46 ASP A O 6
ATOM 5002 N N . ASP A 1 47 ? 12.468 -1.874 -6.304 1.000 0.000 47 ASP A N 6
ATOM 5003 C CA . ASP A 1 47 ? 11.310 -2.632 -5.845 1.000 0.000 47 ASP A CA 6
ATOM 5004 C C . ASP A 1 47 ? 11.564 -3.251 -4.476 1.000 0.000 47 ASP A C 6
ATOM 5005 O O . ASP A 1 47 ? 10.630 -3.498 -3.714 1.000 0.000 47 ASP A O 6
ATOM 5014 N N . ALA A 1 48 ? 12.833 -3.500 -4.172 1.000 0.000 48 ALA A N 6
ATOM 5015 C CA . ALA A 1 48 ? 13.210 -4.124 -2.909 1.000 0.000 48 ALA A CA 6
ATOM 5016 C C . ALA A 1 48 ? 12.860 -3.229 -1.727 1.000 0.000 48 ALA A C 6
ATOM 5017 O O . ALA A 1 48 ? 12.603 -3.712 -0.625 1.000 0.000 48 ALA A O 6
ATOM 5024 N N . THR A 1 49 ? 12.853 -1.922 -1.963 1.000 0.000 49 THR A N 6
ATOM 5025 C CA . THR A 1 49 ? 12.556 -0.955 -0.913 1.000 0.000 49 THR A CA 6
ATOM 5026 C C . THR A 1 49 ? 11.353 -0.094 -1.278 1.000 0.000 49 THR A C 6
ATOM 5027 O O . THR A 1 49 ? 11.004 0.840 -0.557 1.000 0.000 49 THR A O 6
ATOM 5038 N N . LYS A 1 50 ? 10.723 -0.417 -2.403 1.000 0.000 50 LYS A N 6
ATOM 5039 C CA . LYS A 1 50 ? 9.554 0.324 -2.865 1.000 0.000 50 LYS A CA 6
ATOM 5040 C C . LYS A 1 50 ? 9.844 1.818 -2.942 1.000 0.000 50 LYS A C 6
ATOM 5041 O O . LYS A 1 50 ? 9.013 2.641 -2.558 1.000 0.000 50 LYS A O 6
ATOM 5060 N N . THR A 1 51 ? 11.027 2.161 -3.438 1.000 0.000 51 THR A N 6
ATOM 5061 C CA . THR A 1 51 ? 11.495 3.542 -3.419 1.000 0.000 51 THR A CA 6
ATOM 5062 C C . THR A 1 51 ? 11.785 4.045 -4.827 1.000 0.000 51 THR A C 6
ATOM 5063 O O . THR A 1 51 ? 12.576 3.451 -5.559 1.000 0.000 51 THR A O 6
ATOM 5074 N N . PHE A 1 52 ? 11.139 5.144 -5.202 1.000 0.000 52 PHE A N 6
ATOM 5075 C CA . PHE A 1 52 ? 11.478 5.851 -6.431 1.000 0.000 52 PHE A CA 6
ATOM 5076 C C . PHE A 1 52 ? 12.509 6.942 -6.174 1.000 0.000 52 PHE A C 6
ATOM 5077 O O . PHE A 1 52 ? 12.474 7.612 -5.142 1.000 0.000 52 PHE A O 6
ATOM 5094 N N . THR A 1 53 ? 13.429 7.115 -7.118 1.000 0.000 53 THR A N 6
ATOM 5095 C CA . THR A 1 53 ? 14.454 8.146 -7.008 1.000 0.000 53 THR A CA 6
ATOM 5096 C C . THR A 1 53 ? 14.553 8.961 -8.291 1.000 0.000 53 THR A C 6
ATOM 5097 O O . THR A 1 53 ? 14.555 8.409 -9.391 1.000 0.000 53 THR A O 6
ATOM 5108 N N . VAL A 1 54 ? 14.636 10.279 -8.144 1.000 0.000 54 VAL A N 6
ATOM 5109 C CA . VAL A 1 54 ? 14.767 11.171 -9.289 1.000 0.000 54 VAL A CA 6
ATOM 5110 C C . VAL A 1 54 ? 16.110 11.890 -9.277 1.000 0.000 54 VAL A C 6
ATOM 5111 O O . VAL A 1 54 ? 16.381 12.702 -8.392 1.000 0.000 54 VAL A O 6
ATOM 5124 N N . THR A 1 55 ? 16.947 11.587 -10.263 1.000 0.000 55 THR A N 6
ATOM 5125 C CA . THR A 1 55 ? 18.309 12.106 -10.299 1.000 0.000 55 THR A CA 6
ATOM 5126 C C . THR A 1 55 ? 18.485 13.114 -11.427 1.000 0.000 55 THR A C 6
ATOM 5127 O O . THR A 1 55 ? 17.661 13.189 -12.339 1.000 0.000 55 THR A O 6
ATOM 5138 N N . ALA A 1 56 ? 19.563 13.887 -11.360 1.000 0.000 56 ALA A N 6
ATOM 5139 C CA . ALA A 1 56 ? 19.835 14.912 -12.362 1.000 0.000 56 ALA A CA 6
ATOM 5140 C C . ALA A 1 56 ? 20.968 14.489 -13.289 1.000 0.000 56 ALA A C 6
ATOM 5141 O O . ALA A 1 56 ? 20.751 13.731 -14.194 1.000 0.000 56 ALA A O 6
ATOM 5149 N N . THR A 1 1 ? -0.601 1.027 -0.203 1.000 0.000 1 THR A N 7
ATOM 5150 C CA . THR A 1 1 ? 0.839 0.881 -0.032 1.000 0.000 1 THR A CA 7
ATOM 5151 C C . THR A 1 1 ? 1.549 2.223 -0.155 1.000 0.000 1 THR A C 7
ATOM 5152 O O . THR A 1 1 ? 1.364 2.946 -1.134 1.000 0.000 1 THR A O 7
ATOM 5165 N N . THR A 1 2 ? 2.360 2.552 0.845 1.000 0.000 2 THR A N 7
ATOM 5166 C CA . THR A 1 2 ? 3.123 3.795 0.835 1.000 0.000 2 THR A CA 7
ATOM 5167 C C . THR A 1 2 ? 4.476 3.605 0.162 1.000 0.000 2 THR A C 7
ATOM 5168 O O . THR A 1 2 ? 5.255 2.733 0.548 1.000 0.000 2 THR A O 7
ATOM 5179 N N . TYR A 1 3 ? 4.750 4.426 -0.845 1.000 0.000 3 TYR A N 7
ATOM 5180 C CA . TYR A 1 3 ? 6.014 4.357 -1.569 1.000 0.000 3 TYR A CA 7
ATOM 5181 C C . TYR A 1 3 ? 6.894 5.561 -1.258 1.000 0.000 3 TYR A C 7
ATOM 5182 O O . TYR A 1 3 ? 6.395 6.659 -1.012 1.000 0.000 3 TYR A O 7
ATOM 5200 N N . LYS A 1 4 ? 8.205 5.348 -1.270 1.000 0.000 4 LYS A N 7
ATOM 5201 C CA . LYS A 1 4 ? 9.156 6.406 -0.949 1.000 0.000 4 LYS A CA 7
ATOM 5202 C C . LYS A 1 4 ? 9.600 7.148 -2.203 1.000 0.000 4 LYS A C 7
ATOM 5203 O O . LYS A 1 4 ? 9.793 6.543 -3.258 1.000 0.000 4 LYS A O 7
ATOM 5222 N N . LEU A 1 5 ? 9.760 8.461 -2.082 1.000 0.000 5 LEU A N 7
ATOM 5223 C CA . LEU A 1 5 ? 10.300 9.270 -3.168 1.000 0.000 5 LEU A CA 7
ATOM 5224 C C . LEU A 1 5 ? 11.516 10.066 -2.712 1.000 0.000 5 LEU A C 7
ATOM 5225 O O . LEU A 1 5 ? 11.436 10.854 -1.769 1.000 0.000 5 LEU A O 7
ATOM 5241 N N . ILE A 1 6 ? 12.642 9.855 -3.385 1.000 0.000 6 ILE A N 7
ATOM 5242 C CA . ILE A 1 6 ? 13.848 10.632 -3.125 1.000 0.000 6 ILE A CA 7
ATOM 5243 C C . ILE A 1 6 ? 13.982 11.786 -4.109 1.000 0.000 6 ILE A C 7
ATOM 5244 O O . ILE A 1 6 ? 14.126 11.574 -5.314 1.000 0.000 6 ILE A O 7
ATOM 5260 N N . LEU A 1 7 ? 13.936 13.008 -3.591 1.000 0.000 7 LEU A N 7
ATOM 5261 C CA . LEU A 1 7 ? 14.008 14.200 -4.429 1.000 0.000 7 LEU A CA 7
ATOM 5262 C C . LEU A 1 7 ? 15.438 14.718 -4.527 1.000 0.000 7 LEU A C 7
ATOM 5263 O O . LEU A 1 7 ? 16.024 15.142 -3.531 1.000 0.000 7 LEU A O 7
ATOM 5279 N N . ASN A 1 8 ? 15.994 14.679 -5.733 1.000 0.000 8 ASN A N 7
ATOM 5280 C CA . ASN A 1 8 ? 17.235 15.385 -6.026 1.000 0.000 8 ASN A CA 7
ATOM 5281 C C . ASN A 1 8 ? 17.037 16.411 -7.135 1.000 0.000 8 ASN A C 7
ATOM 5282 O O . ASN A 1 8 ? 17.750 16.401 -8.139 1.000 0.000 8 ASN A O 7
ATOM 5293 N N . LEU A 1 9 ? 16.064 17.296 -6.948 1.000 0.000 9 LEU A N 7
ATOM 5294 C CA . LEU A 1 9 ? 15.680 18.244 -7.986 1.000 0.000 9 LEU A CA 7
ATOM 5295 C C . LEU A 1 9 ? 16.389 19.580 -7.802 1.000 0.000 9 LEU A C 7
ATOM 5296 O O . LEU A 1 9 ? 16.952 19.854 -6.743 1.000 0.000 9 LEU A O 7
ATOM 5312 N N . LYS A 1 10 ? 16.357 20.408 -8.841 1.000 0.000 10 LYS A N 7
ATOM 5313 C CA . LYS A 1 10 ? 17.064 21.683 -8.824 1.000 0.000 10 LYS A CA 7
ATOM 5314 C C . LYS A 1 10 ? 16.748 22.474 -7.560 1.000 0.000 10 LYS A C 7
ATOM 5315 O O . LYS A 1 10 ? 17.620 23.129 -6.991 1.000 0.000 10 LYS A O 7
ATOM 5334 N N . PHE A 1 11 ? 15.493 22.408 -7.128 1.000 0.000 11 PHE A N 7
ATOM 5335 C CA . PHE A 1 11 ? 15.042 23.171 -5.970 1.000 0.000 11 PHE A CA 7
ATOM 5336 C C . PHE A 1 11 ? 14.639 22.249 -4.826 1.000 0.000 11 PHE A C 7
ATOM 5337 O O . PHE A 1 11 ? 14.841 22.571 -3.655 1.000 0.000 11 PHE A O 7
ATOM 5354 N N . ALA A 1 12 ? 14.066 21.101 -5.172 1.000 0.000 12 ALA A N 7
ATOM 5355 C CA . ALA A 1 12 ? 13.525 20.184 -4.176 1.000 0.000 12 ALA A CA 7
ATOM 5356 C C . ALA A 1 12 ? 14.539 19.110 -3.807 1.000 0.000 12 ALA A C 7
ATOM 5357 O O . ALA A 1 12 ? 14.801 18.194 -4.587 1.000 0.000 12 ALA A O 7
ATOM 5364 N N . PHE A 1 13 ? 15.110 19.228 -2.613 1.000 0.000 13 PHE A N 7
ATOM 5365 C CA . PHE A 1 13 ? 15.997 18.200 -2.082 1.000 0.000 13 PHE A CA 7
ATOM 5366 C C . PHE A 1 13 ? 15.423 17.577 -0.816 1.000 0.000 13 PHE A C 7
ATOM 5367 O O . PHE A 1 13 ? 14.930 18.282 0.065 1.000 0.000 13 PHE A O 7
ATOM 5384 N N . GLY A 1 14 ? 15.492 16.253 -0.729 1.000 0.000 14 GLY A N 7
ATOM 5385 C CA . GLY A 1 14 ? 15.104 15.543 0.483 1.000 0.000 14 GLY A CA 7
ATOM 5386 C C . GLY A 1 14 ? 14.241 14.330 0.160 1.000 0.000 14 GLY A C 7
ATOM 5387 O O . GLY A 1 14 ? 13.953 14.054 -1.005 1.000 0.000 14 GLY A O 7
ATOM 5391 N N . ASP A 1 15 ? 13.833 13.607 1.198 1.000 0.000 15 ASP A N 7
ATOM 5392 C CA . ASP A 1 15 ? 13.017 12.411 1.025 1.000 0.000 15 ASP A CA 7
ATOM 5393 C C . ASP A 1 15 ? 11.576 12.662 1.451 1.000 0.000 15 ASP A C 7
ATOM 5394 O O . ASP A 1 15 ? 11.315 13.453 2.357 1.000 0.000 15 ASP A O 7
ATOM 5403 N N . THR A 1 16 ? 10.642 11.983 0.793 1.000 0.000 16 THR A N 7
ATOM 5404 C CA . THR A 1 16 ? 9.234 12.061 1.161 1.000 0.000 16 THR A CA 7
ATOM 5405 C C . THR A 1 16 ? 8.521 10.742 0.894 1.000 0.000 16 THR A C 7
ATOM 5406 O O . THR A 1 16 ? 9.115 9.799 0.369 1.000 0.000 16 THR A O 7
ATOM 5417 N N . ASN A 1 17 ? 7.244 10.681 1.259 1.000 0.000 17 ASN A N 7
ATOM 5418 C CA . ASN A 1 17 ? 6.458 9.463 1.096 1.000 0.000 17 ASN A CA 7
ATOM 5419 C C . ASN A 1 17 ? 5.044 9.779 0.628 1.000 0.000 17 ASN A C 7
ATOM 5420 O O . ASN A 1 17 ? 4.503 10.844 0.929 1.000 0.000 17 ASN A O 7
ATOM 5431 N N . SER A 1 18 ? 4.449 8.849 -0.111 1.000 0.000 18 SER A N 7
ATOM 5432 C CA . SER A 1 18 ? 3.077 9.005 -0.580 1.000 0.000 18 SER A CA 7
ATOM 5433 C C . SER A 1 18 ? 2.438 7.654 -0.870 1.000 0.000 18 SER A C 7
ATOM 5434 O O . SER A 1 18 ? 3.095 6.737 -1.363 1.000 0.000 18 SER A O 7
ATOM 5442 N N . GLU A 1 19 ? 1.150 7.535 -0.562 1.000 0.000 19 GLU A N 7
ATOM 5443 C CA . GLU A 1 19 ? 0.417 6.297 -0.796 1.000 0.000 19 GLU A CA 7
ATOM 5444 C C . GLU A 1 19 ? -0.043 6.195 -2.245 1.000 0.000 19 GLU A C 7
ATOM 5445 O O . GLU A 1 19 ? -0.464 7.184 -2.844 1.000 0.000 19 GLU A O 7
ATOM 5457 N N . ALA A 1 20 ? 0.040 4.992 -2.802 1.000 0.000 20 ALA A N 7
ATOM 5458 C CA . ALA A 1 20 ? -0.395 4.751 -4.173 1.000 0.000 20 ALA A CA 7
ATOM 5459 C C . ALA A 1 20 ? -0.971 3.350 -4.329 1.000 0.000 20 ALA A C 7
ATOM 5460 O O . ALA A 1 20 ? -0.637 2.443 -3.568 1.000 0.000 20 ALA A O 7
ATOM 5467 N N . VAL A 1 21 ? -1.839 3.180 -5.321 1.000 0.000 21 VAL A N 7
ATOM 5468 C CA . VAL A 1 21 ? -2.474 1.891 -5.570 1.000 0.000 21 VAL A CA 7
ATOM 5469 C C . VAL A 1 21 ? -1.451 0.844 -5.989 1.000 0.000 21 VAL A C 7
ATOM 5470 O O . VAL A 1 21 ? -1.589 -0.337 -5.668 1.000 0.000 21 VAL A O 7
ATOM 5483 N N . ASP A 1 22 ? -0.424 1.282 -6.709 1.000 0.000 22 ASP A N 7
ATOM 5484 C CA . ASP A 1 22 ? 0.600 0.375 -7.213 1.000 0.000 22 ASP A CA 7
ATOM 5485 C C . ASP A 1 22 ? 1.917 1.105 -7.445 1.000 0.000 22 ASP A C 7
ATOM 5486 O O . ASP A 1 22 ? 1.980 2.332 -7.361 1.000 0.000 22 ASP A O 7
ATOM 5495 N N . ALA A 1 23 ? 2.966 0.345 -7.736 1.000 0.000 23 ALA A N 7
ATOM 5496 C CA . ALA A 1 23 ? 4.275 0.921 -8.023 1.000 0.000 23 ALA A CA 7
ATOM 5497 C C . ALA A 1 23 ? 4.225 1.816 -9.255 1.000 0.000 23 ALA A C 7
ATOM 5498 O O . ALA A 1 23 ? 4.873 2.861 -9.302 1.000 0.000 23 ALA A O 7
ATOM 5505 N N . ALA A 1 24 ? 3.450 1.400 -10.251 1.000 0.000 24 ALA A N 7
ATOM 5506 C CA . ALA A 1 24 ? 3.259 2.196 -11.457 1.000 0.000 24 ALA A CA 7
ATOM 5507 C C . ALA A 1 24 ? 2.538 3.502 -11.146 1.000 0.000 24 ALA A C 7
ATOM 5508 O O . ALA A 1 24 ? 2.904 4.560 -11.657 1.000 0.000 24 ALA A O 7
ATOM 5515 N N . GLU A 1 25 ? 1.512 3.420 -10.307 1.000 0.000 25 GLU A N 7
ATOM 5516 C CA . GLU A 1 25 ? 0.757 4.599 -9.902 1.000 0.000 25 GLU A CA 7
ATOM 5517 C C . GLU A 1 25 ? 1.614 5.539 -9.064 1.000 0.000 25 GLU A C 7
ATOM 5518 O O . GLU A 1 25 ? 1.471 6.760 -9.142 1.000 0.000 25 GLU A O 7
ATOM 5530 N N . ALA A 1 26 ? 2.504 4.965 -8.262 1.000 0.000 26 ALA A N 7
ATOM 5531 C CA . ALA A 1 26 ? 3.459 5.751 -7.490 1.000 0.000 26 ALA A CA 7
ATOM 5532 C C . ALA A 1 26 ? 4.388 6.541 -8.403 1.000 0.000 26 ALA A C 7
ATOM 5533 O O . ALA A 1 26 ? 4.624 7.729 -8.186 1.000 0.000 26 ALA A O 7
ATOM 5540 N N . GLU A 1 27 ? 4.913 5.874 -9.425 1.000 0.000 27 GLU A N 7
ATOM 5541 C CA . GLU A 1 27 ? 5.753 6.531 -10.418 1.000 0.000 27 GLU A CA 7
ATOM 5542 C C . GLU A 1 27 ? 5.024 7.699 -11.071 1.000 0.000 27 GLU A C 7
ATOM 5543 O O . GLU A 1 27 ? 5.595 8.774 -11.254 1.000 0.000 27 GLU A O 7
ATOM 5555 N N . LYS A 1 28 ? 3.761 7.481 -11.418 1.000 0.000 28 LYS A N 7
ATOM 5556 C CA . LYS A 1 28 ? 2.944 8.522 -12.029 1.000 0.000 28 LYS A CA 7
ATOM 5557 C C . LYS A 1 28 ? 2.816 9.731 -11.112 1.000 0.000 28 LYS A C 7
ATOM 5558 O O . LYS A 1 28 ? 3.004 10.871 -11.541 1.000 0.000 28 LYS A O 7
ATOM 5577 N N . LYS A 1 29 ? 2.495 9.478 -9.848 1.000 0.000 29 LYS A N 7
ATOM 5578 C CA . LYS A 1 29 ? 2.329 10.546 -8.870 1.000 0.000 29 LYS A CA 7
ATOM 5579 C C . LYS A 1 29 ? 3.640 11.288 -8.636 1.000 0.000 29 LYS A C 7
ATOM 5580 O O . LYS A 1 29 ? 3.652 12.506 -8.459 1.000 0.000 29 LYS A O 7
ATOM 5599 N N . PHE A 1 30 ? 4.742 10.545 -8.638 1.000 0.000 30 PHE A N 7
ATOM 5600 C CA . PHE A 1 30 ? 6.052 11.119 -8.356 1.000 0.000 30 PHE A CA 7
ATOM 5601 C C . PHE A 1 30 ? 6.531 11.991 -9.509 1.000 0.000 30 PHE A C 7
ATOM 5602 O O . PHE A 1 30 ? 7.228 12.985 -9.301 1.000 0.000 30 PHE A O 7
ATOM 5619 N N . LYS A 1 31 ? 6.152 11.616 -10.726 1.000 0.000 31 LYS A N 7
ATOM 5620 C CA . LYS A 1 31 ? 6.394 12.451 -11.896 1.000 0.000 31 LYS A CA 7
ATOM 5621 C C . LYS A 1 31 ? 5.578 13.736 -11.832 1.000 0.000 31 LYS A C 7
ATOM 5622 O O . LYS A 1 31 ? 6.060 14.807 -12.201 1.000 0.000 31 LYS A O 7
ATOM 5641 N N . GLN A 1 32 ? 4.340 13.623 -11.362 1.000 0.000 32 GLN A N 7
ATOM 5642 C CA . GLN A 1 32 ? 3.487 14.789 -11.165 1.000 0.000 32 GLN A CA 7
ATOM 5643 C C . GLN A 1 32 ? 4.032 15.690 -10.065 1.000 0.000 32 GLN A C 7
ATOM 5644 O O . GLN A 1 32 ? 3.918 16.913 -10.137 1.000 0.000 32 GLN A O 7
ATOM 5658 N N . TYR A 1 33 ? 4.626 15.078 -9.045 1.000 0.000 33 TYR A N 7
ATOM 5659 C CA . TYR A 1 33 ? 5.242 15.827 -7.955 1.000 0.000 33 TYR A CA 7
ATOM 5660 C C . TYR A 1 33 ? 6.429 16.642 -8.449 1.000 0.000 33 TYR A C 7
ATOM 5661 O O . TYR A 1 33 ? 6.589 17.807 -8.084 1.000 0.000 33 TYR A O 7
ATOM 5679 N N . ALA A 1 34 ? 7.261 16.025 -9.281 1.000 0.000 34 ALA A N 7
ATOM 5680 C CA . ALA A 1 34 ? 8.393 16.715 -9.887 1.000 0.000 34 ALA A CA 7
ATOM 5681 C C . ALA A 1 34 ? 7.926 17.825 -10.820 1.000 0.000 34 ALA A C 7
ATOM 5682 O O . ALA A 1 34 ? 8.566 18.871 -10.924 1.000 0.000 34 ALA A O 7
ATOM 5689 N N . ASN A 1 35 ? 6.808 17.590 -11.497 1.000 0.000 35 ASN A N 7
ATOM 5690 C CA . ASN A 1 35 ? 6.186 18.614 -12.328 1.000 0.000 35 ASN A CA 7
ATOM 5691 C C . ASN A 1 35 ? 5.675 19.773 -11.481 1.000 0.000 35 ASN A C 7
ATOM 5692 O O . ASN A 1 35 ? 5.723 20.929 -11.902 1.000 0.000 35 ASN A O 7
ATOM 5703 N N . ASP A 1 36 ? 5.186 19.457 -10.288 1.000 0.000 36 ASP A N 7
ATOM 5704 C CA . ASP A 1 36 ? 4.762 20.479 -9.338 1.000 0.000 36 ASP A CA 7
ATOM 5705 C C . ASP A 1 36 ? 5.951 21.283 -8.827 1.000 0.000 36 ASP A C 7
ATOM 5706 O O . ASP A 1 36 ? 5.834 22.478 -8.556 1.000 0.000 36 ASP A O 7
ATOM 5715 N N . HIS A 1 37 ? 7.095 20.620 -8.697 1.000 0.000 37 HIS A N 7
ATOM 5716 C CA . HIS A 1 37 ? 8.336 21.296 -8.339 1.000 0.000 37 HIS A CA 7
ATOM 5717 C C . HIS A 1 37 ? 8.896 22.082 -9.518 1.000 0.000 37 HIS A C 7
ATOM 5718 O O . HIS A 1 37 ? 9.623 23.058 -9.337 1.000 0.000 37 HIS A O 7
ATOM 5732 N N . GLY A 1 38 ? 8.551 21.652 -10.727 1.000 0.000 38 GLY A N 7
ATOM 5733 C CA . GLY A 1 38 ? 8.922 22.379 -11.934 1.000 0.000 38 GLY A CA 7
ATOM 5734 C C . GLY A 1 38 ? 10.275 21.918 -12.462 1.000 0.000 38 GLY A C 7
ATOM 5735 O O . GLY A 1 38 ? 10.969 22.664 -13.153 1.000 0.000 38 GLY A O 7
ATOM 5739 N N . VAL A 1 39 ? 10.644 20.686 -12.132 1.000 0.000 39 VAL A N 7
ATOM 5740 C CA . VAL A 1 39 ? 11.923 20.129 -12.556 1.000 0.000 39 VAL A CA 7
ATOM 5741 C C . VAL A 1 39 ? 11.734 18.804 -13.281 1.000 0.000 39 VAL A C 7
ATOM 5742 O O . VAL A 1 39 ? 11.294 17.818 -12.688 1.000 0.000 39 VAL A O 7
ATOM 5755 N N . ASP A 1 40 ? 12.069 18.784 -14.567 1.000 0.000 40 ASP A N 7
ATOM 5756 C CA . ASP A 1 40 ? 11.984 17.566 -15.362 1.000 0.000 40 ASP A CA 7
ATOM 5757 C C . ASP A 1 40 ? 13.324 16.845 -15.409 1.000 0.000 40 ASP A C 7
ATOM 5758 O O . ASP A 1 40 ? 14.142 17.088 -16.298 1.000 0.000 40 ASP A O 7
ATOM 5767 N N . GLY A 1 41 ? 13.545 15.955 -14.448 1.000 0.000 41 GLY A N 7
ATOM 5768 C CA . GLY A 1 41 ? 14.793 15.203 -14.371 1.000 0.000 41 GLY A CA 7
ATOM 5769 C C . GLY A 1 41 ? 14.622 13.793 -14.921 1.000 0.000 41 GLY A C 7
ATOM 5770 O O . GLY A 1 41 ? 13.831 13.566 -15.837 1.000 0.000 41 GLY A O 7
ATOM 5774 N N . GLU A 1 42 ? 15.368 12.849 -14.358 1.000 0.000 42 GLU A N 7
ATOM 5775 C CA . GLU A 1 42 ? 15.232 11.446 -14.726 1.000 0.000 42 GLU A CA 7
ATOM 5776 C C . GLU A 1 42 ? 14.743 10.612 -13.548 1.000 0.000 42 GLU A C 7
ATOM 5777 O O . GLU A 1 42 ? 15.017 10.933 -12.392 1.000 0.000 42 GLU A O 7
ATOM 5789 N N . TRP A 1 43 ? 14.018 9.541 -13.849 1.000 0.000 43 TRP A N 7
ATOM 5790 C CA . TRP A 1 43 ? 13.366 8.741 -12.818 1.000 0.000 43 TRP A CA 7
ATOM 5791 C C . TRP A 1 43 ? 13.904 7.317 -12.803 1.000 0.000 43 TRP A C 7
ATOM 5792 O O . TRP A 1 43 ? 13.975 6.659 -13.841 1.000 0.000 43 TRP A O 7
ATOM 5813 N N . THR A 1 44 ? 14.282 6.845 -11.620 1.000 0.000 44 THR A N 7
ATOM 5814 C CA . THR A 1 44 ? 14.559 5.428 -11.412 1.000 0.000 44 THR A CA 7
ATOM 5815 C C . THR A 1 44 ? 13.728 4.868 -10.265 1.000 0.000 44 THR A C 7
ATOM 5816 O O . THR A 1 44 ? 13.101 5.617 -9.516 1.000 0.000 44 THR A O 7
ATOM 5827 N N . TYR A 1 45 ? 13.729 3.546 -10.132 1.000 0.000 45 TYR A N 7
ATOM 5828 C CA . TYR A 1 45 ? 12.876 2.874 -9.158 1.000 0.000 45 TYR A CA 7
ATOM 5829 C C . TYR A 1 45 ? 13.561 1.639 -8.587 1.000 0.000 45 TYR A C 7
ATOM 5830 O O . TYR A 1 45 ? 14.457 1.070 -9.209 1.000 0.000 45 TYR A O 7
ATOM 5848 N N . ASP A 1 46 ? 13.132 1.228 -7.398 1.000 0.000 46 ASP A N 7
ATOM 5849 C CA . ASP A 1 46 ? 13.549 -0.049 -6.833 1.000 0.000 46 ASP A CA 7
ATOM 5850 C C . ASP A 1 46 ? 12.384 -0.756 -6.150 1.000 0.000 46 ASP A C 7
ATOM 5851 O O . ASP A 1 46 ? 12.036 -0.440 -5.012 1.000 0.000 46 ASP A O 7
ATOM 5860 N N . ASP A 1 47 ? 11.786 -1.712 -6.851 1.000 0.000 47 ASP A N 7
ATOM 5861 C CA . ASP A 1 47 ? 10.575 -2.369 -6.373 1.000 0.000 47 ASP A CA 7
ATOM 5862 C C . ASP A 1 47 ? 10.854 -3.193 -5.123 1.000 0.000 47 ASP A C 7
ATOM 5863 O O . ASP A 1 47 ? 9.961 -3.419 -4.304 1.000 0.000 47 ASP A O 7
ATOM 5872 N N . ALA A 1 48 ? 12.097 -3.642 -4.979 1.000 0.000 48 ALA A N 7
ATOM 5873 C CA . ALA A 1 48 ? 12.489 -4.462 -3.840 1.000 0.000 48 ALA A CA 7
ATOM 5874 C C . ALA A 1 48 ? 12.383 -3.681 -2.536 1.000 0.000 48 ALA A C 7
ATOM 5875 O O . ALA A 1 48 ? 12.151 -4.257 -1.473 1.000 0.000 48 ALA A O 7
ATOM 5882 N N . THR A 1 49 ? 12.556 -2.367 -2.624 1.000 0.000 49 THR A N 7
ATOM 5883 C CA . THR A 1 49 ? 12.512 -1.507 -1.447 1.000 0.000 49 THR A CA 7
ATOM 5884 C C . THR A 1 49 ? 11.360 -0.515 -1.533 1.000 0.000 49 THR A C 7
ATOM 5885 O O . THR A 1 49 ? 11.214 0.357 -0.676 1.000 0.000 49 THR A O 7
ATOM 5896 N N . LYS A 1 50 ? 10.543 -0.653 -2.572 1.000 0.000 50 LYS A N 7
ATOM 5897 C CA . LYS A 1 50 ? 9.403 0.234 -2.773 1.000 0.000 50 LYS A CA 7
ATOM 5898 C C . LYS A 1 50 ? 9.837 1.694 -2.785 1.000 0.000 50 LYS A C 7
ATOM 5899 O O . LYS A 1 50 ? 9.125 2.567 -2.288 1.000 0.000 50 LYS A O 7
ATOM 5918 N N . THR A 1 51 ? 11.009 1.954 -3.355 1.000 0.000 51 THR A N 7
ATOM 5919 C CA . THR A 1 51 ? 11.604 3.284 -3.313 1.000 0.000 51 THR A CA 7
ATOM 5920 C C . THR A 1 51 ? 11.861 3.817 -4.717 1.000 0.000 51 THR A C 7
ATOM 5921 O O . THR A 1 51 ? 12.472 3.142 -5.545 1.000 0.000 51 THR A O 7
ATOM 5932 N N . PHE A 1 52 ? 11.392 5.033 -4.977 1.000 0.000 52 PHE A N 7
ATOM 5933 C CA . PHE A 1 52 ? 11.663 5.703 -6.243 1.000 0.000 52 PHE A CA 7
ATOM 5934 C C . PHE A 1 52 ? 12.608 6.883 -6.051 1.000 0.000 52 PHE A C 7
ATOM 5935 O O . PHE A 1 52 ? 12.645 7.492 -4.981 1.000 0.000 52 PHE A O 7
ATOM 5952 N N . THR A 1 53 ? 13.369 7.200 -7.091 1.000 0.000 53 THR A N 7
ATOM 5953 C CA . THR A 1 53 ? 14.331 8.295 -7.031 1.000 0.000 53 THR A CA 7
ATOM 5954 C C . THR A 1 53 ? 14.260 9.160 -8.283 1.000 0.000 53 THR A C 7
ATOM 5955 O O . THR A 1 53 ? 14.230 8.649 -9.402 1.000 0.000 53 THR A O 7
ATOM 5966 N N . VAL A 1 54 ? 14.234 10.473 -8.087 1.000 0.000 54 VAL A N 7
ATOM 5967 C CA . VAL A 1 54 ? 14.286 11.416 -9.198 1.000 0.000 54 VAL A CA 7
ATOM 5968 C C . VAL A 1 54 ? 15.431 12.406 -9.028 1.000 0.000 54 VAL A C 7
ATOM 5969 O O . VAL A 1 54 ? 15.633 12.956 -7.946 1.000 0.000 54 VAL A O 7
ATOM 5982 N N . THR A 1 55 ? 16.178 12.630 -10.104 1.000 0.000 55 THR A N 7
ATOM 5983 C CA . THR A 1 55 ? 17.334 13.517 -10.063 1.000 0.000 55 THR A CA 7
ATOM 5984 C C . THR A 1 55 ? 17.349 14.459 -11.259 1.000 0.000 55 THR A C 7
ATOM 5985 O O . THR A 1 55 ? 17.140 14.039 -12.396 1.000 0.000 55 THR A O 7
ATOM 5996 N N . ALA A 1 56 ? 17.597 15.737 -10.996 1.000 0.000 56 ALA A N 7
ATOM 5997 C CA . ALA A 1 56 ? 17.628 16.745 -12.048 1.000 0.000 56 ALA A CA 7
ATOM 5998 C C . ALA A 1 56 ? 18.780 16.498 -13.014 1.000 0.000 56 ALA A C 7
ATOM 5999 O O . ALA A 1 56 ? 18.673 15.670 -13.876 1.000 0.000 56 ALA A O 7
ATOM 6007 N N . THR A 1 1 ? -0.115 0.929 -1.142 1.000 0.000 1 THR A N 8
ATOM 6008 C CA . THR A 1 1 ? 0.645 1.185 0.076 1.000 0.000 1 THR A CA 8
ATOM 6009 C C . THR A 1 1 ? 1.434 2.484 -0.029 1.000 0.000 1 THR A C 8
ATOM 6010 O O . THR A 1 1 ? 1.269 3.245 -0.982 1.000 0.000 1 THR A O 8
ATOM 6023 N N . THR A 1 2 ? 2.290 2.731 0.955 1.000 0.000 2 THR A N 8
ATOM 6024 C CA . THR A 1 2 ? 3.109 3.937 0.974 1.000 0.000 2 THR A CA 8
ATOM 6025 C C . THR A 1 2 ? 4.464 3.694 0.324 1.000 0.000 2 THR A C 8
ATOM 6026 O O . THR A 1 2 ? 5.195 2.784 0.714 1.000 0.000 2 THR A O 8
ATOM 6037 N N . TYR A 1 3 ? 4.796 4.514 -0.669 1.000 0.000 3 TYR A N 8
ATOM 6038 C CA . TYR A 1 3 ? 6.061 4.383 -1.380 1.000 0.000 3 TYR A CA 8
ATOM 6039 C C . TYR A 1 3 ? 6.994 5.545 -1.063 1.000 0.000 3 TYR A C 8
ATOM 6040 O O . TYR A 1 3 ? 6.544 6.657 -0.785 1.000 0.000 3 TYR A O 8
ATOM 6058 N N . LYS A 1 4 ? 8.295 5.281 -1.106 1.000 0.000 4 LYS A N 8
ATOM 6059 C CA . LYS A 1 4 ? 9.292 6.284 -0.751 1.000 0.000 4 LYS A CA 8
ATOM 6060 C C . LYS A 1 4 ? 9.710 7.100 -1.968 1.000 0.000 4 LYS A C 8
ATOM 6061 O O . LYS A 1 4 ? 9.928 6.554 -3.049 1.000 0.000 4 LYS A O 8
ATOM 6080 N N . LEU A 1 5 ? 9.820 8.411 -1.785 1.000 0.000 5 LEU A N 8
ATOM 6081 C CA . LEU A 1 5 ? 10.256 9.301 -2.855 1.000 0.000 5 LEU A CA 8
ATOM 6082 C C . LEU A 1 5 ? 11.482 10.103 -2.440 1.000 0.000 5 LEU A C 8
ATOM 6083 O O . LEU A 1 5 ? 11.444 10.854 -1.465 1.000 0.000 5 LEU A O 8
ATOM 6099 N N . ILE A 1 6 ? 12.570 9.939 -3.185 1.000 0.000 6 ILE A N 8
ATOM 6100 C CA . ILE A 1 6 ? 13.790 10.698 -2.938 1.000 0.000 6 ILE A CA 8
ATOM 6101 C C . ILE A 1 6 ? 13.963 11.813 -3.961 1.000 0.000 6 ILE A C 8
ATOM 6102 O O . ILE A 1 6 ? 14.074 11.557 -5.160 1.000 0.000 6 ILE A O 8
ATOM 6118 N N . LEU A 1 7 ? 13.984 13.051 -3.480 1.000 0.000 7 LEU A N 8
ATOM 6119 C CA . LEU A 1 7 ? 14.048 14.213 -4.359 1.000 0.000 7 LEU A CA 8
ATOM 6120 C C . LEU A 1 7 ? 15.462 14.774 -4.428 1.000 0.000 7 LEU A C 8
ATOM 6121 O O . LEU A 1 7 ? 16.010 15.227 -3.424 1.000 0.000 7 LEU A O 8
ATOM 6137 N N . ASN A 1 8 ? 16.048 14.741 -5.620 1.000 0.000 8 ASN A N 8
ATOM 6138 C CA . ASN A 1 8 ? 17.265 15.496 -5.896 1.000 0.000 8 ASN A CA 8
ATOM 6139 C C . ASN A 1 8 ? 17.050 16.494 -7.026 1.000 0.000 8 ASN A C 8
ATOM 6140 O O . ASN A 1 8 ? 17.749 16.462 -8.039 1.000 0.000 8 ASN A O 8
ATOM 6151 N N . LEU A 1 9 ? 16.077 17.382 -6.847 1.000 0.000 9 LEU A N 8
ATOM 6152 C CA . LEU A 1 9 ? 15.690 18.317 -7.897 1.000 0.000 9 LEU A CA 8
ATOM 6153 C C . LEU A 1 9 ? 16.325 19.685 -7.678 1.000 0.000 9 LEU A C 8
ATOM 6154 O O . LEU A 1 9 ? 16.808 19.988 -6.587 1.000 0.000 9 LEU A O 8
ATOM 6170 N N . LYS A 1 10 ? 16.322 20.507 -8.721 1.000 0.000 10 LYS A N 8
ATOM 6171 C CA . LYS A 1 10 ? 16.991 21.802 -8.679 1.000 0.000 10 LYS A CA 8
ATOM 6172 C C . LYS A 1 10 ? 16.591 22.587 -7.437 1.000 0.000 10 LYS A C 8
ATOM 6173 O O . LYS A 1 10 ? 17.416 23.272 -6.831 1.000 0.000 10 LYS A O 8
ATOM 6192 N N . PHE A 1 11 ? 15.320 22.487 -7.063 1.000 0.000 11 PHE A N 8
ATOM 6193 C CA . PHE A 1 11 ? 14.793 23.237 -5.929 1.000 0.000 11 PHE A CA 8
ATOM 6194 C C . PHE A 1 11 ? 14.362 22.305 -4.804 1.000 0.000 11 PHE A C 8
ATOM 6195 O O . PHE A 1 11 ? 14.500 22.634 -3.626 1.000 0.000 11 PHE A O 8
ATOM 6212 N N . ALA A 1 12 ? 13.840 21.141 -5.174 1.000 0.000 12 ALA A N 8
ATOM 6213 C CA . ALA A 1 12 ? 13.297 20.201 -4.202 1.000 0.000 12 ALA A CA 8
ATOM 6214 C C . ALA A 1 12 ? 14.334 19.159 -3.802 1.000 0.000 12 ALA A C 8
ATOM 6215 O O . ALA A 1 12 ? 14.630 18.240 -4.566 1.000 0.000 12 ALA A O 8
ATOM 6222 N N . PHE A 1 13 ? 14.885 19.308 -2.603 1.000 0.000 13 PHE A N 8
ATOM 6223 C CA . PHE A 1 13 ? 15.801 18.318 -2.052 1.000 0.000 13 PHE A CA 8
ATOM 6224 C C . PHE A 1 13 ? 15.219 17.659 -0.807 1.000 0.000 13 PHE A C 8
ATOM 6225 O O . PHE A 1 13 ? 14.560 18.312 0.001 1.000 0.000 13 PHE A O 8
ATOM 6242 N N . GLY A 1 14 ? 15.467 16.362 -0.660 1.000 0.000 14 GLY A N 8
ATOM 6243 C CA . GLY A 1 14 ? 15.156 15.658 0.579 1.000 0.000 14 GLY A CA 8
ATOM 6244 C C . GLY A 1 14 ? 14.312 14.418 0.311 1.000 0.000 14 GLY A C 8
ATOM 6245 O O . GLY A 1 14 ? 13.958 14.132 -0.834 1.000 0.000 14 GLY A O 8
ATOM 6249 N N . ASP A 1 15 ? 13.992 13.686 1.372 1.000 0.000 15 ASP A N 8
ATOM 6250 C CA . ASP A 1 15 ? 13.203 12.466 1.252 1.000 0.000 15 ASP A CA 8
ATOM 6251 C C . ASP A 1 15 ? 11.777 12.682 1.742 1.000 0.000 15 ASP A C 8
ATOM 6252 O O . ASP A 1 15 ? 11.538 13.465 2.662 1.000 0.000 15 ASP A O 8
ATOM 6261 N N . THR A 1 16 ? 10.831 11.983 1.124 1.000 0.000 16 THR A N 8
ATOM 6262 C CA . THR A 1 16 ? 9.439 12.029 1.555 1.000 0.000 16 THR A CA 8
ATOM 6263 C C . THR A 1 16 ? 8.719 10.727 1.227 1.000 0.000 16 THR A C 8
ATOM 6264 O O . THR A 1 16 ? 9.305 9.808 0.656 1.000 0.000 16 THR A O 8
ATOM 6275 N N . ASN A 1 17 ? 7.443 10.655 1.593 1.000 0.000 17 ASN A N 8
ATOM 6276 C CA . ASN A 1 17 ? 6.632 9.476 1.314 1.000 0.000 17 ASN A CA 8
ATOM 6277 C C . ASN A 1 17 ? 5.275 9.863 0.742 1.000 0.000 17 ASN A C 8
ATOM 6278 O O . ASN A 1 17 ? 4.802 10.983 0.943 1.000 0.000 17 ASN A O 8
ATOM 6289 N N . SER A 1 18 ? 4.651 8.933 0.028 1.000 0.000 18 SER A N 8
ATOM 6290 C CA . SER A 1 18 ? 3.322 9.155 -0.527 1.000 0.000 18 SER A CA 8
ATOM 6291 C C . SER A 1 18 ? 2.618 7.835 -0.818 1.000 0.000 18 SER A C 8
ATOM 6292 O O . SER A 1 18 ? 3.244 6.872 -1.261 1.000 0.000 18 SER A O 8
ATOM 6300 N N . GLU A 1 19 ? 1.315 7.798 -0.567 1.000 0.000 19 GLU A N 8
ATOM 6301 C CA . GLU A 1 19 ? 0.529 6.587 -0.773 1.000 0.000 19 GLU A CA 8
ATOM 6302 C C . GLU A 1 19 ? 0.076 6.466 -2.223 1.000 0.000 19 GLU A C 8
ATOM 6303 O O . GLU A 1 19 ? -0.284 7.457 -2.856 1.000 0.000 19 GLU A O 8
ATOM 6315 N N . ALA A 1 20 ? 0.096 5.243 -2.743 1.000 0.000 20 ALA A N 8
ATOM 6316 C CA . ALA A 1 20 ? -0.343 4.984 -4.109 1.000 0.000 20 ALA A CA 8
ATOM 6317 C C . ALA A 1 20 ? -0.934 3.586 -4.242 1.000 0.000 20 ALA A C 8
ATOM 6318 O O . ALA A 1 20 ? -0.607 2.688 -3.467 1.000 0.000 20 ALA A O 8
ATOM 6325 N N . VAL A 1 21 ? -1.803 3.409 -5.231 1.000 0.000 21 VAL A N 8
ATOM 6326 C CA . VAL A 1 21 ? -2.467 2.128 -5.446 1.000 0.000 21 VAL A CA 8
ATOM 6327 C C . VAL A 1 21 ? -1.467 1.048 -5.833 1.000 0.000 21 VAL A C 8
ATOM 6328 O O . VAL A 1 21 ? -1.618 -0.115 -5.458 1.000 0.000 21 VAL A O 8
ATOM 6341 N N . ASP A 1 22 ? -0.445 1.437 -6.588 1.000 0.000 22 ASP A N 8
ATOM 6342 C CA . ASP A 1 22 ? 0.558 0.494 -7.068 1.000 0.000 22 ASP A CA 8
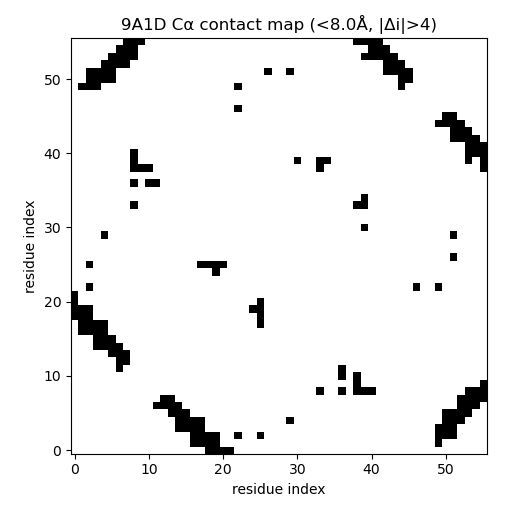ATOM 6343 C C . ASP A 1 22 ? 1.895 1.184 -7.304 1.000 0.000 22 ASP A C 8
ATOM 6344 O O . ASP A 1 22 ? 1.989 2.410 -7.256 1.000 0.000 22 ASP A O 8
ATOM 6353 N N . ALA A 1 23 ? 2.928 0.387 -7.561 1.000 0.000 23 ALA A N 8
ATOM 6354 C CA . ALA A 1 23 ? 4.256 0.921 -7.834 1.000 0.000 23 ALA A CA 8
ATOM 6355 C C . ALA A 1 23 ? 4.257 1.780 -9.093 1.000 0.000 23 ALA A C 8
ATOM 6356 O O . ALA A 1 23 ? 4.925 2.813 -9.150 1.000 0.000 23 ALA A O 8
ATOM 6363 N N . ALA A 1 24 ? 3.505 1.348 -10.099 1.000 0.000 24 ALA A N 8
ATOM 6364 C CA . ALA A 1 24 ? 3.353 2.117 -11.328 1.000 0.000 24 ALA A CA 8
ATOM 6365 C C . ALA A 1 24 ? 2.638 3.436 -11.068 1.000 0.000 24 ALA A C 8
ATOM 6366 O O . ALA A 1 24 ? 3.023 4.477 -11.599 1.000 0.000 24 ALA A O 8
ATOM 6373 N N . GLU A 1 25 ? 1.594 3.385 -10.247 1.000 0.000 25 GLU A N 8
ATOM 6374 C CA . GLU A 1 25 ? 0.843 4.582 -9.889 1.000 0.000 25 GLU A CA 8
ATOM 6375 C C . GLU A 1 25 ? 1.694 5.542 -9.067 1.000 0.000 25 GLU A C 8
ATOM 6376 O O . GLU A 1 25 ? 1.561 6.760 -9.185 1.000 0.000 25 GLU A O 8
ATOM 6388 N N . ALA A 1 26 ? 2.569 4.986 -8.236 1.000 0.000 26 ALA A N 8
ATOM 6389 C CA . ALA A 1 26 ? 3.518 5.788 -7.474 1.000 0.000 26 ALA A CA 8
ATOM 6390 C C . ALA A 1 26 ? 4.454 6.559 -8.396 1.000 0.000 26 ALA A C 8
ATOM 6391 O O . ALA A 1 26 ? 4.666 7.758 -8.218 1.000 0.000 26 ALA A O 8
ATOM 6398 N N . GLU A 1 27 ? 5.011 5.863 -9.380 1.000 0.000 27 GLU A N 8
ATOM 6399 C CA . GLU A 1 27 ? 5.860 6.497 -10.381 1.000 0.000 27 GLU A CA 8
ATOM 6400 C C . GLU A 1 27 ? 5.133 7.642 -11.075 1.000 0.000 27 GLU A C 8
ATOM 6401 O O . GLU A 1 27 ? 5.700 8.716 -11.279 1.000 0.000 27 GLU A O 8
ATOM 6413 N N . LYS A 1 28 ? 3.877 7.407 -11.435 1.000 0.000 28 LYS A N 8
ATOM 6414 C CA . LYS A 1 28 ? 3.062 8.426 -12.084 1.000 0.000 28 LYS A CA 8
ATOM 6415 C C . LYS A 1 28 ? 2.911 9.657 -11.200 1.000 0.000 28 LYS A C 8
ATOM 6416 O O . LYS A 1 28 ? 3.094 10.786 -11.654 1.000 0.000 28 LYS A O 8
ATOM 6435 N N . LYS A 1 29 ? 2.574 9.432 -9.934 1.000 0.000 29 LYS A N 8
ATOM 6436 C CA . LYS A 1 29 ? 2.373 10.523 -8.989 1.000 0.000 29 LYS A CA 8
ATOM 6437 C C . LYS A 1 29 ? 3.656 11.317 -8.782 1.000 0.000 29 LYS A C 8
ATOM 6438 O O . LYS A 1 29 ? 3.627 12.544 -8.668 1.000 0.000 29 LYS A O 8
ATOM 6457 N N . PHE A 1 30 ? 4.780 10.612 -8.733 1.000 0.000 30 PHE A N 8
ATOM 6458 C CA . PHE A 1 30 ? 6.064 11.236 -8.435 1.000 0.000 30 PHE A CA 8
ATOM 6459 C C . PHE A 1 30 ? 6.563 12.061 -9.615 1.000 0.000 30 PHE A C 8
ATOM 6460 O O . PHE A 1 30 ? 7.257 13.062 -9.436 1.000 0.000 30 PHE A O 8
ATOM 6477 N N . LYS A 1 31 ? 6.206 11.634 -10.821 1.000 0.000 31 LYS A N 8
ATOM 6478 C CA . LYS A 1 31 ? 6.447 12.430 -12.019 1.000 0.000 31 LYS A CA 8
ATOM 6479 C C . LYS A 1 31 ? 5.591 13.690 -12.023 1.000 0.000 31 LYS A C 8
ATOM 6480 O O . LYS A 1 31 ? 6.043 14.758 -12.436 1.000 0.000 31 LYS A O 8
ATOM 6499 N N . GLN A 1 32 ? 4.353 13.560 -11.561 1.000 0.000 32 GLN A N 8
ATOM 6500 C CA . GLN A 1 32 ? 3.467 14.708 -11.408 1.000 0.000 32 GLN A CA 8
ATOM 6501 C C . GLN A 1 32 ? 3.969 15.651 -10.322 1.000 0.000 32 GLN A C 8
ATOM 6502 O O . GLN A 1 32 ? 3.810 16.868 -10.421 1.000 0.000 32 GLN A O 8
ATOM 6516 N N . TYR A 1 33 ? 4.574 15.082 -9.285 1.000 0.000 33 TYR A N 8
ATOM 6517 C CA . TYR A 1 33 ? 5.158 15.874 -8.210 1.000 0.000 33 TYR A CA 8
ATOM 6518 C C . TYR A 1 33 ? 6.319 16.719 -8.716 1.000 0.000 33 TYR A C 8
ATOM 6519 O O . TYR A 1 33 ? 6.439 17.896 -8.374 1.000 0.000 33 TYR A O 8
ATOM 6537 N N . ALA A 1 34 ? 7.174 16.113 -9.534 1.000 0.000 34 ALA A N 8
ATOM 6538 C CA . ALA A 1 34 ? 8.282 16.831 -10.154 1.000 0.000 34 ALA A CA 8
ATOM 6539 C C . ALA A 1 34 ? 7.777 17.909 -11.104 1.000 0.000 34 ALA A C 8
ATOM 6540 O O . ALA A 1 34 ? 8.378 18.976 -11.223 1.000 0.000 34 ALA A O 8
ATOM 6547 N N . ASN A 1 35 ? 6.667 17.625 -11.777 1.000 0.000 35 ASN A N 8
ATOM 6548 C CA . ASN A 1 35 ? 6.008 18.615 -12.620 1.000 0.000 35 ASN A CA 8
ATOM 6549 C C . ASN A 1 35 ? 5.458 19.766 -11.788 1.000 0.000 35 ASN A C 8
ATOM 6550 O O . ASN A 1 35 ? 5.465 20.918 -12.224 1.000 0.000 35 ASN A O 8
ATOM 6561 N N . ASP A 1 36 ? 4.982 19.450 -10.590 1.000 0.000 36 ASP A N 8
ATOM 6562 C CA . ASP A 1 36 ? 4.525 20.469 -9.653 1.000 0.000 36 ASP A CA 8
ATOM 6563 C C . ASP A 1 36 ? 5.687 21.307 -9.140 1.000 0.000 36 ASP A C 8
ATOM 6564 O O . ASP A 1 36 ? 5.536 22.499 -8.870 1.000 0.000 36 ASP A O 8
ATOM 6573 N N . HIS A 1 37 ? 6.850 20.678 -9.006 1.000 0.000 37 HIS A N 8
ATOM 6574 C CA . HIS A 1 37 ? 8.071 21.390 -8.647 1.000 0.000 37 HIS A CA 8
ATOM 6575 C C . HIS A 1 37 ? 8.607 22.193 -9.826 1.000 0.000 37 HIS A C 8
ATOM 6576 O O . HIS A 1 37 ? 9.288 23.202 -9.645 1.000 0.000 37 HIS A O 8
ATOM 6590 N N . GLY A 1 38 ? 8.298 21.737 -11.035 1.000 0.000 38 GLY A N 8
ATOM 6591 C CA . GLY A 1 38 ? 8.711 22.435 -12.246 1.000 0.000 38 GLY A CA 8
ATOM 6592 C C . GLY A 1 38 ? 10.122 22.033 -12.658 1.000 0.000 38 GLY A C 8
ATOM 6593 O O . GLY A 1 38 ? 10.836 22.807 -13.297 1.000 0.000 38 GLY A O 8
ATOM 6597 N N . VAL A 1 39 ? 10.518 20.820 -12.289 1.000 0.000 39 VAL A N 8
ATOM 6598 C CA . VAL A 1 39 ? 11.867 20.339 -12.560 1.000 0.000 39 VAL A CA 8
ATOM 6599 C C . VAL A 1 39 ? 11.840 19.022 -13.324 1.000 0.000 39 VAL A C 8
ATOM 6600 O O . VAL A 1 39 ? 11.208 18.057 -12.895 1.000 0.000 39 VAL A O 8
ATOM 6613 N N . ASP A 1 40 ? 12.529 18.989 -14.460 1.000 0.000 40 ASP A N 8
ATOM 6614 C CA . ASP A 1 40 ? 12.718 17.750 -15.206 1.000 0.000 40 ASP A CA 8
ATOM 6615 C C . ASP A 1 40 ? 13.998 17.041 -14.781 1.000 0.000 40 ASP A C 8
ATOM 6616 O O . ASP A 1 40 ? 14.954 17.678 -14.338 1.000 0.000 40 ASP A O 8
ATOM 6625 N N . GLY A 1 41 ? 14.011 15.720 -14.921 1.000 0.000 41 GLY A N 8
ATOM 6626 C CA . GLY A 1 41 ? 15.154 14.917 -14.505 1.000 0.000 41 GLY A CA 8
ATOM 6627 C C . GLY A 1 41 ? 14.975 13.457 -14.901 1.000 0.000 41 GLY A C 8
ATOM 6628 O O . GLY A 1 41 ? 14.138 13.129 -15.742 1.000 0.000 41 GLY A O 8
ATOM 6632 N N . GLU A 1 42 ? 15.765 12.582 -14.288 1.000 0.000 42 GLU A N 8
ATOM 6633 C CA . GLU A 1 42 ? 15.695 11.153 -14.576 1.000 0.000 42 GLU A CA 8
ATOM 6634 C C . GLU A 1 42 ? 15.163 10.377 -13.378 1.000 0.000 42 GLU A C 8
ATOM 6635 O O . GLU A 1 42 ? 15.421 10.736 -12.229 1.000 0.000 42 GLU A O 8
ATOM 6647 N N . TRP A 1 43 ? 14.419 9.311 -13.654 1.000 0.000 43 TRP A N 8
ATOM 6648 C CA . TRP A 1 43 ? 13.815 8.505 -12.600 1.000 0.000 43 TRP A CA 8
ATOM 6649 C C . TRP A 1 43 ? 14.455 7.124 -12.528 1.000 0.000 43 TRP A C 8
ATOM 6650 O O . TRP A 1 43 ? 14.550 6.421 -13.533 1.000 0.000 43 TRP A O 8
ATOM 6671 N N . THR A 1 44 ? 14.891 6.742 -11.333 1.000 0.000 44 THR A N 8
ATOM 6672 C CA . THR A 1 44 ? 15.352 5.381 -11.084 1.000 0.000 44 THR A CA 8
ATOM 6673 C C . THR A 1 44 ? 14.785 4.838 -9.778 1.000 0.000 44 THR A C 8
ATOM 6674 O O . THR A 1 44 ? 14.866 5.490 -8.738 1.000 0.000 44 THR A O 8
ATOM 6685 N N . TYR A 1 45 ? 14.212 3.640 -9.841 1.000 0.000 45 TYR A N 8
ATOM 6686 C CA . TYR A 1 45 ? 13.435 3.105 -8.730 1.000 0.000 45 TYR A CA 8
ATOM 6687 C C . TYR A 1 45 ? 13.607 1.596 -8.613 1.000 0.000 45 TYR A C 8
ATOM 6688 O O . TYR A 1 45 ? 14.092 0.944 -9.539 1.000 0.000 45 TYR A O 8
ATOM 6706 N N . ASP A 1 46 ? 13.207 1.046 -7.472 1.000 0.000 46 ASP A N 8
ATOM 6707 C CA . ASP A 1 46 ? 13.234 -0.398 -7.266 1.000 0.000 46 ASP A CA 8
ATOM 6708 C C . ASP A 1 46 ? 11.961 -0.880 -6.583 1.000 0.000 46 ASP A C 8
ATOM 6709 O O . ASP A 1 46 ? 11.718 -0.576 -5.416 1.000 0.000 46 ASP A O 8
ATOM 6718 N N . ASP A 1 47 ? 11.151 -1.635 -7.318 1.000 0.000 47 ASP A N 8
ATOM 6719 C CA . ASP A 1 47 ? 9.866 -2.101 -6.809 1.000 0.000 47 ASP A CA 8
ATOM 6720 C C . ASP A 1 47 ? 10.052 -3.053 -5.635 1.000 0.000 47 ASP A C 8
ATOM 6721 O O . ASP A 1 47 ? 9.179 -3.170 -4.774 1.000 0.000 47 ASP A O 8
ATOM 6730 N N . ALA A 1 48 ? 11.194 -3.732 -5.605 1.000 0.000 48 ALA A N 8
ATOM 6731 C CA . ALA A 1 48 ? 11.497 -4.675 -4.534 1.000 0.000 48 ALA A CA 8
ATOM 6732 C C . ALA A 1 48 ? 11.649 -3.959 -3.197 1.000 0.000 48 ALA A C 8
ATOM 6733 O O . ALA A 1 48 ? 11.404 -4.538 -2.141 1.000 0.000 48 ALA A O 8
ATOM 6740 N N . THR A 1 49 ? 12.057 -2.695 -3.252 1.000 0.000 49 THR A N 8
ATOM 6741 C CA . THR A 1 49 ? 12.258 -1.902 -2.046 1.000 0.000 49 THR A CA 8
ATOM 6742 C C . THR A 1 49 ? 11.273 -0.741 -1.980 1.000 0.000 49 THR A C 8
ATOM 6743 O O . THR A 1 49 ? 11.319 0.072 -1.057 1.000 0.000 49 THR A O 8
ATOM 6754 N N . LYS A 1 50 ? 10.385 -0.668 -2.965 1.000 0.000 50 LYS A N 8
ATOM 6755 C CA . LYS A 1 50 ? 9.335 0.344 -2.976 1.000 0.000 50 LYS A CA 8
ATOM 6756 C C . LYS A 1 50 ? 9.920 1.745 -2.855 1.000 0.000 50 LYS A C 8
ATOM 6757 O O . LYS A 1 50 ? 9.346 2.613 -2.196 1.000 0.000 50 LYS A O 8
ATOM 6776 N N . THR A 1 51 ? 11.064 1.961 -3.495 1.000 0.000 51 THR A N 8
ATOM 6777 C CA . THR A 1 51 ? 11.776 3.229 -3.386 1.000 0.000 51 THR A CA 8
ATOM 6778 C C . THR A 1 51 ? 11.974 3.869 -4.754 1.000 0.000 51 THR A C 8
ATOM 6779 O O . THR A 1 51 ? 12.519 3.249 -5.667 1.000 0.000 51 THR A O 8
ATOM 6790 N N . PHE A 1 52 ? 11.529 5.113 -4.890 1.000 0.000 52 PHE A N 8
ATOM 6791 C CA . PHE A 1 52 ? 11.651 5.838 -6.149 1.000 0.000 52 PHE A CA 8
ATOM 6792 C C . PHE A 1 52 ? 12.543 7.063 -5.994 1.000 0.000 52 PHE A C 8
ATOM 6793 O O . PHE A 1 52 ? 12.256 7.955 -5.195 1.000 0.000 52 PHE A O 8
ATOM 6810 N N . THR A 1 53 ? 13.625 7.102 -6.764 1.000 0.000 53 THR A N 8
ATOM 6811 C CA . THR A 1 53 ? 14.552 8.227 -6.728 1.000 0.000 53 THR A CA 8
ATOM 6812 C C . THR A 1 53 ? 14.476 9.043 -8.012 1.000 0.000 53 THR A C 8
ATOM 6813 O O . THR A 1 53 ? 14.404 8.489 -9.108 1.000 0.000 53 THR A O 8
ATOM 6824 N N . VAL A 1 54 ? 14.494 10.364 -7.869 1.000 0.000 54 VAL A N 8
ATOM 6825 C CA . VAL A 1 54 ? 14.543 11.259 -9.019 1.000 0.000 54 VAL A CA 8
ATOM 6826 C C . VAL A 1 54 ? 15.636 12.307 -8.855 1.000 0.000 54 VAL A C 8
ATOM 6827 O O . VAL A 1 54 ? 15.782 12.905 -7.789 1.000 0.000 54 VAL A O 8
ATOM 6840 N N . THR A 1 55 ? 16.403 12.526 -9.918 1.000 0.000 55 THR A N 8
ATOM 6841 C CA . THR A 1 55 ? 17.518 13.464 -9.879 1.000 0.000 55 THR A CA 8
ATOM 6842 C C . THR A 1 55 ? 17.524 14.365 -11.107 1.000 0.000 55 THR A C 8
ATOM 6843 O O . THR A 1 55 ? 17.371 13.895 -12.234 1.000 0.000 55 THR A O 8
ATOM 6854 N N . ALA A 1 56 ? 17.701 15.662 -10.881 1.000 0.000 56 ALA A N 8
ATOM 6855 C CA . ALA A 1 56 ? 17.715 16.634 -11.969 1.000 0.000 56 ALA A CA 8
ATOM 6856 C C . ALA A 1 56 ? 19.090 16.712 -12.620 1.000 0.000 56 ALA A C 8
ATOM 6857 O O . ALA A 1 56 ? 19.422 15.884 -13.422 1.000 0.000 56 ALA A O 8
ATOM 6865 N N . THR A 1 1 ? -0.503 0.749 0.167 1.000 0.000 1 THR A N 9
ATOM 6866 C CA . THR A 1 1 ? 0.949 0.681 0.272 1.000 0.000 1 THR A CA 9
ATOM 6867 C C . THR A 1 1 ? 1.578 2.060 0.119 1.000 0.000 1 THR A C 9
ATOM 6868 O O . THR A 1 1 ? 1.292 2.781 -0.837 1.000 0.000 1 THR A O 9
ATOM 6881 N N . THR A 1 2 ? 2.434 2.423 1.068 1.000 0.000 2 THR A N 9
ATOM 6882 C CA . THR A 1 2 ? 3.140 3.698 1.016 1.000 0.000 2 THR A CA 9
ATOM 6883 C C . THR A 1 2 ? 4.490 3.554 0.326 1.000 0.000 2 THR A C 9
ATOM 6884 O O . THR A 1 2 ? 5.312 2.726 0.718 1.000 0.000 2 THR A O 9
ATOM 6895 N N . TYR A 1 3 ? 4.712 4.363 -0.703 1.000 0.000 3 TYR A N 9
ATOM 6896 C CA . TYR A 1 3 ? 5.951 4.307 -1.469 1.000 0.000 3 TYR A CA 9
ATOM 6897 C C . TYR A 1 3 ? 6.840 5.506 -1.171 1.000 0.000 3 TYR A C 9
ATOM 6898 O O . TYR A 1 3 ? 6.350 6.596 -0.874 1.000 0.000 3 TYR A O 9
ATOM 6916 N N . LYS A 1 4 ? 8.150 5.300 -1.251 1.000 0.000 4 LYS A N 9
ATOM 6917 C CA . LYS A 1 4 ? 9.112 6.343 -0.914 1.000 0.000 4 LYS A CA 9
ATOM 6918 C C . LYS A 1 4 ? 9.664 7.010 -2.167 1.000 0.000 4 LYS A C 9
ATOM 6919 O O . LYS A 1 4 ? 9.969 6.341 -3.154 1.000 0.000 4 LYS A O 9
ATOM 6938 N N . LEU A 1 5 ? 9.790 8.331 -2.121 1.000 0.000 5 LEU A N 9
ATOM 6939 C CA . LEU A 1 5 ? 10.416 9.080 -3.205 1.000 0.000 5 LEU A CA 9
ATOM 6940 C C . LEU A 1 5 ? 11.617 9.871 -2.707 1.000 0.000 5 LEU A C 9
ATOM 6941 O O . LEU A 1 5 ? 11.527 10.595 -1.716 1.000 0.000 5 LEU A O 9
ATOM 6957 N N . ILE A 1 6 ? 12.741 9.730 -3.400 1.000 0.000 6 ILE A N 9
ATOM 6958 C CA . ILE A 1 6 ? 13.916 10.552 -3.132 1.000 0.000 6 ILE A CA 9
ATOM 6959 C C . ILE A 1 6 ? 14.056 11.665 -4.161 1.000 0.000 6 ILE A C 9
ATOM 6960 O O . ILE A 1 6 ? 14.282 11.406 -5.343 1.000 0.000 6 ILE A O 9
ATOM 6976 N N . LEU A 1 7 ? 13.920 12.906 -3.705 1.000 0.000 7 LEU A N 9
ATOM 6977 C CA . LEU A 1 7 ? 14.004 14.061 -4.591 1.000 0.000 7 LEU A CA 9
ATOM 6978 C C . LEU A 1 7 ? 15.395 14.683 -4.556 1.000 0.000 7 LEU A C 9
ATOM 6979 O O . LEU A 1 7 ? 15.886 15.069 -3.495 1.000 0.000 7 LEU A O 9
ATOM 6995 N N . ASN A 1 8 ? 16.026 14.775 -5.722 1.000 0.000 8 ASN A N 9
ATOM 6996 C CA . ASN A 1 8 ? 17.245 15.560 -5.873 1.000 0.000 8 ASN A CA 9
ATOM 6997 C C . ASN A 1 8 ? 17.094 16.606 -6.970 1.000 0.000 8 ASN A C 9
ATOM 6998 O O . ASN A 1 8 ? 17.837 16.602 -7.952 1.000 0.000 8 ASN A O 9
ATOM 7009 N N . LEU A 1 9 ? 16.127 17.501 -6.798 1.000 0.000 9 LEU A N 9
ATOM 7010 C CA . LEU A 1 9 ? 15.816 18.498 -7.816 1.000 0.000 9 LEU A CA 9
ATOM 7011 C C . LEU A 1 9 ? 16.484 19.831 -7.505 1.000 0.000 9 LEU A C 9
ATOM 7012 O O . LEU A 1 9 ? 16.948 20.059 -6.389 1.000 0.000 9 LEU A O 9
ATOM 7028 N N . LYS A 1 10 ? 16.531 20.710 -8.501 1.000 0.000 10 LYS A N 9
ATOM 7029 C CA . LYS A 1 10 ? 17.217 21.988 -8.363 1.000 0.000 10 LYS A CA 9
ATOM 7030 C C . LYS A 1 10 ? 16.784 22.712 -7.094 1.000 0.000 10 LYS A C 9
ATOM 7031 O O . LYS A 1 10 ? 17.596 23.348 -6.423 1.000 0.000 10 LYS A O 9
ATOM 7050 N N . PHE A 1 11 ? 15.500 22.611 -6.771 1.000 0.000 11 PHE A N 9
ATOM 7051 C CA . PHE A 1 11 ? 14.943 23.305 -5.616 1.000 0.000 11 PHE A CA 9
ATOM 7052 C C . PHE A 1 11 ? 14.457 22.319 -4.562 1.000 0.000 11 PHE A C 9
ATOM 7053 O O . PHE A 1 11 ? 14.556 22.578 -3.363 1.000 0.000 11 PHE A O 9
ATOM 7070 N N . ALA A 1 12 ? 13.932 21.186 -5.017 1.000 0.000 12 ALA A N 9
ATOM 7071 C CA . ALA A 1 12 ? 13.337 20.202 -4.119 1.000 0.000 12 ALA A CA 9
ATOM 7072 C C . ALA A 1 12 ? 14.341 19.120 -3.746 1.000 0.000 12 ALA A C 9
ATOM 7073 O O . ALA A 1 12 ? 14.619 18.218 -4.536 1.000 0.000 12 ALA A O 9
ATOM 7080 N N . PHE A 1 13 ? 14.884 19.215 -2.536 1.000 0.000 13 PHE A N 9
ATOM 7081 C CA . PHE A 1 13 ? 15.751 18.172 -2.002 1.000 0.000 13 PHE A CA 9
ATOM 7082 C C . PHE A 1 13 ? 15.106 17.478 -0.808 1.000 0.000 13 PHE A C 9
ATOM 7083 O O . PHE A 1 13 ? 14.448 18.117 0.013 1.000 0.000 13 PHE A O 9
ATOM 7100 N N . GLY A 1 14 ? 15.298 16.167 -0.717 1.000 0.000 14 GLY A N 9
ATOM 7101 C CA . GLY A 1 14 ? 14.925 15.418 0.477 1.000 0.000 14 GLY A CA 9
ATOM 7102 C C . GLY A 1 14 ? 14.031 14.235 0.128 1.000 0.000 14 GLY A C 9
ATOM 7103 O O . GLY A 1 14 ? 13.728 13.998 -1.042 1.000 0.000 14 GLY A O 9
ATOM 7107 N N . ASP A 1 15 ? 13.611 13.495 1.148 1.000 0.000 15 ASP A N 9
ATOM 7108 C CA . ASP A 1 15 ? 12.781 12.314 0.948 1.000 0.000 15 ASP A CA 9
ATOM 7109 C C . ASP A 1 15 ? 11.326 12.598 1.301 1.000 0.000 15 ASP A C 9
ATOM 7110 O O . ASP A 1 15 ? 11.036 13.430 2.160 1.000 0.000 15 ASP A O 9
ATOM 7119 N N . THR A 1 16 ? 10.413 11.901 0.632 1.000 0.000 16 THR A N 9
ATOM 7120 C CA . THR A 1 16 ? 8.992 12.002 0.943 1.000 0.000 16 THR A CA 9
ATOM 7121 C C . THR A 1 16 ? 8.285 10.670 0.732 1.000 0.000 16 THR A C 9
ATOM 7122 O O . THR A 1 16 ? 8.870 9.724 0.204 1.000 0.000 16 THR A O 9
ATOM 7133 N N . ASN A 1 17 ? 7.024 10.603 1.146 1.000 0.000 17 ASN A N 9
ATOM 7134 C CA . ASN A 1 17 ? 6.255 9.367 1.061 1.000 0.000 17 ASN A CA 9
ATOM 7135 C C . ASN A 1 17 ? 4.821 9.639 0.630 1.000 0.000 17 ASN A C 9
ATOM 7136 O O . ASN A 1 17 ? 4.199 10.602 1.080 1.000 0.000 17 ASN A O 9
ATOM 7147 N N . SER A 1 18 ? 4.299 8.786 -0.245 1.000 0.000 18 SER A N 9
ATOM 7148 C CA . SER A 1 18 ? 2.909 8.883 -0.673 1.000 0.000 18 SER A CA 9
ATOM 7149 C C . SER A 1 18 ? 2.278 7.504 -0.813 1.000 0.000 18 SER A C 9
ATOM 7150 O O . SER A 1 18 ? 2.941 6.545 -1.208 1.000 0.000 18 SER A O 9
ATOM 7158 N N . GLU A 1 19 ? 0.994 7.410 -0.486 1.000 0.000 19 GLU A N 9
ATOM 7159 C CA . G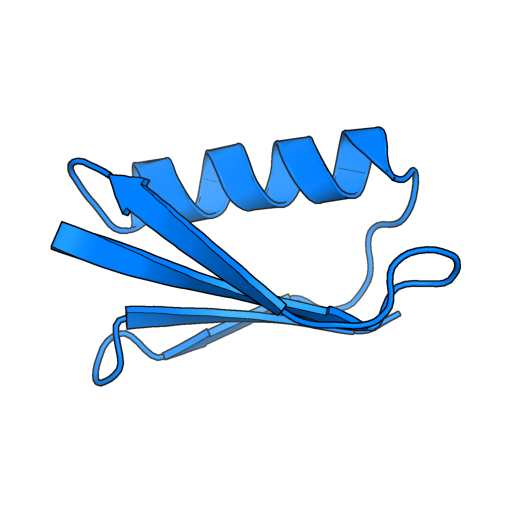LU A 1 19 ? 0.263 6.153 -0.602 1.000 0.000 19 GLU A CA 9
ATOM 7160 C C . GLU A 1 19 ? -0.268 5.953 -2.016 1.000 0.000 19 GLU A C 9
ATOM 7161 O O . GLU A 1 19 ? -0.739 6.897 -2.651 1.000 0.000 19 GLU A O 9
ATOM 7173 N N . ALA A 1 20 ? -0.191 4.720 -2.503 1.000 0.000 20 ALA A N 9
ATOM 7174 C CA . ALA A 1 20 ? -0.668 4.394 -3.842 1.000 0.000 20 ALA A CA 9
ATOM 7175 C C . ALA A 1 20 ? -1.106 2.938 -3.930 1.000 0.000 20 ALA A C 9
ATOM 7176 O O . ALA A 1 20 ? -0.649 2.093 -3.159 1.000 0.000 20 ALA A O 9
ATOM 7183 N N . VAL A 1 21 ? -1.993 2.648 -4.876 1.000 0.000 21 VAL A N 9
ATOM 7184 C CA . VAL A 1 21 ? -2.500 1.293 -5.063 1.000 0.000 21 VAL A CA 9
ATOM 7185 C C . VAL A 1 21 ? -1.419 0.374 -5.619 1.000 0.000 21 VAL A C 9
ATOM 7186 O O . VAL A 1 21 ? -1.398 -0.822 -5.327 1.000 0.000 21 VAL A O 9
ATOM 7199 N N . ASP A 1 22 ? -0.525 0.939 -6.422 1.000 0.000 22 ASP A N 9
ATOM 7200 C CA . ASP A 1 22 ? 0.537 0.163 -7.053 1.000 0.000 22 ASP A CA 9
ATOM 7201 C C . ASP A 1 22 ? 1.755 1.030 -7.343 1.000 0.000 22 ASP A C 9
ATOM 7202 O O . ASP A 1 22 ? 1.701 2.253 -7.223 1.000 0.000 22 ASP A O 9
ATOM 7211 N N . ALA A 1 23 ? 2.853 0.388 -7.725 1.000 0.000 23 ALA A N 9
ATOM 7212 C CA . ALA A 1 23 ? 4.084 1.100 -8.047 1.000 0.000 23 ALA A CA 9
ATOM 7213 C C . ALA A 1 23 ? 3.905 1.982 -9.276 1.000 0.000 23 ALA A C 9
ATOM 7214 O O . ALA A 1 23 ? 4.576 3.004 -9.421 1.000 0.000 23 ALA A O 9
ATOM 7221 N N . ALA A 1 24 ? 2.997 1.580 -10.158 1.000 0.000 24 ALA A N 9
ATOM 7222 C CA . ALA A 1 24 ? 2.682 2.367 -11.345 1.000 0.000 24 ALA A CA 9
ATOM 7223 C C . ALA A 1 24 ? 2.057 3.704 -10.970 1.000 0.000 24 ALA A C 9
ATOM 7224 O O . ALA A 1 24 ? 2.447 4.750 -11.488 1.000 0.000 24 ALA A O 9
ATOM 7231 N N . GLU A 1 25 ? 1.083 3.663 -10.066 1.000 0.000 25 GLU A N 9
ATOM 7232 C CA . GLU A 1 25 ? 0.440 4.877 -9.578 1.000 0.000 25 GLU A CA 9
ATOM 7233 C C . GLU A 1 25 ? 1.423 5.747 -8.805 1.000 0.000 25 GLU A C 9
ATOM 7234 O O . GLU A 1 25 ? 1.400 6.973 -8.914 1.000 0.000 25 GLU A O 9
ATOM 7246 N N . ALA A 1 26 ? 2.285 5.106 -8.022 1.000 0.000 26 ALA A N 9
ATOM 7247 C CA . ALA A 1 26 ? 3.341 5.812 -7.307 1.000 0.000 26 ALA A CA 9
ATOM 7248 C C . ALA A 1 26 ? 4.256 6.557 -8.269 1.000 0.000 26 ALA A C 9
ATOM 7249 O O . ALA A 1 26 ? 4.605 7.715 -8.039 1.000 0.000 26 ALA A O 9
ATOM 7256 N N . GLU A 1 27 ? 4.642 5.887 -9.350 1.000 0.000 27 GLU A N 9
ATOM 7257 C CA . GLU A 1 27 ? 5.443 6.514 -10.395 1.000 0.000 27 GLU A CA 9
ATOM 7258 C C . GLU A 1 27 ? 4.748 7.747 -10.957 1.000 0.000 27 GLU A C 9
ATOM 7259 O O . GLU A 1 27 ? 5.368 8.794 -11.133 1.000 0.000 27 GLU A O 9
ATOM 7271 N N . LYS A 1 28 ? 3.456 7.614 -11.237 1.000 0.000 28 LYS A N 9
ATOM 7272 C CA . LYS A 1 28 ? 2.677 8.714 -11.796 1.000 0.000 28 LYS A CA 9
ATOM 7273 C C . LYS A 1 28 ? 2.675 9.917 -10.861 1.000 0.000 28 LYS A C 9
ATOM 7274 O O . LYS A 1 28 ? 2.881 11.051 -11.294 1.000 0.000 28 LYS A O 9
ATOM 7293 N N . LYS A 1 29 ? 2.442 9.663 -9.577 1.000 0.000 29 LYS A N 9
ATOM 7294 C CA . LYS A 1 29 ? 2.387 10.729 -8.584 1.000 0.000 29 LYS A CA 9
ATOM 7295 C C . LYS A 1 29 ? 3.752 11.378 -8.397 1.000 0.000 29 LYS A C 9
ATOM 7296 O O . LYS A 1 29 ? 3.857 12.599 -8.276 1.000 0.000 29 LYS A O 9
ATOM 7315 N N . PHE A 1 30 ? 4.795 10.556 -8.376 1.000 0.000 30 PHE A N 9
ATOM 7316 C CA . PHE A 1 30 ? 6.141 11.033 -8.080 1.000 0.000 30 PHE A CA 9
ATOM 7317 C C . PHE A 1 30 ? 6.713 11.825 -9.248 1.000 0.000 30 PHE A C 9
ATOM 7318 O O . PHE A 1 30 ? 7.503 12.750 -9.055 1.000 0.000 30 PHE A O 9
ATOM 7335 N N . LYS A 1 31 ? 6.310 11.459 -10.459 1.000 0.000 31 LYS A N 9
ATOM 7336 C CA . LYS A 1 31 ? 6.653 12.231 -11.647 1.000 0.000 31 LYS A CA 9
ATOM 7337 C C . LYS A 1 31 ? 5.848 13.521 -11.717 1.000 0.000 31 LYS A C 9
ATOM 7338 O O . LYS A 1 31 ? 6.343 14.549 -12.178 1.000 0.000 31 LYS A O 9
ATOM 7357 N N . GLN A 1 32 ? 4.602 13.462 -11.256 1.000 0.000 32 GLN A N 9
ATOM 7358 C CA . GLN A 1 32 ? 3.765 14.651 -11.156 1.000 0.000 32 GLN A CA 9
ATOM 7359 C C . GLN A 1 32 ? 4.337 15.645 -10.154 1.000 0.000 32 GLN A C 9
ATOM 7360 O O . GLN A 1 32 ? 4.233 16.857 -10.339 1.000 0.000 32 GLN A O 9
ATOM 7374 N N . TYR A 1 33 ? 4.940 15.124 -9.091 1.000 0.000 33 TYR A N 9
ATOM 7375 C CA . TYR A 1 33 ? 5.578 15.965 -8.084 1.000 0.000 33 TYR A CA 9
ATOM 7376 C C . TYR A 1 33 ? 6.719 16.774 -8.685 1.000 0.000 33 TYR A C 9
ATOM 7377 O O . TYR A 1 33 ? 6.832 17.977 -8.446 1.000 0.000 33 TYR A O 9
ATOM 7395 N N . ALA A 1 34 ? 7.563 16.109 -9.466 1.000 0.000 34 ALA A N 9
ATOM 7396 C CA . ALA A 1 34 ? 8.662 16.778 -10.151 1.000 0.000 34 ALA A CA 9
ATOM 7397 C C . ALA A 1 34 ? 8.145 17.813 -11.143 1.000 0.000 34 ALA A C 9
ATOM 7398 O O . ALA A 1 34 ? 8.734 18.882 -11.304 1.000 0.000 34 ALA A O 9
ATOM 7405 N N . ASN A 1 35 ? 7.040 17.488 -11.806 1.000 0.000 35 ASN A N 9
ATOM 7406 C CA . ASN A 1 35 ? 6.388 18.426 -12.713 1.000 0.000 35 ASN A CA 9
ATOM 7407 C C . ASN A 1 35 ? 5.786 19.600 -11.952 1.000 0.000 35 ASN A C 9
ATOM 7408 O O . ASN A 1 35 ? 5.746 20.723 -12.454 1.000 0.000 35 ASN A O 9
ATOM 7419 N N . ASP A 1 36 ? 5.316 19.334 -10.737 1.000 0.000 36 ASP A N 9
ATOM 7420 C CA . ASP A 1 36 ? 4.781 20.380 -9.877 1.000 0.000 36 ASP A CA 9
ATOM 7421 C C . ASP A 1 36 ? 5.884 21.306 -9.381 1.000 0.000 36 ASP A C 9
ATOM 7422 O O . ASP A 1 36 ? 5.669 22.505 -9.202 1.000 0.000 36 ASP A O 9
ATOM 7431 N N . HIS A 1 37 ? 7.067 20.743 -9.162 1.000 0.000 37 HIS A N 9
ATOM 7432 C CA . HIS A 1 37 ? 8.242 21.536 -8.817 1.000 0.000 37 HIS A CA 9
ATOM 7433 C C . HIS A 1 37 ? 8.788 22.270 -10.034 1.000 0.000 37 HIS A C 9
ATOM 7434 O O . HIS A 1 37 ? 9.420 23.320 -9.906 1.000 0.000 37 HIS A O 9
ATOM 7448 N N . GLY A 1 38 ? 8.540 21.714 -11.215 1.000 0.000 38 GLY A N 9
ATOM 7449 C CA . GLY A 1 38 ? 8.937 22.357 -12.463 1.000 0.000 38 GLY A CA 9
ATOM 7450 C C . GLY A 1 38 ? 10.383 22.032 -12.815 1.000 0.000 38 GLY A C 9
ATOM 7451 O O . GLY A 1 38 ? 11.067 22.824 -13.462 1.000 0.000 38 GLY A O 9
ATOM 7455 N N . VAL A 1 39 ? 10.843 20.862 -12.384 1.000 0.000 39 VAL A N 9
ATOM 7456 C CA . VAL A 1 39 ? 12.220 20.446 -12.620 1.000 0.000 39 VAL A CA 9
ATOM 7457 C C . VAL A 1 39 ? 12.275 19.105 -13.340 1.000 0.000 39 VAL A C 9
ATOM 7458 O O . VAL A 1 39 ? 11.888 18.076 -12.788 1.000 0.000 39 VAL A O 9
ATOM 7471 N N . ASP A 1 40 ? 12.759 19.123 -14.578 1.000 0.000 40 ASP A N 9
ATOM 7472 C CA . ASP A 1 40 ? 13.000 17.894 -15.324 1.000 0.000 40 ASP A CA 9
ATOM 7473 C C . ASP A 1 40 ? 14.281 17.211 -14.863 1.000 0.000 40 ASP A C 9
ATOM 7474 O O . ASP A 1 40 ? 15.214 17.867 -14.402 1.000 0.000 40 ASP A O 9
ATOM 7483 N N . GLY A 1 41 ? 14.319 15.889 -14.989 1.000 0.000 41 GLY A N 9
ATOM 7484 C CA . GLY A 1 41 ? 15.483 15.113 -14.580 1.000 0.000 41 GLY A CA 9
ATOM 7485 C C . GLY A 1 41 ? 15.317 13.641 -14.934 1.000 0.000 41 GLY A C 9
ATOM 7486 O O . GLY A 1 41 ? 14.445 13.277 -15.724 1.000 0.000 41 GLY A O 9
ATOM 7490 N N . GLU A 1 42 ? 16.158 12.797 -14.346 1.000 0.000 42 GLU A N 9
ATOM 7491 C CA . GLU A 1 42 ? 16.128 11.366 -14.625 1.000 0.000 42 GLU A CA 9
ATOM 7492 C C . GLU A 1 42 ? 15.319 10.618 -13.574 1.000 0.000 42 GLU A C 9
ATOM 7493 O O . GLU A 1 42 ? 15.507 10.816 -12.374 1.000 0.000 42 GLU A O 9
ATOM 7505 N N . TRP A 1 43 ? 14.417 9.755 -14.032 1.000 0.000 43 TRP A N 9
ATOM 7506 C CA . TRP A 1 43 ? 13.627 8.922 -13.133 1.000 0.000 43 TRP A CA 9
ATOM 7507 C C . TRP A 1 43 ? 14.198 7.513 -13.045 1.000 0.000 43 TRP A C 9
ATOM 7508 O O . TRP A 1 43 ? 14.440 6.866 -14.064 1.000 0.000 43 TRP A O 9
ATOM 7529 N N . THR A 1 44 ? 14.409 7.041 -11.822 1.000 0.000 44 THR A N 9
ATOM 7530 C CA . THR A 1 44 ? 14.860 5.672 -11.596 1.000 0.000 44 THR A CA 9
ATOM 7531 C C . THR A 1 44 ? 14.072 5.011 -10.471 1.000 0.000 44 THR A C 9
ATOM 7532 O O . THR A 1 44 ? 13.397 5.687 -9.693 1.000 0.000 44 THR A O 9
ATOM 7543 N N . TYR A 1 45 ? 14.163 3.689 -10.390 1.000 0.000 45 TYR A N 9
ATOM 7544 C CA . TYR A 1 45 ? 13.461 2.935 -9.359 1.000 0.000 45 TYR A CA 9
ATOM 7545 C C . TYR A 1 45 ? 14.276 1.729 -8.906 1.000 0.000 45 TYR A C 9
ATOM 7546 O O . TYR A 1 45 ? 14.674 0.896 -9.720 1.000 0.000 45 TYR A O 9
ATOM 7564 N N . ASP A 1 46 ? 14.522 1.643 -7.603 1.000 0.000 46 ASP A N 9
ATOM 7565 C CA . ASP A 1 46 ? 15.315 0.556 -7.044 1.000 0.000 46 ASP A CA 9
ATOM 7566 C C . ASP A 1 46 ? 14.426 -0.584 -6.563 1.000 0.000 46 ASP A C 9
ATOM 7567 O O . ASP A 1 46 ? 13.708 -0.448 -5.572 1.000 0.000 46 ASP A O 9
ATOM 7576 N N . ASP A 1 47 ? 14.477 -1.707 -7.270 1.000 0.000 47 ASP A N 9
ATOM 7577 C CA . ASP A 1 47 ? 13.666 -2.869 -6.924 1.000 0.000 47 ASP A CA 9
ATOM 7578 C C . ASP A 1 47 ? 14.068 -3.438 -5.570 1.000 0.000 47 ASP A C 9
ATOM 7579 O O . ASP A 1 47 ? 13.228 -3.937 -4.822 1.000 0.000 47 ASP A O 9
ATOM 7588 N N . ALA A 1 48 ? 15.359 -3.361 -5.261 1.000 0.000 48 ALA A N 9
ATOM 7589 C CA . ALA A 1 48 ? 15.895 -3.975 -4.052 1.000 0.000 48 ALA A CA 9
ATOM 7590 C C . ALA A 1 48 ? 15.330 -3.316 -2.801 1.000 0.000 48 ALA A C 9
ATOM 7591 O O . ALA A 1 48 ? 15.104 -3.978 -1.788 1.000 0.000 48 ALA A O 9
ATOM 7598 N N . THR A 1 49 ? 15.102 -2.009 -2.878 1.000 0.000 49 THR A N 9
ATOM 7599 C CA . THR A 1 49 ? 14.598 -1.251 -1.739 1.000 0.000 49 THR A CA 9
ATOM 7600 C C . THR A 1 49 ? 13.208 -0.696 -2.019 1.000 0.000 49 THR A C 9
ATOM 7601 O O . THR A 1 49 ? 12.634 0.012 -1.191 1.000 0.000 49 THR A O 9
ATOM 7612 N N . LYS A 1 50 ? 12.672 -1.019 -3.190 1.000 0.000 50 LYS A N 9
ATOM 7613 C CA . LYS A 1 50 ? 11.326 -0.597 -3.560 1.000 0.000 50 LYS A CA 9
ATOM 7614 C C . LYS A 1 50 ? 11.158 0.910 -3.399 1.000 0.000 50 LYS A C 9
ATOM 7615 O O . LYS A 1 50 ? 10.155 1.378 -2.861 1.000 0.000 50 LYS A O 9
ATOM 7634 N N . THR A 1 51 ? 12.146 1.663 -3.869 1.000 0.000 51 THR A N 9
ATOM 7635 C CA . THR A 1 51 ? 12.186 3.103 -3.642 1.000 0.000 51 THR A CA 9
ATOM 7636 C C . THR A 1 51 ? 12.372 3.862 -4.948 1.000 0.000 51 THR A C 9
ATOM 7637 O O . THR A 1 51 ? 13.181 3.475 -5.792 1.000 0.000 51 THR A O 9
ATOM 7648 N N . PHE A 1 52 ? 11.620 4.945 -5.111 1.000 0.000 52 PHE A N 9
ATOM 7649 C CA . PHE A 1 52 ? 11.720 5.775 -6.305 1.000 0.000 52 PHE A CA 9
ATOM 7650 C C . PHE A 1 52 ? 12.714 6.912 -6.104 1.000 0.000 52 PHE A C 9
ATOM 7651 O O . PHE A 1 52 ? 12.835 7.457 -5.006 1.000 0.000 52 PHE A O 9
ATOM 7668 N N . THR A 1 53 ? 13.424 7.266 -7.169 1.000 0.000 53 THR A N 9
ATOM 7669 C CA . THR A 1 53 ? 14.404 8.344 -7.113 1.000 0.000 53 THR A CA 9
ATOM 7670 C C . THR A 1 53 ? 14.332 9.219 -8.358 1.000 0.000 53 THR A C 9
ATOM 7671 O O . THR A 1 53 ? 14.387 8.721 -9.483 1.000 0.000 53 THR A O 9
ATOM 7682 N N . VAL A 1 54 ? 14.208 10.525 -8.151 1.000 0.000 54 VAL A N 9
ATOM 7683 C CA . VAL A 1 54 ? 14.237 11.482 -9.252 1.000 0.000 54 VAL A CA 9
ATOM 7684 C C . VAL A 1 54 ? 15.334 12.520 -9.050 1.000 0.000 54 VAL A C 9
ATOM 7685 O O . VAL A 1 54 ? 15.296 13.301 -8.099 1.000 0.000 54 VAL A O 9
ATOM 7698 N N . THR A 1 55 ? 16.310 12.525 -9.951 1.000 0.000 55 THR A N 9
ATOM 7699 C CA . THR A 1 55 ? 17.472 13.395 -9.817 1.000 0.000 55 THR A CA 9
ATOM 7700 C C . THR A 1 55 ? 17.604 14.324 -11.018 1.000 0.000 55 THR A C 9
ATOM 7701 O O . THR A 1 55 ? 17.599 13.877 -12.165 1.000 0.000 55 THR A O 9
ATOM 7712 N N . ALA A 1 56 ? 17.723 15.619 -10.746 1.000 0.000 56 ALA A N 9
ATOM 7713 C CA . ALA A 1 56 ? 17.841 16.616 -11.804 1.000 0.000 56 ALA A CA 9
ATOM 7714 C C . ALA A 1 56 ? 19.177 16.497 -12.526 1.000 0.000 56 ALA A C 9
ATOM 7715 O O . ALA A 1 56 ? 19.331 15.657 -13.368 1.000 0.000 56 ALA A O 9
ATOM 7723 N N . THR A 1 1 ? -0.818 1.330 0.318 1.000 0.000 1 THR A N 10
ATOM 7724 C CA . THR A 1 1 ? 0.609 1.047 0.420 1.000 0.000 1 THR A CA 10
ATOM 7725 C C . THR A 1 1 ? 1.430 2.328 0.355 1.000 0.000 1 THR A C 10
ATOM 7726 O O . THR A 1 1 ? 1.237 3.157 -0.535 1.000 0.000 1 THR A O 10
ATOM 7739 N N . THR A 1 2 ? 2.348 2.486 1.304 1.000 0.000 2 THR A N 10
ATOM 7740 C CA . THR A 1 2 ? 3.202 3.665 1.355 1.000 0.000 2 THR A CA 10
ATOM 7741 C C . THR A 1 2 ? 4.460 3.471 0.518 1.000 0.000 2 THR A C 10
ATOM 7742 O O . THR A 1 2 ? 5.149 2.457 0.640 1.000 0.000 2 THR A O 10
ATOM 7753 N N . TYR A 1 3 ? 4.754 4.448 -0.333 1.000 0.000 3 TYR A N 10
ATOM 7754 C CA . TYR A 1 3 ? 5.939 4.393 -1.183 1.000 0.000 3 TYR A CA 10
ATOM 7755 C C . TYR A 1 3 ? 6.893 5.539 -0.872 1.000 0.000 3 TYR A C 10
ATOM 7756 O O . TYR A 1 3 ? 6.469 6.617 -0.458 1.000 0.000 3 TYR A O 10
ATOM 7774 N N . LYS A 1 4 ? 8.185 5.297 -1.072 1.000 0.000 4 LYS A N 10
ATOM 7775 C CA . LYS A 1 4 ? 9.211 6.264 -0.701 1.000 0.000 4 LYS A CA 10
ATOM 7776 C C . LYS A 1 4 ? 9.535 7.195 -1.862 1.000 0.000 4 LYS A C 10
ATOM 7777 O O . LYS A 1 4 ? 9.547 6.780 -3.020 1.000 0.000 4 LYS A O 10
ATOM 7796 N N . LEU A 1 5 ? 9.798 8.459 -1.543 1.000 0.000 5 LEU A N 10
ATOM 7797 C CA . LEU A 1 5 ? 10.189 9.437 -2.551 1.000 0.000 5 LEU A CA 10
ATOM 7798 C C . LEU A 1 5 ? 11.518 10.091 -2.197 1.000 0.000 5 LEU A C 10
ATOM 7799 O O . LEU A 1 5 ? 11.652 10.715 -1.144 1.000 0.000 5 LEU A O 10
ATOM 7815 N N . ILE A 1 6 ? 12.498 9.946 -3.082 1.000 0.000 6 ILE A N 10
ATOM 7816 C CA . ILE A 1 6 ? 13.801 10.573 -2.893 1.000 0.000 6 ILE A CA 10
ATOM 7817 C C . ILE A 1 6 ? 13.981 11.762 -3.827 1.000 0.000 6 ILE A C 10
ATOM 7818 O O . ILE A 1 6 ? 13.937 11.616 -5.049 1.000 0.000 6 ILE A O 10
ATOM 7834 N N . LEU A 1 7 ? 14.185 12.939 -3.246 1.000 0.000 7 LEU A N 10
ATOM 7835 C CA . LEU A 1 7 ? 14.330 14.163 -4.025 1.000 0.000 7 LEU A CA 10
ATOM 7836 C C . LEU A 1 7 ? 15.766 14.669 -3.993 1.000 0.000 7 LEU A C 10
ATOM 7837 O O . LEU A 1 7 ? 16.320 14.927 -2.924 1.000 0.000 7 LEU A O 10
ATOM 7853 N N . ASN A 1 8 ? 16.366 14.810 -5.170 1.000 0.000 8 ASN A N 10
ATOM 7854 C CA . ASN A 1 8 ? 17.628 15.527 -5.307 1.000 0.000 8 ASN A CA 10
ATOM 7855 C C . ASN A 1 8 ? 17.487 16.718 -6.245 1.000 0.000 8 ASN A C 10
ATOM 7856 O O . ASN A 1 8 ? 18.192 16.817 -7.248 1.000 0.000 8 ASN A O 10
ATOM 7867 N N . LEU A 1 9 ? 16.572 17.622 -5.911 1.000 0.000 9 LEU A N 10
ATOM 7868 C CA . LEU A 1 9 ? 16.199 18.704 -6.814 1.000 0.000 9 LEU A CA 10
ATOM 7869 C C . LEU A 1 9 ? 16.973 19.977 -6.497 1.000 0.000 9 LEU A C 10
ATOM 7870 O O . LEU A 1 9 ? 17.628 20.074 -5.459 1.000 0.000 9 LEU A O 10
ATOM 7886 N N . LYS A 1 10 ? 16.895 20.951 -7.396 1.000 0.000 10 LYS A N 10
ATOM 7887 C CA . LYS A 1 10 ? 17.704 22.159 -7.291 1.000 0.000 10 LYS A CA 10
ATOM 7888 C C . LYS A 1 10 ? 17.634 22.748 -5.888 1.000 0.000 10 LYS A C 10
ATOM 7889 O O . LYS A 1 10 ? 18.644 23.189 -5.339 1.000 0.000 10 LYS A O 10
ATOM 7908 N N . PHE A 1 11 ? 16.437 22.753 -5.312 1.000 0.000 11 PHE A N 10
ATOM 7909 C CA . PHE A 1 11 ? 16.238 23.267 -3.963 1.000 0.000 11 PHE A CA 10
ATOM 7910 C C . PHE A 1 11 ? 15.730 22.177 -3.028 1.000 0.000 11 PHE A C 10
ATOM 7911 O O . PHE A 1 11 ? 16.076 22.148 -1.847 1.000 0.000 11 PHE A O 10
ATOM 7928 N N . ALA A 1 12 ? 14.906 21.282 -3.563 1.000 0.000 12 ALA A N 10
ATOM 7929 C CA . ALA A 1 12 ? 14.273 20.245 -2.757 1.000 0.000 12 ALA A CA 10
ATOM 7930 C C . ALA A 1 12 ? 15.186 19.036 -2.598 1.000 0.000 12 ALA A C 10
ATOM 7931 O O . ALA A 1 12 ? 15.089 18.069 -3.354 1.000 0.000 12 ALA A O 10
ATOM 7938 N N . PHE A 1 13 ? 16.073 19.096 -1.610 1.000 0.000 13 PHE A N 10
ATOM 7939 C CA . PHE A 1 13 ? 16.878 17.941 -1.232 1.000 0.000 13 PHE A CA 10
ATOM 7940 C C . PHE A 1 13 ? 16.302 17.247 -0.004 1.000 0.000 13 PHE A C 10
ATOM 7941 O O . PHE A 1 13 ? 15.979 17.894 0.993 1.000 0.000 13 PHE A O 10
ATOM 7958 N N . GLY A 1 14 ? 16.175 15.927 -0.083 1.000 0.000 14 GLY A N 10
ATOM 7959 C CA . GLY A 1 14 ? 15.719 15.132 1.052 1.000 0.000 14 GLY A CA 10
ATOM 7960 C C . GLY A 1 14 ? 14.870 13.953 0.593 1.000 0.000 14 GLY A C 10
ATOM 7961 O O . GLY A 1 14 ? 14.833 13.628 -0.593 1.000 0.000 14 GLY A O 10
ATOM 7965 N N . ASP A 1 15 ? 14.190 13.317 1.540 1.000 0.000 15 ASP A N 10
ATOM 7966 C CA . ASP A 1 15 ? 13.330 12.180 1.233 1.000 0.000 15 ASP A CA 10
ATOM 7967 C C . ASP A 1 15 ? 12.042 12.228 2.045 1.000 0.000 15 ASP A C 10
ATOM 7968 O O . ASP A 1 15 ? 12.011 12.784 3.144 1.000 0.000 15 ASP A O 10
ATOM 7977 N N . THR A 1 16 ? 10.982 11.644 1.499 1.000 0.000 16 THR A N 10
ATOM 7978 C CA . THR A 1 16 ? 9.692 11.611 2.177 1.000 0.000 16 THR A CA 10
ATOM 7979 C C . THR A 1 16 ? 8.900 10.366 1.796 1.000 0.000 16 THR A C 10
ATOM 7980 O O . THR A 1 16 ? 9.400 9.496 1.082 1.000 0.000 16 THR A O 10
ATOM 7991 N N . ASN A 1 17 ? 7.665 10.287 2.277 1.000 0.000 17 ASN A N 10
ATOM 7992 C CA . ASN A 1 17 ? 6.804 9.144 1.994 1.000 0.000 17 ASN A CA 10
ATOM 7993 C C . ASN A 1 17 ? 5.435 9.594 1.500 1.000 0.000 17 ASN A C 10
ATOM 7994 O O . ASN A 1 17 ? 4.965 10.677 1.847 1.000 0.000 17 ASN A O 10
ATOM 8005 N N . SER A 1 18 ? 4.799 8.754 0.689 1.000 0.000 18 SER A N 10
ATOM 8006 C CA . SER A 1 18 ? 3.457 9.038 0.194 1.000 0.000 18 SER A CA 10
ATOM 8007 C C . SER A 1 18 ? 2.747 7.759 -0.235 1.000 0.000 18 SER A C 10
ATOM 8008 O O . SER A 1 18 ? 3.358 6.865 -0.820 1.000 0.000 18 SER A O 10
ATOM 8016 N N . GLU A 1 19 ? 1.454 7.680 0.062 1.000 0.000 19 GLU A N 10
ATOM 8017 C CA . GLU A 1 19 ? 0.668 6.494 -0.256 1.000 0.000 19 GLU A CA 10
ATOM 8018 C C . GLU A 1 19 ? 0.204 6.513 -1.707 1.000 0.000 19 GLU A C 10
ATOM 8019 O O . GLU A 1 19 ? -0.034 7.576 -2.279 1.000 0.000 19 GLU A O 10
ATOM 8031 N N . ALA A 1 20 ? 0.081 5.329 -2.297 1.000 0.000 20 ALA A N 10
ATOM 8032 C CA . ALA A 1 20 ? -0.388 5.205 -3.673 1.000 0.000 20 ALA A CA 10
ATOM 8033 C C . ALA A 1 20 ? -1.113 3.882 -3.891 1.000 0.000 20 ALA A C 10
ATOM 8034 O O . ALA A 1 20 ? -1.035 2.976 -3.060 1.000 0.000 20 ALA A O 10
ATOM 8041 N N . VAL A 1 21 ? -1.820 3.779 -5.011 1.000 0.000 21 VAL A N 10
ATOM 8042 C CA . VAL A 1 21 ? -2.637 2.605 -5.295 1.000 0.000 21 VAL A CA 10
ATOM 8043 C C . VAL A 1 21 ? -1.771 1.395 -5.618 1.000 0.000 21 VAL A C 10
ATOM 8044 O O . VAL A 1 21 ? -2.068 0.277 -5.196 1.000 0.000 21 VAL A O 10
ATOM 8057 N N . ASP A 1 22 ? -0.699 1.624 -6.368 1.000 0.000 22 ASP A N 10
ATOM 8058 C CA . ASP A 1 22 ? 0.135 0.538 -6.865 1.000 0.000 22 ASP A CA 10
ATOM 8059 C C . ASP A 1 22 ? 1.561 1.010 -7.122 1.000 0.000 22 ASP A C 10
ATOM 8060 O O . ASP A 1 22 ? 1.853 2.203 -7.041 1.000 0.000 22 ASP A O 10
ATOM 8069 N N . ALA A 1 23 ? 2.444 0.068 -7.433 1.000 0.000 23 ALA A N 10
ATOM 8070 C CA . ALA A 1 23 ? 3.840 0.387 -7.710 1.000 0.000 23 ALA A CA 10
ATOM 8071 C C . ALA A 1 23 ? 3.969 1.260 -8.952 1.000 0.000 23 ALA A C 10
ATOM 8072 O O . ALA A 1 23 ? 4.689 2.258 -8.950 1.000 0.000 23 ALA A O 10
ATOM 8079 N N . ALA A 1 24 ? 3.266 0.877 -10.013 1.000 0.000 24 ALA A N 10
ATOM 8080 C CA . ALA A 1 24 ? 3.250 1.659 -11.244 1.000 0.000 24 ALA A CA 10
ATOM 8081 C C . ALA A 1 24 ? 2.578 3.009 -11.031 1.000 0.000 24 ALA A C 10
ATOM 8082 O O . ALA A 1 24 ? 3.025 4.025 -11.562 1.000 0.000 24 ALA A O 10
ATOM 8089 N N . GLU A 1 25 ? 1.502 3.012 -10.252 1.000 0.000 25 GLU A N 10
ATOM 8090 C CA . GLU A 1 25 ? 0.787 4.243 -9.939 1.000 0.000 25 GLU A CA 10
ATOM 8091 C C . GLU A 1 25 ? 1.644 5.181 -9.099 1.000 0.000 25 GLU A C 10
ATOM 8092 O O . GLU A 1 25 ? 1.579 6.400 -9.250 1.000 0.000 25 GLU A O 10
ATOM 8104 N N . ALA A 1 26 ? 2.446 4.603 -8.211 1.000 0.000 26 ALA A N 10
ATOM 8105 C CA . ALA A 1 26 ? 3.368 5.382 -7.392 1.000 0.000 26 ALA A CA 10
ATOM 8106 C C . ALA A 1 26 ? 4.441 6.044 -8.246 1.000 0.000 26 ALA A C 10
ATOM 8107 O O . ALA A 1 26 ? 4.725 7.232 -8.093 1.000 0.000 26 ALA A O 10
ATOM 8114 N N . GLU A 1 27 ? 5.033 5.270 -9.149 1.000 0.000 27 GLU A N 10
ATOM 8115 C CA . GLU A 1 27 ? 6.029 5.795 -10.075 1.000 0.000 27 GLU A CA 10
ATOM 8116 C C . GLU A 1 27 ? 5.489 6.994 -10.843 1.000 0.000 27 GLU A C 10
ATOM 8117 O O . GLU A 1 27 ? 6.133 8.041 -10.912 1.000 0.000 27 GLU A O 10
ATOM 8129 N N . LYS A 1 28 ? 4.302 6.835 -11.419 1.000 0.000 28 LYS A N 10
ATOM 8130 C CA . LYS A 1 28 ? 3.679 7.900 -12.197 1.000 0.000 28 LYS A CA 10
ATOM 8131 C C . LYS A 1 28 ? 3.263 9.062 -11.304 1.000 0.000 28 LYS A C 10
ATOM 8132 O O . LYS A 1 28 ? 3.313 10.222 -11.715 1.000 0.000 28 LYS A O 10
ATOM 8151 N N . LYS A 1 29 ? 2.853 8.745 -10.081 1.000 0.000 29 LYS A N 10
ATOM 8152 C CA . LYS A 1 29 ? 2.467 9.765 -9.114 1.000 0.000 29 LYS A CA 10
ATOM 8153 C C . LYS A 1 29 ? 3.643 10.670 -8.769 1.000 0.000 29 LYS A C 10
ATOM 8154 O O . LYS A 1 29 ? 3.491 11.887 -8.662 1.000 0.000 29 LYS A O 10
ATOM 8173 N N . PHE A 1 30 ? 4.814 10.069 -8.598 1.000 0.000 30 PHE A N 10
ATOM 8174 C CA . PHE A 1 30 ? 6.003 10.809 -8.191 1.000 0.000 30 PHE A CA 10
ATOM 8175 C C . PHE A 1 30 ? 6.623 11.546 -9.371 1.000 0.000 30 PHE A C 10
ATOM 8176 O O . PHE A 1 30 ? 7.246 12.594 -9.202 1.000 0.000 30 PHE A O 10
ATOM 8193 N N . LYS A 1 31 ? 6.450 10.992 -10.566 1.000 0.000 31 LYS A N 10
ATOM 8194 C CA . LYS A 1 31 ? 6.816 11.688 -11.794 1.000 0.000 31 LYS A CA 10
ATOM 8195 C C . LYS A 1 31 ? 5.952 12.925 -12.005 1.000 0.000 31 LYS A C 10
ATOM 8196 O O . LYS A 1 31 ? 6.441 13.969 -12.435 1.000 0.000 31 LYS A O 10
ATOM 8215 N N . GLN A 1 32 ? 4.666 12.800 -11.698 1.000 0.000 32 GLN A N 10
ATOM 8216 C CA . GLN A 1 32 ? 3.752 13.936 -11.750 1.000 0.000 32 GLN A CA 10
ATOM 8217 C C . GLN A 1 32 ? 4.101 14.971 -10.688 1.000 0.000 32 GLN A C 10
ATOM 8218 O O . GLN A 1 32 ? 4.043 16.175 -10.939 1.000 0.000 32 GLN A O 10
ATOM 8232 N N . TYR A 1 33 ? 4.462 14.495 -9.502 1.000 0.000 33 TYR A N 10
ATOM 8233 C CA . TYR A 1 33 ? 4.928 15.372 -8.434 1.000 0.000 33 TYR A CA 10
ATOM 8234 C C . TYR A 1 33 ? 6.079 16.251 -8.906 1.000 0.000 33 TYR A C 10
ATOM 8235 O O . TYR A 1 33 ? 6.060 17.468 -8.719 1.000 0.000 33 TYR A O 10
ATOM 8253 N N . ALA A 1 34 ? 7.080 15.628 -9.518 1.000 0.000 34 ALA A N 10
ATOM 8254 C CA . ALA A 1 34 ? 8.216 16.359 -10.066 1.000 0.000 34 ALA A CA 10
ATOM 8255 C C . ALA A 1 34 ? 7.783 17.290 -11.190 1.000 0.000 34 ALA A C 10
ATOM 8256 O O . ALA A 1 34 ? 8.261 18.420 -11.293 1.000 0.000 34 ALA A O 10
ATOM 8263 N N . ASN A 1 35 ? 6.874 16.809 -12.033 1.000 0.000 35 ASN A N 10
ATOM 8264 C CA . ASN A 1 35 ? 6.359 17.606 -13.139 1.000 0.000 35 ASN A CA 10
ATOM 8265 C C . ASN A 1 35 ? 5.640 18.851 -12.635 1.000 0.000 35 ASN A C 10
ATOM 8266 O O . ASN A 1 35 ? 5.631 19.887 -13.298 1.000 0.000 35 ASN A O 10
ATOM 8277 N N . ASP A 1 36 ? 5.037 18.741 -11.455 1.000 0.000 36 ASP A N 10
ATOM 8278 C CA . ASP A 1 36 ? 4.327 19.863 -10.852 1.000 0.000 36 ASP A CA 10
ATOM 8279 C C . ASP A 1 36 ? 5.295 20.946 -10.394 1.000 0.000 36 ASP A C 10
ATOM 8280 O O . ASP A 1 36 ? 4.892 22.075 -10.116 1.000 0.000 36 ASP A O 10
ATOM 8289 N N . HIS A 1 37 ? 6.574 20.595 -10.317 1.000 0.000 37 HIS A N 10
ATOM 8290 C CA . HIS A 1 37 ? 7.610 21.551 -9.945 1.000 0.000 37 HIS A CA 10
ATOM 8291 C C . HIS A 1 37 ? 8.425 21.980 -11.158 1.000 0.000 37 HIS A C 10
ATOM 8292 O O . HIS A 1 37 ? 9.394 22.730 -11.033 1.000 0.000 37 HIS A O 10
ATOM 8306 N N . GLY A 1 38 ? 8.028 21.499 -12.331 1.000 0.000 38 GLY A N 10
ATOM 8307 C CA . GLY A 1 38 ? 8.734 21.817 -13.568 1.000 0.000 38 GLY A CA 10
ATOM 8308 C C . GLY A 1 38 ? 9.997 20.978 -13.713 1.000 0.000 38 GLY A C 10
ATOM 8309 O O . GLY A 1 38 ? 10.930 21.361 -14.417 1.000 0.000 38 GLY A O 10
ATOM 8313 N N . VAL A 1 39 ? 10.019 19.831 -13.043 1.000 0.000 39 VAL A N 10
ATOM 8314 C CA . VAL A 1 39 ? 11.176 18.945 -13.079 1.000 0.000 39 VAL A CA 10
ATOM 8315 C C . VAL A 1 39 ? 10.937 17.763 -14.009 1.000 0.000 39 VAL A C 10
ATOM 8316 O O . VAL A 1 39 ? 9.932 17.062 -13.891 1.000 0.000 39 VAL A O 10
ATOM 8329 N N . ASP A 1 40 ? 11.867 17.546 -14.933 1.000 0.000 40 ASP A N 10
ATOM 8330 C CA . ASP A 1 40 ? 11.820 16.381 -15.808 1.000 0.000 40 ASP A CA 10
ATOM 8331 C C . ASP A 1 40 ? 13.220 15.937 -16.212 1.000 0.000 40 ASP A C 10
ATOM 8332 O O . ASP A 1 40 ? 13.586 15.998 -17.386 1.000 0.000 40 ASP A O 10
ATOM 8341 N N . GLY A 1 41 ? 13.999 15.493 -15.232 1.000 0.000 41 GLY A N 10
ATOM 8342 C CA . GLY A 1 41 ? 15.373 15.072 -15.479 1.000 0.000 41 GLY A CA 10
ATOM 8343 C C . GLY A 1 41 ? 15.550 13.582 -15.210 1.000 0.000 41 GLY A C 10
ATOM 8344 O O . GLY A 1 41 ? 14.594 12.810 -15.290 1.000 0.000 41 GLY A O 10
ATOM 8348 N N . GLU A 1 42 ? 16.777 13.185 -14.892 1.000 0.000 42 GLU A N 10
ATOM 8349 C CA . GLU A 1 42 ? 17.080 11.788 -14.609 1.000 0.000 42 GLU A CA 10
ATOM 8350 C C . GLU A 1 42 ? 16.297 11.287 -13.402 1.000 0.000 42 GLU A C 10
ATOM 8351 O O . GLU A 1 42 ? 16.413 11.834 -12.305 1.000 0.000 42 GLU A O 10
ATOM 8363 N N . TRP A 1 43 ? 15.498 10.247 -13.611 1.000 0.000 43 TRP A N 10
ATOM 8364 C CA . TRP A 1 43 ? 14.713 9.655 -12.534 1.000 0.000 43 TRP A CA 10
ATOM 8365 C C . TRP A 1 43 ? 14.390 8.195 -12.827 1.000 0.000 43 TRP A C 10
ATOM 8366 O O . TRP A 1 43 ? 14.456 7.752 -13.973 1.000 0.000 43 TRP A O 10
ATOM 8387 N N . THR A 1 44 ? 14.042 7.451 -11.782 1.000 0.000 44 THR A N 10
ATOM 8388 C CA . THR A 1 44 ? 13.721 6.035 -11.923 1.000 0.000 44 THR A CA 10
ATOM 8389 C C . THR A 1 44 ? 12.897 5.537 -10.743 1.000 0.000 44 THR A C 10
ATOM 8390 O O . THR A 1 44 ? 12.578 6.300 -9.831 1.000 0.000 44 THR A O 10
ATOM 8401 N N . TYR A 1 45 ? 12.555 4.254 -10.765 1.000 0.000 45 TYR A N 10
ATOM 8402 C CA . TYR A 1 45 ? 11.738 3.660 -9.714 1.000 0.000 45 TYR A CA 10
ATOM 8403 C C . TYR A 1 45 ? 12.177 2.233 -9.415 1.000 0.000 45 TYR A C 10
ATOM 8404 O O . TYR A 1 45 ? 12.257 1.395 -10.314 1.000 0.000 45 TYR A O 10
ATOM 8422 N N . ASP A 1 46 ? 12.462 1.961 -8.146 1.000 0.000 46 ASP A N 10
ATOM 8423 C CA . ASP A 1 46 ? 12.808 0.613 -7.710 1.000 0.000 46 ASP A CA 10
ATOM 8424 C C . ASP A 1 46 ? 11.628 -0.064 -7.025 1.000 0.000 46 ASP A C 10
ATOM 8425 O O . ASP A 1 46 ? 11.297 0.251 -5.882 1.000 0.000 46 ASP A O 10
ATOM 8434 N N . ASP A 1 47 ? 10.996 -0.996 -7.731 1.000 0.000 47 ASP A N 10
ATOM 8435 C CA . ASP A 1 47 ? 9.797 -1.655 -7.229 1.000 0.000 47 ASP A CA 10
ATOM 8436 C C . ASP A 1 47 ? 10.137 -2.662 -6.137 1.000 0.000 47 ASP A C 10
ATOM 8437 O O . ASP A 1 47 ? 9.273 -3.060 -5.356 1.000 0.000 47 ASP A O 10
ATOM 8446 N N . ALA A 1 48 ? 11.400 -3.070 -6.089 1.000 0.000 48 ALA A N 10
ATOM 8447 C CA . ALA A 1 48 ? 11.866 -4.000 -5.067 1.000 0.000 48 ALA A CA 10
ATOM 8448 C C . ALA A 1 48 ? 11.949 -3.324 -3.704 1.000 0.000 48 ALA A C 10
ATOM 8449 O O . ALA A 1 48 ? 11.799 -3.973 -2.669 1.000 0.000 48 ALA A O 10
ATOM 8456 N N . THR A 1 49 ? 12.189 -2.017 -3.711 1.000 0.000 49 THR A N 10
ATOM 8457 C CA . THR A 1 49 ? 12.252 -1.244 -2.477 1.000 0.000 49 THR A CA 10
ATOM 8458 C C . THR A 1 49 ? 11.143 -0.202 -2.421 1.000 0.000 49 THR A C 10
ATOM 8459 O O . THR A 1 49 ? 11.079 0.603 -1.492 1.000 0.000 49 THR A O 10
ATOM 8470 N N . LYS A 1 50 ? 10.268 -0.223 -3.422 1.000 0.000 50 LYS A N 10
ATOM 8471 C CA . LYS A 1 50 ? 9.115 0.669 -3.450 1.000 0.000 50 LYS A CA 10
ATOM 8472 C C . LYS A 1 50 ? 9.541 2.125 -3.316 1.000 0.000 50 LYS A C 10
ATOM 8473 O O . LYS A 1 50 ? 8.909 2.904 -2.603 1.000 0.000 50 LYS A O 10
ATOM 8492 N N . THR A 1 51 ? 10.617 2.487 -4.007 1.000 0.000 51 THR A N 10
ATOM 8493 C CA . THR A 1 51 ? 11.227 3.801 -3.843 1.000 0.000 51 THR A CA 10
ATOM 8494 C C . THR A 1 51 ? 11.422 4.491 -5.188 1.000 0.000 51 THR A C 10
ATOM 8495 O O . THR A 1 51 ? 12.069 3.951 -6.084 1.000 0.000 51 THR A O 10
ATOM 8506 N N . PHE A 1 52 ? 10.857 5.685 -5.322 1.000 0.000 52 PHE A N 10
ATOM 8507 C CA . PHE A 1 52 ? 11.108 6.525 -6.487 1.000 0.000 52 PHE A CA 10
ATOM 8508 C C . PHE A 1 52 ? 12.258 7.491 -6.232 1.000 0.000 52 PHE A C 10
ATOM 8509 O O . PHE A 1 52 ? 12.390 8.040 -5.139 1.000 0.000 52 PHE A O 10
ATOM 8526 N N . THR A 1 53 ? 13.089 7.693 -7.248 1.000 0.000 53 THR A N 10
ATOM 8527 C CA . THR A 1 53 ? 14.225 8.603 -7.140 1.000 0.000 53 THR A CA 10
ATOM 8528 C C . THR A 1 53 ? 14.264 9.576 -8.311 1.000 0.000 53 THR A C 10
ATOM 8529 O O . THR A 1 53 ? 14.157 9.173 -9.469 1.000 0.000 53 THR A O 10
ATOM 8540 N N . VAL A 1 54 ? 14.420 10.859 -8.001 1.000 0.000 54 VAL A N 10
ATOM 8541 C CA . VAL A 1 54 ? 14.565 11.882 -9.029 1.000 0.000 54 VAL A CA 10
ATOM 8542 C C . VAL A 1 54 ? 15.695 12.846 -8.691 1.000 0.000 54 VAL A C 10
ATOM 8543 O O . VAL A 1 54 ? 15.846 13.262 -7.542 1.000 0.000 54 VAL A O 10
ATOM 8556 N N . THR A 1 55 ? 16.487 13.198 -9.698 1.000 0.000 55 THR A N 10
ATOM 8557 C CA . THR A 1 55 ? 17.599 14.123 -9.512 1.000 0.000 55 THR A CA 10
ATOM 8558 C C . THR A 1 55 ? 17.560 15.244 -10.543 1.000 0.000 55 THR A C 10
ATOM 8559 O O . THR A 1 55 ? 17.322 15.004 -11.726 1.000 0.000 55 THR A O 10
ATOM 8570 N N . ALA A 1 56 ? 17.797 16.469 -10.088 1.000 0.000 56 ALA A N 10
ATOM 8571 C CA . ALA A 1 56 ? 17.764 17.633 -10.964 1.000 0.000 56 ALA A CA 10
ATOM 8572 C C . ALA A 1 56 ? 18.818 18.657 -10.562 1.000 0.000 56 ALA A C 10
ATOM 8573 O O . ALA A 1 56 ? 19.962 18.502 -10.892 1.000 0.000 56 ALA A O 10
#

Foldseek 3Di:
DKAKEQDAEPPDHDIDIDDADDLVRLQVVNCVVCVVVVDDDDWDADSVRRYTYDHD

Secondary structure (DSSP, 8-state):
-EEEEEEE-SS-EEEEEEE-SSHHHHHHHHHHHHHHHT---EEEEETTTTEEEEE-

Sequence (56 aa):
TTYKLILNLKFAFGDTNSEAVDAAEAEKKFKQYANDHGVDGEWTYDDATKTFTVTATTYKLILNLKFAFGDTNSEAVDAAEAEKKFKQYANDHGVDGEWTYDDATKTFTVTATTYKLILNLKFAFGDTNSEAVDAAEAEKKFKQYANDHGVDGEWTYDDATKTFTVTATTYKLILNLKFAFGDTNSEAVDAAEAEKKFKQYANDHGVDGEWTYDDATKTFTVTATTYKLILNLKFAFGDTNSEAVDAAEAEKKFKQYANDHGVDGEWTYDDATKTFTVTATTYKLILNLKFAFGDTNSEAVDAAEAEKKFKQYANDHGVDGEWTYDDATKTFTVTATTYKLILNLKFAFGDTNSEAVDAAEAEKKFKQYANDHGVDGEWTYDDATKTFTVTATTYKLILNLKFAFGDTNSEAVDAAEAEKKFKQYANDHGVDGEWTYDDATKTFTVTATTYKLILNLKFAFGDTNSEAVDAAEAEKKFKQYANDHGVDGEWTYDDATKTFTVTATTYKLILNLKFAFGDTNSEAVDAAEAEKKFKQYANDHGVDGEWTYDDATKTFTVTA